Protein AF-0000000069703009 (afdb_homodimer)

Radius of gyration: 25.96 Å; Cα contacts (8 Å, |Δi|>4): 1094; chains: 2; bounding box: 57×81×65 Å

Secondary structure (DSSP, 8-state):
--HHHHHHHHHHHHHHHS-B-HHHHHHHTT--HHHHHHHHHHHHHTTSEEEETTEEEE-TT-SS--HHHHTTSSHHHHHHHHHHHHTT--TT-EEEE-S-HHHHTTGGGGGG-SS-EEEE-BHHHHHHHHTS-S--EEEE--EEEETTTTEEESHHHHHHHHT--EEEEEE--SEEETTTEEEES-TTTHHHHHHHHHEEEEEEE--GGGBT---SEEEE-GGG--EEEEETTS-HHHHHHHHHTT-EEEEES----/--HHHHHHHHHHHHHHHS-B-HHHHHHHTT--HHHHHHHHHHHHHTTSEEEETTEEEE-TT-SS--HHHHTTSSHHHHHHHHHHHHTT--TT-EEEE-S-HHHHTTGGGGGG-SS-EEEE-BHHHHHHHHTS-S--EEEE--EEEETTTTEEESHHHHHHHHT--EEEEEE--SEEETTTEEEES-TTTHHHHHHHHHEEEEEEE--GGGBT---SEEEE-GGG--EEEEETTS-HHHHHHHHHTT-EEEEES----

Structure (mmCIF, N/CA/C/O backbone):
data_AF-0000000069703009-model_v1
#
loop_
_entity.id
_entity.type
_entity.pdbx_description
1 polymer 'Glucitol operon repressor'
#
loop_
_atom_site.group_PDB
_atom_site.id
_atom_site.type_symbol
_atom_site.label_atom_id
_atom_site.label_alt_id
_atom_site.label_comp_id
_atom_site.label_asym_id
_atom_site.label_entity_id
_atom_site.label_seq_id
_atom_site.pdbx_PDB_ins_code
_atom_site.Cartn_x
_atom_site.Cartn_y
_atom_site.Cartn_z
_atom_site.occupancy
_atom_site.B_iso_or_equiv
_atom_site.auth_seq_id
_atom_site.auth_comp_id
_atom_site.auth_asym_id
_atom_site.auth_atom_id
_atom_site.pdbx_PDB_model_num
ATOM 1 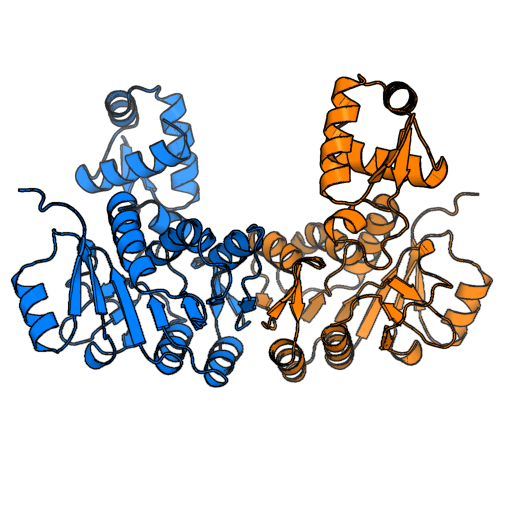N N . MET A 1 1 ? -3.396 26.031 -18.016 1 74.12 1 MET A N 1
ATOM 2 C CA . MET A 1 1 ? -3.471 25.406 -16.703 1 74.12 1 MET A CA 1
ATOM 3 C C . MET A 1 1 ? -3.76 23.906 -16.828 1 74.12 1 MET A C 1
ATOM 5 O O . MET A 1 1 ? -4.566 23.5 -17.656 1 74.12 1 MET A O 1
ATOM 9 N N . LYS A 1 2 ? -2.959 23.094 -16.219 1 78.19 2 LYS A N 1
ATOM 10 C CA . LYS A 1 2 ? -3.184 21.656 -16.266 1 78.19 2 LYS A CA 1
ATOM 11 C C . LYS A 1 2 ? -4.496 21.281 -15.578 1 78.19 2 LYS A C 1
ATOM 13 O O . LYS A 1 2 ? -4.93 21.953 -14.641 1 78.19 2 LYS A O 1
ATOM 18 N N . PRO A 1 3 ? -5.121 20.25 -16.219 1 81.12 3 PRO A N 1
ATOM 19 C CA . PRO A 1 3 ? -6.449 19.891 -15.727 1 81.12 3 PRO A CA 1
ATOM 20 C C . PRO A 1 3 ? -6.488 19.734 -14.203 1 81.12 3 PRO A C 1
ATOM 22 O O . PRO A 1 3 ? -7.391 20.25 -13.547 1 81.12 3 PRO A O 1
ATOM 25 N N . ARG A 1 4 ? -5.617 19.109 -13.641 1 79.69 4 ARG A N 1
ATOM 26 C CA . ARG A 1 4 ? -5.617 18.906 -12.195 1 79.69 4 ARG A CA 1
ATOM 27 C C . ARG A 1 4 ? -5.465 20.234 -11.453 1 79.69 4 ARG A C 1
ATOM 29 O O . ARG A 1 4 ? -6.094 20.438 -10.406 1 79.69 4 ARG A O 1
ATOM 36 N N . GLN A 1 5 ? -4.609 21.078 -11.93 1 81.12 5 GLN A N 1
ATOM 37 C CA . GLN A 1 5 ? -4.449 22.406 -11.344 1 81.12 5 GLN A CA 1
ATOM 38 C C . GLN A 1 5 ? -5.738 23.219 -11.445 1 81.12 5 GLN A C 1
ATOM 40 O O . GLN A 1 5 ? -6.117 23.906 -10.5 1 81.12 5 GLN A O 1
ATOM 45 N N . ARG A 1 6 ? -6.277 23.109 -12.602 1 87.62 6 ARG A N 1
ATOM 46 C CA . ARG A 1 6 ? -7.523 23.844 -12.805 1 87.62 6 ARG A CA 1
ATOM 47 C C . ARG A 1 6 ? -8.625 23.328 -11.883 1 87.62 6 ARG A C 1
ATOM 49 O O . ARG A 1 6 ? -9.383 24.125 -11.32 1 87.62 6 ARG A O 1
ATOM 56 N N . GLN A 1 7 ? -8.688 22.078 -11.641 1 87.62 7 GLN A N 1
ATOM 57 C CA . GLN A 1 7 ? -9.672 21.484 -10.742 1 87.62 7 GLN A CA 1
ATOM 58 C C . GLN A 1 7 ? -9.516 22.016 -9.32 1 87.62 7 GLN A C 1
ATOM 60 O O . GLN A 1 7 ? -10.492 22.391 -8.672 1 87.62 7 GLN A O 1
ATOM 65 N N . ALA A 1 8 ? -8.312 22.078 -8.93 1 82.75 8 ALA A N 1
ATOM 66 C CA . ALA A 1 8 ? -8.039 22.625 -7.605 1 82.75 8 ALA A CA 1
ATOM 67 C C . ALA A 1 8 ? -8.477 24.094 -7.52 1 82.75 8 ALA A C 1
ATOM 69 O O . ALA A 1 8 ? -9.047 24.516 -6.516 1 82.75 8 ALA A O 1
ATOM 70 N N . ALA A 1 9 ? -8.195 24.781 -8.578 1 85.69 9 ALA A N 1
ATOM 71 C CA . ALA A 1 9 ? -8.539 26.188 -8.625 1 85.69 9 ALA A CA 1
ATOM 72 C C . ALA A 1 9 ? -10.055 26.391 -8.641 1 85.69 9 ALA A C 1
ATOM 74 O O . ALA A 1 9 ? -10.562 27.344 -8.047 1 85.69 9 ALA A O 1
ATOM 75 N N . ILE A 1 10 ? -10.711 25.531 -9.312 1 88.19 10 ILE A N 1
ATOM 76 C CA . ILE A 1 10 ? -12.164 25.578 -9.344 1 88.19 10 ILE A CA 1
ATOM 77 C C . ILE A 1 10 ? -12.727 25.422 -7.934 1 88.19 10 ILE A C 1
ATOM 79 O O . ILE A 1 10 ? -13.602 26.172 -7.512 1 88.19 10 ILE A O 1
ATOM 83 N N . LEU A 1 11 ? -12.156 24.516 -7.242 1 84.38 11 LEU A N 1
ATOM 84 C CA . LEU A 1 11 ? -12.625 24.266 -5.883 1 84.38 11 LEU A CA 1
ATOM 85 C C . LEU A 1 11 ? -12.352 25.453 -4.984 1 84.38 11 LEU A C 1
ATOM 87 O O . LEU A 1 11 ? -13.203 25.844 -4.18 1 84.38 11 LEU A O 1
ATOM 91 N N . GLU A 1 12 ? -11.227 26.016 -5.133 1 81.56 12 GLU A N 1
ATOM 92 C CA . GLU A 1 12 ? -10.891 27.219 -4.371 1 81.56 12 GLU A CA 1
ATOM 93 C C . GLU A 1 12 ? -11.859 28.359 -4.684 1 81.56 12 GLU A C 1
ATOM 95 O O . GLU A 1 12 ? -12.273 29.094 -3.785 1 81.56 12 GLU A O 1
ATOM 100 N N . HIS A 1 13 ? -12.117 28.422 -5.922 1 85.62 13 HIS A N 1
ATOM 101 C CA . HIS A 1 13 ? -13.039 29.469 -6.363 1 85.62 13 HIS A CA 1
ATOM 102 C C . HIS A 1 13 ? -14.43 29.25 -5.785 1 85.62 13 HIS A C 1
ATOM 104 O O . HIS A 1 13 ? -15.062 30.188 -5.305 1 85.62 13 HIS A O 1
ATOM 110 N N . LEU A 1 14 ? -14.844 28.047 -5.738 1 85.12 14 LEU A N 1
ATOM 111 C CA . LEU A 1 14 ? -16.156 27.703 -5.207 1 85.12 14 LEU A CA 1
ATOM 112 C C . LEU A 1 14 ? -16.203 27.922 -3.699 1 85.12 14 LEU A C 1
ATOM 114 O O . LEU A 1 14 ? -17.266 28.25 -3.148 1 85.12 14 LEU A O 1
ATOM 118 N N . GLN A 1 15 ? -15.062 27.719 -3.121 1 76.62 15 GLN A N 1
ATOM 119 C CA . GLN A 1 15 ? -14.969 27.953 -1.683 1 76.62 15 GLN A CA 1
ATOM 120 C C . GLN A 1 15 ? -15.18 29.422 -1.348 1 76.62 15 GLN A C 1
ATOM 122 O O . GLN A 1 15 ? -15.812 29.75 -0.343 1 76.62 15 GLN A O 1
ATOM 127 N N . SER A 1 16 ? -14.734 30.219 -2.203 1 75.94 16 SER A N 1
ATOM 128 C CA . SER A 1 16 ? -14.805 31.672 -1.994 1 75.94 16 SER A CA 1
ATOM 129 C C . SER A 1 16 ? -16.141 32.219 -2.488 1 75.94 16 SER A C 1
ATOM 131 O O . SER A 1 16 ? -16.75 33.062 -1.822 1 75.94 16 SER A O 1
ATOM 133 N N . GLN A 1 17 ? -16.609 31.688 -3.609 1 77.69 17 GLN A N 1
ATOM 134 C CA . GLN A 1 17 ? -17.75 32.312 -4.281 1 77.69 17 GLN A CA 1
ATOM 135 C C . GLN A 1 17 ? -19.047 31.578 -3.951 1 77.69 17 GLN A C 1
ATOM 137 O O . GLN A 1 17 ? -20.141 32.125 -4.145 1 77.69 17 GLN A O 1
ATOM 142 N N . GLY A 1 18 ? -18.828 30.391 -3.418 1 80.06 18 GLY A N 1
ATOM 143 C CA . GLY A 1 18 ? -20 29.578 -3.135 1 80.06 18 GLY A CA 1
ATOM 144 C C . GLY A 1 18 ? -20.516 28.844 -4.355 1 80.06 18 GLY A C 1
ATOM 145 O O . GLY A 1 18 ? -20.016 27.781 -4.715 1 80.06 18 GLY A O 1
ATOM 146 N N . LYS A 1 19 ? -21.547 29.406 -5.066 1 84.12 19 LYS A N 1
ATOM 147 C CA . LYS A 1 19 ? -22.109 28.812 -6.27 1 84.12 19 LYS A CA 1
ATOM 148 C C . LYS A 1 19 ? -21.625 29.547 -7.523 1 84.12 19 LYS A C 1
ATOM 150 O O . LYS A 1 19 ? -21.547 30.766 -7.543 1 84.12 19 LYS A O 1
ATOM 155 N N . CYS A 1 20 ? -21.203 28.719 -8.516 1 91.31 20 CYS A N 1
ATOM 156 C CA . CYS A 1 20 ? -20.766 29.297 -9.789 1 91.31 20 CYS A CA 1
ATOM 157 C C . CYS A 1 20 ? -21.375 28.547 -10.961 1 91.31 20 CYS A C 1
ATOM 159 O O . CYS A 1 20 ? -21.531 27.312 -10.906 1 91.31 20 CYS A O 1
ATOM 161 N N . SER A 1 21 ? -21.75 29.328 -12 1 90.56 21 SER A N 1
ATOM 162 C CA . SER A 1 21 ? -22.188 28.672 -13.234 1 90.56 21 SER A CA 1
ATOM 163 C C . SER A 1 21 ? -20.984 28.219 -14.062 1 90.56 21 SER A C 1
ATOM 165 O O . SER A 1 21 ? -19.859 28.672 -13.852 1 90.56 21 SER A O 1
ATOM 167 N N . VAL A 1 22 ? -21.266 27.328 -15.008 1 92.19 22 VAL A N 1
ATOM 168 C CA . VAL A 1 22 ? -20.25 26.859 -15.938 1 92.19 22 VAL A CA 1
ATOM 169 C C . VAL A 1 22 ? -19.672 28.031 -16.719 1 92.19 22 VAL A C 1
ATOM 171 O O . VAL A 1 22 ? -18.469 28.125 -16.938 1 92.19 22 VAL A O 1
ATOM 174 N N . GLU A 1 23 ? -20.562 28.969 -17.031 1 91.5 23 GLU A N 1
ATOM 175 C CA . GLU A 1 23 ? -20.156 30.141 -17.797 1 91.5 23 GLU A CA 1
ATOM 176 C C . GLU A 1 23 ? -19.219 31.047 -16.984 1 91.5 23 GLU A C 1
ATOM 178 O O . GLU A 1 23 ? -18.219 31.531 -17.5 1 91.5 23 GLU A O 1
ATOM 183 N N . GLU A 1 24 ? -19.531 31.203 -15.758 1 92.81 24 GLU A N 1
ATOM 184 C CA . GLU A 1 24 ? -18.703 32 -14.859 1 92.81 24 GLU A CA 1
ATOM 185 C C . GLU A 1 24 ? -17.328 31.391 -14.68 1 92.81 24 GLU A C 1
ATOM 187 O O . GLU A 1 24 ? -16.312 32.094 -14.695 1 92.81 24 GLU A O 1
ATOM 192 N N . LEU A 1 25 ? -17.344 30.109 -14.5 1 93.5 25 LEU A N 1
ATOM 193 C CA . LEU A 1 25 ? -16.078 29.406 -14.336 1 93.5 25 LEU A CA 1
ATOM 194 C C . LEU A 1 25 ? -15.242 29.484 -15.609 1 93.5 25 LEU A C 1
ATOM 196 O O . LEU A 1 25 ? -14.023 29.688 -15.547 1 93.5 25 LEU A O 1
ATOM 200 N N . ALA A 1 26 ? -15.883 29.359 -16.75 1 93 26 ALA A N 1
ATOM 201 C CA . ALA A 1 26 ? -15.188 29.438 -18.031 1 93 26 ALA A CA 1
ATOM 202 C C . ALA A 1 26 ? -14.555 30.812 -18.234 1 93 26 ALA A C 1
ATOM 204 O O . ALA A 1 26 ? -13.414 30.906 -18.688 1 93 26 ALA A O 1
ATOM 205 N N . GLN A 1 27 ? -15.266 31.812 -17.828 1 92.5 27 GLN A N 1
ATOM 206 C CA . GLN A 1 27 ? -14.758 33.188 -17.922 1 92.5 27 GLN A CA 1
ATOM 207 C C . GLN A 1 27 ? -13.609 33.406 -16.953 1 92.5 27 GLN A C 1
ATOM 209 O O . GLN A 1 27 ? -12.586 34 -17.312 1 92.5 27 GLN A O 1
ATOM 214 N N . HIS A 1 28 ? -13.805 32.938 -15.797 1 92.06 28 HIS A N 1
ATOM 215 C CA . HIS A 1 28 ? -12.828 33.156 -14.742 1 92.06 28 HIS A CA 1
ATOM 216 C C . HIS A 1 28 ? -11.5 32.469 -15.078 1 92.06 28 HIS A C 1
ATOM 218 O O . HIS A 1 28 ? -10.43 33.031 -14.812 1 92.06 28 HIS A O 1
ATOM 224 N N . PHE A 1 29 ? -11.57 31.344 -15.688 1 91.81 29 PHE A N 1
ATOM 225 C CA . PHE A 1 29 ? -10.367 30.547 -15.922 1 91.81 29 PHE A CA 1
ATOM 226 C C . PHE A 1 29 ? -9.945 30.641 -17.391 1 91.81 29 PHE A C 1
ATOM 228 O O . PHE A 1 29 ? -9.07 29.891 -17.828 1 91.81 29 PHE A O 1
ATOM 235 N N . ASP A 1 30 ? -10.539 31.469 -18.094 1 90.75 30 ASP A N 1
ATOM 236 C CA . ASP A 1 30 ? -10.227 31.734 -19.484 1 90.75 30 ASP A CA 1
ATOM 237 C C . ASP A 1 30 ? -10.164 30.453 -20.297 1 90.75 30 ASP A C 1
ATOM 239 O O . ASP A 1 30 ? -9.156 30.172 -20.953 1 90.75 30 ASP A O 1
ATOM 243 N N . THR A 1 31 ? -11.211 29.688 -20.172 1 92.44 31 THR A N 1
ATOM 244 C CA . THR A 1 31 ? -11.336 28.438 -20.906 1 92.44 31 THR A CA 1
ATOM 245 C C . THR A 1 31 ? -12.758 28.25 -21.406 1 92.44 31 THR A C 1
ATOM 247 O O . THR A 1 31 ? -13.547 29.188 -21.438 1 92.44 31 THR A O 1
ATOM 250 N N . THR A 1 32 ? -13.07 27.109 -22.047 1 91.06 32 THR A N 1
ATOM 251 C CA . THR A 1 32 ? -14.375 26.875 -22.641 1 91.06 32 THR A CA 1
ATOM 252 C C . THR A 1 32 ? -15.289 26.141 -21.656 1 91.06 32 THR A C 1
ATOM 254 O O . THR A 1 32 ? -14.812 25.5 -20.719 1 91.06 32 THR A O 1
ATOM 257 N N . GLY A 1 33 ? -16.562 26.297 -21.922 1 90.62 33 GLY A N 1
ATOM 258 C CA . GLY A 1 33 ? -17.531 25.562 -21.125 1 90.62 33 GLY A CA 1
ATOM 259 C C . GLY A 1 33 ? -17.328 24.047 -21.188 1 90.62 33 GLY A C 1
ATOM 260 O O . GLY A 1 33 ? -17.531 23.344 -20.203 1 90.62 33 GLY A O 1
ATOM 261 N N . THR A 1 34 ? -16.906 23.641 -22.266 1 91.19 34 THR A N 1
ATOM 262 C CA . THR A 1 34 ? -16.656 22.219 -22.453 1 91.19 34 THR A CA 1
ATOM 263 C C . THR A 1 34 ? -15.547 21.734 -21.531 1 91.19 34 THR A C 1
ATOM 265 O O . THR A 1 34 ? -15.68 20.688 -20.891 1 91.19 34 THR A O 1
ATOM 268 N N . THR A 1 35 ? -14.531 22.5 -21.422 1 90.69 35 THR A N 1
ATOM 269 C CA . THR A 1 35 ? -13.398 22.172 -20.562 1 90.69 35 THR A CA 1
ATOM 270 C C . THR A 1 35 ? -13.82 22.172 -19.094 1 90.69 35 THR A C 1
ATOM 272 O O . THR A 1 35 ? -13.484 21.234 -18.344 1 90.69 35 THR A O 1
ATOM 275 N N . ILE A 1 36 ? -14.578 23.141 -18.766 1 92.62 36 ILE A N 1
ATOM 276 C CA . ILE A 1 36 ? -15.047 23.25 -17.391 1 92.62 36 ILE A CA 1
ATOM 277 C C . ILE A 1 36 ? -15.969 22.078 -17.062 1 92.62 36 ILE A C 1
ATOM 279 O O . ILE A 1 36 ? -15.883 21.5 -15.969 1 92.62 36 ILE A O 1
ATOM 283 N N . ARG A 1 37 ? -16.812 21.672 -18 1 89.06 37 ARG A N 1
ATOM 284 C CA . ARG A 1 37 ? -17.75 20.578 -17.766 1 89.06 37 ARG A CA 1
ATOM 285 C C . ARG A 1 37 ? -17 19.266 -17.547 1 89.06 37 ARG A C 1
ATOM 287 O O . ARG A 1 37 ? -17.375 18.453 -16.703 1 89.06 37 ARG A O 1
ATOM 294 N N . LYS A 1 38 ? -15.922 19.156 -18.219 1 90.25 38 LYS A N 1
ATOM 295 C CA . LYS A 1 38 ? -15.102 17.953 -18.047 1 90.25 38 LYS A CA 1
ATOM 296 C C . LYS A 1 38 ? -14.492 17.906 -16.641 1 90.25 38 LYS A C 1
ATOM 298 O O . LYS A 1 38 ? -14.508 16.875 -15.984 1 90.25 38 LYS A O 1
ATOM 303 N N . ASP A 1 39 ? -14.07 19.031 -16.25 1 90.75 39 ASP A N 1
ATOM 304 C CA . ASP A 1 39 ? -13.508 19.125 -14.906 1 90.75 39 ASP A CA 1
ATOM 305 C C . ASP A 1 39 ? -14.57 18.875 -13.844 1 90.75 39 ASP A C 1
ATOM 307 O O . ASP A 1 39 ? -14.328 18.156 -12.875 1 90.75 39 ASP A O 1
ATOM 311 N N . LEU A 1 40 ? -15.75 19.406 -14.148 1 89.19 40 LEU A N 1
ATOM 312 C CA . LEU A 1 40 ? -16.812 19.312 -13.148 1 89.19 40 LEU A CA 1
ATOM 313 C C . LEU A 1 40 ? -17.344 17.891 -13.047 1 89.19 40 LEU A C 1
ATOM 315 O O . LEU A 1 40 ? -17.75 17.453 -11.969 1 89.19 40 LEU A O 1
ATOM 319 N N . VAL A 1 41 ? -17.297 17.156 -14.125 1 85.81 41 VAL A N 1
ATOM 320 C CA . VAL A 1 41 ? -17.719 15.766 -14.094 1 85.81 41 VAL A CA 1
ATOM 321 C C . VAL A 1 41 ? -16.766 14.969 -13.203 1 85.81 41 VAL A C 1
ATOM 323 O O . VAL A 1 41 ? -17.203 14.172 -12.375 1 85.81 41 VAL A O 1
ATOM 326 N N . ILE A 1 42 ? -15.523 15.266 -13.281 1 83 42 ILE A N 1
ATOM 327 C CA . ILE A 1 42 ? -14.5 14.594 -12.484 1 83 42 ILE A CA 1
ATOM 328 C C . ILE A 1 42 ? -14.68 14.945 -11.016 1 83 42 ILE A C 1
ATOM 330 O O . ILE A 1 42 ? -14.68 14.055 -10.156 1 83 42 ILE A O 1
ATOM 334 N N . LEU A 1 43 ? -14.898 16.156 -10.727 1 84.19 43 LEU A N 1
ATOM 335 C CA . LEU A 1 43 ? -15.047 16.656 -9.367 1 84.19 43 LEU A CA 1
ATOM 336 C C . LEU A 1 43 ? -16.344 16.141 -8.742 1 84.19 43 LEU A C 1
ATOM 338 O O . LEU A 1 43 ? -16.391 15.859 -7.543 1 84.19 43 LEU A O 1
ATOM 342 N N . GLU A 1 44 ? -17.344 15.984 -9.648 1 80.75 44 GLU A N 1
ATOM 343 C CA . GLU A 1 44 ? -18.625 15.477 -9.164 1 80.75 44 GLU A CA 1
ATOM 344 C C . GLU A 1 44 ? -18.531 13.984 -8.852 1 80.75 44 GLU A C 1
ATOM 346 O O . GLU A 1 44 ? -19.047 13.531 -7.82 1 80.75 44 GLU A O 1
ATOM 351 N N . ASN A 1 45 ? -17.875 13.344 -9.695 1 77.19 45 ASN A N 1
ATOM 352 C CA . ASN A 1 45 ? -17.688 11.914 -9.477 1 77.19 45 ASN A CA 1
ATOM 353 C C . ASN A 1 45 ? -16.859 11.648 -8.211 1 77.19 45 ASN A C 1
ATOM 355 O O . ASN A 1 45 ? -17.062 10.633 -7.539 1 77.19 45 ASN A O 1
ATOM 359 N N . ALA A 1 46 ? -16.062 12.648 -7.926 1 71 46 ALA A N 1
ATOM 360 C CA . ALA A 1 46 ? -15.219 12.555 -6.73 1 71 46 ALA A CA 1
ATOM 361 C C . ALA A 1 46 ? -15.984 13.023 -5.496 1 71 46 ALA A C 1
ATOM 363 O O . ALA A 1 46 ? -15.461 12.984 -4.379 1 71 46 ALA A O 1
ATOM 364 N N . GLY A 1 47 ? -17.156 13.547 -5.73 1 71.56 47 GLY A N 1
ATOM 365 C CA . GLY A 1 47 ? -18.016 13.977 -4.645 1 71.56 47 GLY A CA 1
ATOM 366 C C . GLY A 1 47 ? -17.656 15.344 -4.098 1 71.56 47 GLY A C 1
ATOM 367 O O . GLY A 1 47 ? -18.094 15.719 -3.006 1 71.56 47 GLY A O 1
ATOM 368 N N . THR A 1 48 ? -16.844 16.062 -4.801 1 76.69 48 THR A N 1
ATOM 369 C CA . THR A 1 48 ? -16.328 17.312 -4.285 1 76.69 48 THR A CA 1
ATOM 370 C C . THR A 1 48 ? -17.297 18.469 -4.602 1 76.69 48 THR A C 1
ATOM 372 O O . THR A 1 48 ? -17.359 19.438 -3.854 1 76.69 48 THR A O 1
ATOM 375 N N . VAL A 1 49 ? -18.078 18.266 -5.723 1 81.44 49 VAL A N 1
ATOM 376 C CA . VAL A 1 49 ? -19.016 19.312 -6.094 1 81.44 49 VAL A CA 1
ATOM 377 C C . VAL A 1 49 ? -20.375 18.703 -6.41 1 81.44 49 VAL A C 1
ATOM 379 O O . VAL A 1 49 ? -20.484 17.5 -6.664 1 81.44 49 VAL A O 1
ATOM 382 N N . ILE A 1 50 ? -21.375 19.438 -6.195 1 79.25 50 ILE A N 1
ATOM 383 C CA . ILE A 1 50 ? -22.734 19.094 -6.582 1 79.25 50 ILE A CA 1
ATOM 384 C C . ILE A 1 50 ? -23.234 20.062 -7.645 1 79.25 50 ILE A C 1
ATOM 386 O O . ILE A 1 50 ? -23.078 21.281 -7.5 1 79.25 50 ILE A O 1
ATOM 390 N N . ARG A 1 51 ? -23.75 19.375 -8.703 1 82.12 51 ARG A N 1
ATOM 391 C CA . ARG A 1 51 ? -24.359 20.203 -9.734 1 82.12 51 ARG A CA 1
ATOM 392 C C . ARG A 1 51 ? -25.797 20.578 -9.352 1 82.12 51 ARG A C 1
ATOM 394 O O . ARG A 1 51 ? -26.531 19.75 -8.812 1 82.12 51 ARG A O 1
ATOM 401 N N . THR A 1 52 ? -26.016 21.859 -9.336 1 76.94 52 THR A N 1
ATOM 402 C CA . THR A 1 52 ? -27.359 22.391 -9.086 1 76.94 52 THR A CA 1
ATOM 403 C C . THR A 1 52 ? -27.891 23.125 -10.312 1 76.94 52 THR A C 1
ATOM 405 O O . THR A 1 52 ? -27.172 23.297 -11.297 1 76.94 52 THR A O 1
ATOM 408 N N . TYR A 1 53 ? -29.281 23.406 -10.203 1 75.44 53 TYR A N 1
ATOM 409 C CA . TYR A 1 53 ? -29.859 24.203 -11.273 1 75.44 53 TYR A CA 1
ATOM 410 C C . TYR A 1 53 ? -29.109 25.531 -11.414 1 75.44 53 TYR A C 1
ATOM 412 O O . TYR A 1 53 ? -29 26.297 -10.453 1 75.44 53 TYR A O 1
ATOM 420 N N . GLY A 1 54 ? -28.406 25.766 -12.562 1 75.06 54 GLY A N 1
ATOM 421 C CA . GLY A 1 54 ? -27.766 27.031 -12.875 1 75.06 54 GLY A CA 1
ATOM 422 C C . GLY A 1 54 ? -26.312 27.094 -12.43 1 75.06 54 GLY A C 1
ATOM 423 O O . GLY A 1 54 ? -25.656 28.125 -12.562 1 75.06 54 GLY A O 1
ATOM 424 N N . GLY A 1 55 ? -25.859 25.922 -11.711 1 83.94 55 GLY A N 1
ATOM 425 C CA . GLY A 1 55 ? -24.469 26.078 -11.312 1 83.94 55 GLY A CA 1
ATOM 426 C C . GLY A 1 55 ? -23.922 24.875 -10.562 1 83.94 55 GLY A C 1
ATOM 427 O O . GLY A 1 55 ? -24.453 23.766 -10.695 1 83.94 55 GLY A O 1
ATOM 428 N N . VAL A 1 56 ? -22.734 25.062 -9.992 1 88.31 56 VAL A N 1
ATOM 429 C CA . VAL A 1 56 ? -22.031 24.047 -9.227 1 88.31 56 VAL A CA 1
ATOM 430 C C . VAL A 1 56 ? -21.641 24.609 -7.859 1 88.31 56 VAL A C 1
ATOM 432 O O . VAL A 1 56 ? -21.281 25.781 -7.742 1 88.31 56 VAL A O 1
ATOM 435 N N . VAL A 1 57 ? -21.875 23.766 -6.727 1 83.25 57 VAL A N 1
ATOM 436 C CA . VAL A 1 57 ? -21.469 24.125 -5.371 1 83.25 57 VAL A CA 1
ATOM 437 C C . VAL A 1 57 ? -20.578 23.031 -4.797 1 83.25 57 VAL A C 1
ATOM 439 O O . VAL A 1 57 ? -20.562 21.906 -5.289 1 83.25 57 VAL A O 1
ATOM 442 N N . LEU A 1 58 ? -19.766 23.484 -3.809 1 79.12 58 LEU A N 1
ATOM 443 C CA . LEU A 1 58 ? -18.984 22.484 -3.082 1 79.12 58 LEU A CA 1
ATOM 444 C C . LEU A 1 58 ? -19.922 21.516 -2.348 1 79.12 58 LEU A C 1
ATOM 446 O O . LEU A 1 58 ? -20.953 21.922 -1.808 1 79.12 58 LEU A O 1
ATOM 450 N N . ASN A 1 59 ? -19.609 20.312 -2.492 1 71.44 59 ASN A N 1
ATOM 451 C CA . ASN A 1 59 ? -20.328 19.344 -1.682 1 71.44 59 ASN A CA 1
ATOM 452 C C . ASN A 1 59 ? -19.984 19.484 -0.201 1 71.44 59 ASN A C 1
ATOM 454 O O . ASN A 1 59 ? -19.016 18.875 0.276 1 71.44 59 ASN A O 1
ATOM 458 N N . LYS A 1 60 ? -20.672 20.453 0.553 1 61.84 60 LYS A N 1
ATOM 459 C CA . LYS A 1 60 ? -20.375 20.797 1.94 1 61.84 60 LYS A CA 1
ATOM 460 C C . LYS A 1 60 ? -20.844 19.688 2.891 1 61.84 60 LYS A C 1
ATOM 462 O O . LYS A 1 60 ? -20.438 19.656 4.055 1 61.84 60 LYS A O 1
ATOM 467 N N . ASP A 1 61 ? -21.703 18.875 2.412 1 57.19 61 ASP A N 1
ATOM 468 C CA . ASP A 1 61 ? -22.422 17.984 3.324 1 57.19 61 ASP A CA 1
ATOM 469 C C . ASP A 1 61 ? -21.531 16.828 3.764 1 57.19 61 ASP A C 1
ATOM 471 O O . ASP A 1 61 ? -21.891 16.062 4.652 1 57.19 61 ASP A O 1
ATOM 475 N N . GLU A 1 62 ? -20.359 16.859 3.164 1 65.69 62 GLU A N 1
ATOM 476 C CA . GLU A 1 62 ? -19.672 15.656 3.648 1 65.69 62 GLU A CA 1
ATOM 477 C C . GLU A 1 62 ? -18.672 16 4.738 1 65.69 62 GLU A C 1
ATOM 479 O O . GLU A 1 62 ? -17.719 16.766 4.5 1 65.69 62 GLU A O 1
ATOM 484 N N . ALA A 1 63 ? -19.109 15.695 5.93 1 64.88 63 ALA A N 1
ATOM 485 C CA . ALA A 1 63 ? -18.266 15.953 7.09 1 64.88 63 ALA A CA 1
ATOM 486 C C . ALA A 1 63 ? -16.891 15.32 6.914 1 64.88 63 ALA A C 1
ATOM 488 O O . ALA A 1 63 ? -15.875 15.891 7.336 1 64.88 63 ALA A O 1
ATOM 489 N N . ASP A 1 64 ? -16.844 14.227 6.219 1 76.31 64 ASP A N 1
ATOM 490 C CA . ASP A 1 64 ? -15.609 13.477 6.02 1 76.31 64 ASP A CA 1
ATOM 491 C C . ASP A 1 64 ? -15.367 13.203 4.535 1 76.31 64 ASP A C 1
ATOM 493 O O . ASP A 1 64 ? -15.508 12.062 4.078 1 76.31 64 ASP A O 1
ATOM 497 N N . PRO A 1 65 ? -14.953 14.242 3.854 1 77.69 65 PRO A N 1
ATOM 498 C CA . PRO A 1 65 ? -14.711 14.031 2.424 1 77.69 65 PRO A CA 1
ATOM 499 C C . PRO A 1 65 ? -13.539 13.086 2.16 1 77.69 65 PRO A C 1
ATOM 501 O O . PRO A 1 65 ? -12.625 12.977 2.986 1 77.69 65 PRO A O 1
ATOM 504 N N . PRO A 1 66 ? -13.602 12.438 0.995 1 83.44 66 PRO A N 1
ATOM 505 C CA . PRO A 1 66 ? -12.477 11.57 0.628 1 83.44 66 PRO A CA 1
ATOM 506 C C . PRO A 1 66 ? -11.156 12.336 0.505 1 83.44 66 PRO A C 1
ATOM 508 O O . PRO A 1 66 ? -11.156 13.539 0.231 1 83.44 66 PRO A O 1
ATOM 511 N N . ILE A 1 67 ? -10.117 11.594 0.729 1 85.06 67 ILE A N 1
ATOM 512 C CA . ILE A 1 67 ? -8.773 12.164 0.737 1 85.06 67 ILE A CA 1
ATOM 513 C C . ILE A 1 67 ? -8.492 12.844 -0.604 1 85.06 67 ILE A C 1
ATOM 515 O O . ILE A 1 67 ? -7.828 13.875 -0.659 1 85.06 67 ILE A O 1
ATOM 519 N N . ASP A 1 68 ? -8.969 12.352 -1.652 1 77.44 68 ASP A N 1
ATOM 520 C CA . ASP A 1 68 ? -8.734 12.906 -2.98 1 77.44 68 ASP A CA 1
ATOM 521 C C . ASP A 1 68 ? -9.344 14.305 -3.1 1 77.44 68 ASP A C 1
ATOM 523 O O . ASP A 1 68 ? -8.781 15.172 -3.779 1 77.44 68 ASP A O 1
ATOM 527 N N . HIS A 1 69 ? -10.414 14.531 -2.408 1 75.31 69 HIS A N 1
ATOM 528 C CA . HIS A 1 69 ? -11.047 15.852 -2.361 1 75.31 69 HIS A CA 1
ATOM 529 C C . HIS A 1 69 ? -10.25 16.812 -1.49 1 75.31 69 HIS A C 1
ATOM 531 O O . HIS A 1 69 ? -9.969 17.938 -1.901 1 75.31 69 HIS A O 1
ATOM 537 N N . LYS A 1 70 ? -9.812 16.359 -0.392 1 82.62 70 LYS A N 1
ATOM 538 C CA . LYS A 1 70 ? -9.094 17.188 0.568 1 82.62 70 LYS A CA 1
ATOM 539 C C . LYS A 1 70 ? -7.758 17.656 -0.006 1 82.62 70 LYS A C 1
ATOM 541 O O . LYS A 1 70 ? -7.309 18.766 0.292 1 82.62 70 LYS A O 1
ATOM 546 N N . THR A 1 71 ? -7.219 16.859 -0.833 1 83.06 71 THR A N 1
ATOM 547 C CA . THR A 1 71 ? -5.906 17.141 -1.403 1 83.06 71 THR A CA 1
ATOM 548 C C . THR A 1 71 ? -5.953 18.391 -2.275 1 83.06 71 THR A C 1
ATOM 550 O O . THR A 1 71 ? -4.957 19.109 -2.396 1 83.06 71 THR A O 1
ATOM 553 N N . LEU A 1 72 ? -7.094 18.766 -2.719 1 75.06 72 LEU A N 1
ATOM 554 C CA . LEU A 1 72 ? -7.227 19.859 -3.67 1 75.06 72 LEU A CA 1
ATOM 555 C C . LEU A 1 72 ? -7.602 21.156 -2.957 1 75.06 72 LEU A C 1
ATOM 557 O O . LEU A 1 72 ? -7.617 22.219 -3.57 1 75.06 72 LEU A O 1
ATOM 561 N N . ILE A 1 73 ? -7.82 21.078 -1.718 1 77.44 73 ILE A N 1
ATOM 562 C CA . ILE A 1 73 ? -8.242 22.234 -0.934 1 77.44 73 ILE A CA 1
ATOM 563 C C . ILE A 1 73 ? -7.027 22.859 -0.24 1 77.44 73 ILE A C 1
ATOM 565 O O . ILE A 1 73 ? -6.238 22.156 0.389 1 77.44 73 ILE A O 1
ATOM 569 N N . ASN A 1 74 ? -6.797 24.172 -0.41 1 84.88 74 ASN A N 1
ATOM 570 C CA . ASN A 1 74 ? -5.73 24.922 0.245 1 84.88 74 ASN A CA 1
ATOM 571 C C . ASN A 1 74 ? -4.355 24.344 -0.082 1 84.88 74 ASN A C 1
ATOM 573 O O . ASN A 1 74 ? -3.492 24.266 0.792 1 84.88 74 ASN A O 1
ATOM 577 N N . THR A 1 75 ? -4.18 23.969 -1.247 1 87.75 75 THR A N 1
ATOM 578 C CA . THR A 1 75 ? -2.99 23.266 -1.697 1 87.75 75 THR A CA 1
ATOM 579 C C . THR A 1 75 ? -1.737 24.094 -1.471 1 87.75 75 THR A C 1
ATOM 581 O O . THR A 1 75 ? -0.705 23.578 -1.041 1 87.75 75 THR A O 1
ATOM 584 N N . HIS A 1 76 ? -1.894 25.391 -1.709 1 89.94 76 HIS A N 1
ATOM 585 C CA . HIS A 1 76 ? -0.742 26.266 -1.551 1 89.94 76 HIS A CA 1
ATOM 586 C C . HIS A 1 76 ? -0.32 26.375 -0.088 1 89.94 76 HIS A C 1
ATOM 588 O O . HIS A 1 76 ? 0.87 26.281 0.226 1 89.94 76 HIS A O 1
ATOM 594 N N . LYS A 1 77 ? -1.225 26.547 0.785 1 93 77 LYS A N 1
ATOM 595 C CA . LYS A 1 77 ? -0.937 26.594 2.217 1 93 77 LYS A CA 1
ATOM 596 C C . LYS A 1 77 ? -0.337 25.266 2.693 1 93 77 LYS A C 1
ATOM 598 O O . LYS A 1 77 ? 0.649 25.266 3.434 1 93 77 LYS A O 1
ATOM 603 N N . LYS A 1 78 ? -0.926 24.156 2.18 1 95.75 78 LYS A N 1
ATOM 604 C CA . LYS A 1 78 ? -0.428 22.844 2.572 1 95.75 78 LYS A CA 1
ATOM 605 C C . LYS A 1 78 ? 1.013 22.641 2.113 1 95.75 78 LYS A C 1
ATOM 607 O O . LYS A 1 78 ? 1.825 22.062 2.838 1 95.75 78 LYS 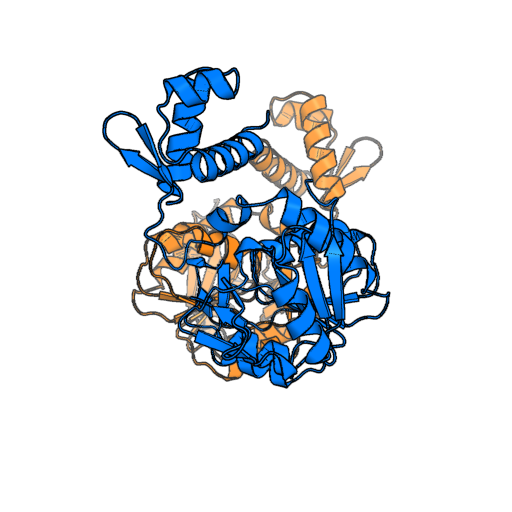A O 1
ATOM 612 N N . ALA A 1 79 ? 1.334 23.141 0.975 1 95.88 79 ALA A N 1
ATOM 613 C CA . ALA A 1 79 ? 2.688 23 0.443 1 95.88 79 ALA A CA 1
ATOM 614 C C . ALA A 1 79 ? 3.691 23.781 1.3 1 95.88 79 ALA A C 1
ATOM 616 O O . ALA A 1 79 ? 4.785 23.281 1.582 1 95.88 79 ALA A O 1
ATOM 617 N N . GLN A 1 80 ? 3.311 25 1.689 1 97.25 80 GLN A N 1
ATOM 618 C CA . GLN A 1 80 ? 4.18 25.797 2.543 1 97.25 80 GLN A CA 1
ATOM 619 C C . GLN A 1 80 ? 4.371 25.141 3.906 1 97.25 80 GLN A C 1
ATOM 621 O O . GLN A 1 80 ? 5.48 25.141 4.449 1 97.25 80 GLN A O 1
ATOM 626 N N . ILE A 1 81 ? 3.344 24.625 4.375 1 98.25 81 ILE A N 1
ATOM 627 C CA . ILE A 1 81 ? 3.389 23.922 5.648 1 98.25 81 ILE A CA 1
ATOM 628 C C . ILE A 1 81 ? 4.32 22.719 5.535 1 98.25 81 ILE A C 1
ATOM 630 O O . ILE A 1 81 ? 5.152 22.484 6.418 1 98.25 81 ILE A O 1
ATOM 634 N N . ALA A 1 82 ? 4.246 21.969 4.48 1 98.31 82 ALA A N 1
ATOM 635 C CA . ALA A 1 82 ? 5.09 20.812 4.234 1 98.31 82 ALA A CA 1
ATOM 636 C C . ALA A 1 82 ? 6.562 21.203 4.145 1 98.31 82 ALA A C 1
ATOM 638 O O . ALA A 1 82 ? 7.43 20.531 4.699 1 98.31 82 ALA A O 1
ATOM 639 N N . GLU A 1 83 ? 6.812 22.312 3.479 1 97.88 83 GLU A N 1
ATOM 640 C CA . GLU A 1 83 ? 8.18 22.812 3.35 1 97.88 83 GLU A CA 1
ATOM 641 C C . GLU A 1 83 ? 8.781 23.125 4.715 1 97.88 83 GLU A C 1
ATOM 643 O O . GLU A 1 83 ? 9.953 22.844 4.961 1 97.88 83 GLU A O 1
ATOM 648 N N . ALA A 1 84 ? 8.008 23.703 5.508 1 98.44 84 ALA A N 1
ATOM 649 C CA . ALA A 1 84 ? 8.469 24 6.859 1 98.44 84 ALA A CA 1
ATOM 650 C C . ALA A 1 84 ? 8.664 22.719 7.668 1 98.44 84 ALA A C 1
ATOM 652 O O . ALA A 1 84 ? 9.633 22.609 8.422 1 98.44 84 ALA A O 1
ATOM 653 N N . ALA A 1 85 ? 7.82 21.797 7.512 1 98.69 85 ALA A N 1
ATOM 654 C CA . ALA A 1 85 ? 7.84 20.547 8.273 1 98.69 85 ALA A CA 1
ATOM 655 C C . ALA A 1 85 ? 9.109 19.75 7.988 1 98.69 85 ALA A C 1
ATOM 657 O O . ALA A 1 85 ? 9.742 19.219 8.906 1 98.69 85 ALA A O 1
ATOM 658 N N . VAL A 1 86 ? 9.523 19.641 6.742 1 98.25 86 VAL A N 1
ATOM 659 C CA . VAL A 1 86 ? 10.633 18.781 6.34 1 98.25 86 VAL A CA 1
ATOM 660 C C . VAL A 1 86 ? 11.938 19.312 6.926 1 98.25 86 VAL A C 1
ATOM 662 O O . VAL A 1 86 ? 12.93 18.578 7.012 1 98.25 86 VAL A O 1
ATOM 665 N N . ARG A 1 87 ? 11.93 20.594 7.363 1 97.94 87 ARG A N 1
ATOM 666 C CA . ARG A 1 87 ? 13.125 21.172 7.969 1 97.94 87 ARG A CA 1
ATOM 667 C C . ARG A 1 87 ? 13.43 20.531 9.312 1 97.94 87 ARG A C 1
ATOM 669 O O . ARG A 1 87 ? 14.539 20.641 9.828 1 97.94 87 ARG A O 1
ATOM 676 N N . TYR A 1 88 ? 12.5 19.875 9.812 1 98.31 88 TYR A N 1
ATOM 677 C CA . TYR A 1 88 ? 12.688 19.234 11.117 1 98.31 88 TYR A CA 1
ATOM 678 C C . TYR A 1 88 ? 13.125 17.781 10.961 1 98.31 88 TYR A C 1
ATOM 680 O O . TYR A 1 88 ? 13.281 17.078 11.945 1 98.31 88 TYR A O 1
ATOM 688 N N . ILE A 1 89 ? 13.336 17.281 9.734 1 98.31 89 ILE A N 1
ATOM 689 C CA . ILE A 1 89 ? 13.82 15.93 9.469 1 98.31 89 ILE A CA 1
ATOM 690 C C . ILE A 1 89 ? 15.336 15.945 9.281 1 98.31 89 ILE A C 1
ATOM 692 O O . ILE A 1 89 ? 15.867 16.812 8.602 1 98.31 89 ILE A O 1
ATOM 696 N N . HIS A 1 90 ? 15.953 15.016 9.867 1 96.5 90 HIS A N 1
ATOM 697 C CA . HIS A 1 90 ? 17.391 14.82 9.719 1 96.5 90 HIS A CA 1
ATOM 698 C C . HIS A 1 90 ? 17.719 13.422 9.211 1 96.5 90 HIS A C 1
ATOM 700 O O . HIS A 1 90 ? 16.938 12.484 9.422 1 96.5 90 HIS A O 1
ATOM 706 N N . ASP A 1 91 ? 18.906 13.289 8.555 1 93.44 91 ASP A N 1
ATOM 707 C CA . ASP A 1 91 ? 19.344 11.961 8.148 1 93.44 91 ASP A CA 1
ATOM 708 C C . ASP A 1 91 ? 19.516 11.039 9.359 1 93.44 91 ASP A C 1
ATOM 710 O O . ASP A 1 91 ? 20.031 11.453 10.398 1 93.44 91 ASP A O 1
ATOM 714 N N . GLY A 1 92 ? 18.969 9.875 9.266 1 95.94 92 GLY A N 1
ATOM 715 C CA . GLY A 1 92 ? 19 8.914 10.359 1 95.94 92 GLY A CA 1
ATOM 716 C C . GLY A 1 92 ? 17.703 8.867 11.148 1 95.94 92 GLY A C 1
ATOM 717 O O . GLY A 1 92 ? 17.5 7.961 11.961 1 95.94 92 GLY A O 1
ATOM 718 N N . ASP A 1 93 ? 16.828 9.797 10.844 1 97.94 93 ASP A N 1
ATOM 719 C CA . ASP A 1 93 ? 15.57 9.875 11.586 1 97.94 93 ASP A CA 1
ATOM 720 C C . ASP A 1 93 ? 14.648 8.719 11.219 1 97.94 93 ASP A C 1
ATOM 722 O O . ASP A 1 93 ? 14.656 8.25 10.078 1 97.94 93 ASP A O 1
ATOM 726 N N . SER A 1 94 ? 13.938 8.289 12.18 1 98.56 94 SER A N 1
ATOM 727 C CA . SER A 1 94 ? 12.734 7.488 11.953 1 98.56 94 SER A CA 1
ATOM 728 C C . SER A 1 94 ? 11.477 8.336 12.109 1 98.56 94 SER A C 1
ATOM 730 O O . SER A 1 94 ? 11.281 8.984 13.133 1 98.56 94 SER A O 1
ATOM 732 N N . ILE A 1 95 ? 10.648 8.281 11.078 1 98.81 95 ILE A N 1
ATOM 733 C CA . ILE A 1 95 ? 9.5 9.188 11.133 1 98.81 95 ILE A CA 1
ATOM 734 C C . ILE A 1 95 ? 8.227 8.422 10.766 1 98.81 95 ILE A C 1
ATOM 736 O O . ILE A 1 95 ? 8.281 7.434 10.031 1 98.81 95 ILE A O 1
ATOM 740 N N . ILE A 1 96 ? 7.145 8.906 11.359 1 98.88 96 ILE A N 1
ATOM 741 C CA . ILE A 1 96 ? 5.809 8.461 10.977 1 98.88 96 ILE A CA 1
ATOM 742 C C . ILE A 1 96 ? 5.117 9.547 10.164 1 98.88 96 ILE A C 1
ATOM 744 O O . ILE A 1 96 ? 5.148 10.727 10.531 1 98.88 96 ILE A O 1
ATOM 748 N N . LEU A 1 97 ? 4.559 9.148 9.031 1 98.75 97 LEU A N 1
ATOM 749 C CA . LEU A 1 97 ? 3.682 10.016 8.258 1 98.75 97 LEU A CA 1
ATOM 750 C C . LEU A 1 97 ? 2.24 9.516 8.305 1 98.75 97 LEU A C 1
ATOM 752 O O . LEU A 1 97 ? 1.923 8.477 7.734 1 98.75 97 LEU A O 1
ATOM 756 N N . ASP A 1 98 ? 1.379 10.25 8.953 1 97.69 98 ASP A N 1
ATOM 757 C CA . ASP A 1 98 ? -0.037 9.898 9 1 97.69 98 ASP A CA 1
ATOM 758 C C . ASP A 1 98 ? -0.708 10.156 7.652 1 97.69 98 ASP A C 1
ATOM 760 O O . ASP A 1 98 ? -0.202 10.938 6.84 1 97.69 98 ASP A O 1
ATOM 764 N N . ALA A 1 99 ? -1.792 9.453 7.5 1 96.44 99 ALA A N 1
ATOM 765 C CA . ALA A 1 99 ? -2.568 9.695 6.285 1 96.44 99 ALA A CA 1
ATOM 766 C C . ALA A 1 99 ? -3.242 11.062 6.324 1 96.44 99 ALA A C 1
ATOM 768 O O . ALA A 1 99 ? -3.875 11.422 7.32 1 96.44 99 ALA A O 1
ATOM 769 N N . GLY A 1 100 ? -3.037 11.844 5.305 1 95.19 100 GLY A N 1
ATOM 770 C CA . GLY A 1 100 ? -3.633 13.164 5.207 1 95.19 100 GLY A CA 1
ATOM 771 C C . GLY A 1 100 ? -3.127 13.961 4.023 1 95.19 100 GLY A C 1
ATOM 772 O O . GLY A 1 100 ? -1.991 13.773 3.58 1 95.19 100 GLY A O 1
ATOM 773 N N . SER A 1 101 ? -3.949 14.867 3.633 1 94.69 101 SER A N 1
ATOM 774 C CA . SER A 1 101 ? -3.643 15.633 2.428 1 94.69 101 SER A CA 1
ATOM 775 C C . SER A 1 101 ? -2.508 16.625 2.674 1 94.69 101 SER A C 1
ATOM 777 O O . SER A 1 101 ? -1.72 16.906 1.771 1 94.69 101 SER A O 1
ATOM 779 N N . THR A 1 102 ? -2.441 17.172 3.867 1 96.75 102 THR A N 1
ATOM 780 C CA . THR A 1 102 ? -1.355 18.094 4.184 1 96.75 102 THR A CA 1
ATOM 781 C C . THR A 1 102 ? -0.028 17.344 4.289 1 96.75 102 THR A C 1
ATOM 783 O O . THR A 1 102 ? 0.979 17.781 3.725 1 96.75 102 THR A O 1
ATOM 786 N N . VAL A 1 103 ? -0.028 16.234 4.953 1 98.19 103 VAL A N 1
ATOM 787 C CA . VAL A 1 103 ? 1.168 15.422 5.137 1 98.19 103 VAL A CA 1
ATOM 788 C C . VAL A 1 103 ? 1.663 14.914 3.785 1 98.19 103 VAL A C 1
ATOM 790 O O . VAL A 1 103 ? 2.871 14.844 3.547 1 98.19 103 VAL A O 1
ATOM 793 N N . LEU A 1 104 ? 0.747 14.594 2.934 1 97 104 LEU A N 1
ATOM 794 C CA . LEU A 1 104 ? 1.071 14.102 1.599 1 97 104 LEU A CA 1
ATOM 795 C C . LEU A 1 104 ? 1.971 15.086 0.859 1 97 104 LEU A C 1
ATOM 797 O O . LEU A 1 104 ? 2.811 14.68 0.052 1 97 104 LEU A O 1
ATOM 801 N N . GLN A 1 105 ? 1.855 16.375 1.149 1 96.25 105 GLN A N 1
ATOM 802 C CA . GLN A 1 105 ? 2.633 17.406 0.47 1 96.25 105 GLN A CA 1
ATOM 803 C C . GLN A 1 105 ? 4.109 17.312 0.849 1 96.25 105 GLN A C 1
ATOM 805 O O . GLN A 1 105 ? 4.961 17.906 0.189 1 96.25 105 GLN A O 1
ATOM 810 N N . MET A 1 106 ? 4.434 16.547 1.836 1 98.06 106 MET A N 1
ATOM 811 C CA . MET A 1 106 ? 5.82 16.391 2.264 1 98.06 106 MET A CA 1
ATOM 812 C C . MET A 1 106 ? 6.578 15.469 1.323 1 98.06 106 MET A C 1
ATOM 814 O O . MET A 1 106 ? 7.805 15.547 1.218 1 98.06 106 MET A O 1
ATOM 818 N N . VAL A 1 107 ? 5.898 14.555 0.712 1 97.25 107 VAL A N 1
ATOM 819 C CA . VAL A 1 107 ? 6.477 13.359 0.107 1 97.25 107 VAL A CA 1
ATOM 820 C C . VAL A 1 107 ? 7.496 13.758 -0.957 1 97.25 107 VAL A C 1
ATOM 822 O O . VAL A 1 107 ? 8.633 13.281 -0.953 1 97.25 107 VAL A O 1
ATOM 825 N N . PRO A 1 108 ? 7.203 14.75 -1.871 1 95.62 108 PRO A N 1
ATOM 826 C CA . PRO A 1 108 ? 8.203 15.125 -2.873 1 95.62 108 PRO A CA 1
ATOM 827 C C . PRO A 1 108 ? 9.477 15.688 -2.25 1 95.62 108 PRO A C 1
ATOM 829 O O . PRO A 1 108 ? 10.562 15.57 -2.832 1 95.62 108 PRO A O 1
ATOM 832 N N . LEU A 1 109 ? 9.352 16.281 -1.137 1 97.12 109 LEU A N 1
ATOM 833 C CA . LEU A 1 109 ? 10.477 16.938 -0.477 1 97.12 109 LEU A CA 1
ATOM 834 C C . LEU A 1 109 ? 11.344 15.922 0.261 1 97.12 109 LEU A C 1
ATOM 836 O O . LEU A 1 109 ? 12.469 16.234 0.654 1 97.12 109 LEU A O 1
ATOM 840 N N . LEU A 1 110 ? 10.867 14.695 0.415 1 97.38 110 LEU A N 1
ATOM 841 C CA . LEU A 1 110 ? 11.57 13.68 1.182 1 97.38 110 LEU A CA 1
ATOM 842 C C . LEU A 1 110 ? 12.68 13.039 0.348 1 97.38 110 LEU A C 1
ATOM 844 O O . LEU A 1 110 ? 13.555 12.359 0.888 1 97.38 110 LEU A O 1
ATOM 848 N N . SER A 1 111 ? 12.656 13.258 -0.932 1 94.25 111 SER A N 1
ATOM 849 C CA . SER A 1 111 ? 13.625 12.633 -1.83 1 94.25 111 SER A CA 1
ATOM 850 C C . SER A 1 111 ? 15.047 13.055 -1.486 1 94.25 111 SER A C 1
ATOM 852 O O . SER A 1 111 ? 16.016 12.375 -1.849 1 94.25 111 SER A O 1
ATOM 854 N N . ARG A 1 112 ? 15.203 14.141 -0.795 1 93.44 112 ARG A N 1
ATOM 855 C CA . ARG A 1 112 ? 16.516 14.68 -0.496 1 93.44 112 ARG A CA 1
ATOM 856 C C . ARG A 1 112 ? 17.172 13.93 0.663 1 93.44 112 ARG A C 1
ATOM 858 O O . ARG A 1 112 ? 18.359 14.086 0.921 1 93.44 112 ARG A O 1
ATOM 865 N N . PHE A 1 113 ? 16.344 13.18 1.322 1 94.25 113 PHE A N 1
ATOM 866 C CA . PHE A 1 113 ? 16.875 12.391 2.432 1 94.25 113 PHE A CA 1
ATOM 867 C C . PHE A 1 113 ? 17.141 10.953 2 1 94.25 113 PHE A C 1
ATOM 869 O O . PHE A 1 113 ? 16.234 10.266 1.517 1 94.25 113 PHE A O 1
ATOM 876 N N . ASN A 1 114 ? 18.297 10.469 2.223 1 89 114 ASN A N 1
ATOM 877 C CA . ASN A 1 114 ? 18.656 9.133 1.754 1 89 114 ASN A CA 1
ATOM 878 C C . ASN A 1 114 ? 18.609 8.109 2.887 1 89 114 ASN A C 1
ATOM 880 O O . ASN A 1 114 ? 18.453 6.914 2.641 1 89 114 ASN A O 1
ATOM 884 N N . ASN A 1 115 ? 18.797 8.609 4.078 1 93.19 115 ASN A N 1
ATOM 885 C CA . ASN A 1 115 ? 18.922 7.707 5.219 1 93.19 115 ASN A CA 1
ATOM 886 C C . ASN A 1 115 ? 17.859 7.988 6.273 1 93.19 115 ASN A C 1
ATOM 888 O O . ASN A 1 115 ? 18.188 8.359 7.402 1 93.19 115 ASN A O 1
ATOM 892 N N . ILE A 1 116 ? 16.594 7.715 5.891 1 97.31 116 ILE A N 1
ATOM 893 C CA . ILE A 1 116 ? 15.516 7.824 6.871 1 97.31 116 ILE A CA 1
ATOM 894 C C . ILE A 1 116 ? 14.625 6.59 6.797 1 97.31 116 ILE A C 1
ATOM 896 O O . ILE A 1 116 ? 14.625 5.871 5.793 1 97.31 116 ILE A O 1
ATOM 900 N N . THR A 1 117 ? 14.039 6.348 7.879 1 98.12 117 THR A N 1
ATOM 901 C CA . THR A 1 117 ? 13.008 5.32 7.973 1 98.12 117 THR A CA 1
ATOM 902 C C . THR A 1 117 ? 11.625 5.957 8.07 1 98.12 117 THR A C 1
ATOM 904 O O . THR A 1 117 ? 11.375 6.797 8.938 1 98.12 117 THR A O 1
ATOM 907 N N . VAL A 1 118 ? 10.789 5.574 7.152 1 98.5 118 VAL A N 1
ATOM 908 C CA . VAL A 1 118 ? 9.445 6.152 7.109 1 98.5 118 VAL A CA 1
ATOM 909 C C . VAL A 1 118 ? 8.406 5.055 7.309 1 98.5 118 VAL A C 1
ATOM 911 O O . VAL A 1 118 ? 8.398 4.055 6.586 1 98.5 118 VAL A O 1
ATOM 914 N N . MET A 1 119 ? 7.566 5.23 8.305 1 98.75 119 MET A N 1
ATOM 915 C CA . MET A 1 119 ? 6.391 4.375 8.445 1 98.75 119 MET A CA 1
ATOM 916 C C . MET A 1 119 ? 5.113 5.16 8.18 1 98.75 119 MET A C 1
ATOM 918 O O . MET A 1 119 ? 4.949 6.277 8.672 1 98.75 119 MET A O 1
ATOM 922 N N . THR A 1 120 ? 4.25 4.617 7.371 1 98.75 120 THR A N 1
ATOM 923 C CA . THR A 1 120 ? 2.988 5.27 7.047 1 98.75 120 THR A CA 1
ATOM 924 C C . THR A 1 120 ? 1.888 4.238 6.816 1 98.75 120 THR A C 1
ATOM 926 O O . THR A 1 120 ? 2.152 3.141 6.316 1 98.75 120 THR A O 1
ATOM 929 N N . ASN A 1 121 ? 0.658 4.633 7.184 1 98.56 121 ASN A N 1
ATOM 930 C CA . ASN A 1 121 ? -0.483 3.773 6.891 1 98.56 121 ASN A CA 1
ATOM 931 C C . ASN A 1 121 ? -1.212 4.219 5.625 1 98.56 121 ASN A C 1
ATOM 933 O O . ASN A 1 121 ? -2.295 3.717 5.32 1 98.56 121 ASN A O 1
ATOM 937 N N . SER A 1 122 ? -0.647 5.184 4.926 1 98.31 122 SER A N 1
ATOM 938 C CA . SER A 1 122 ? -1.253 5.762 3.729 1 98.31 122 SER A CA 1
ATOM 939 C C . SER A 1 122 ? -0.798 5.031 2.469 1 98.31 122 SER A C 1
ATOM 941 O O . SER A 1 122 ? 0.401 4.941 2.195 1 98.31 122 SER A O 1
ATOM 943 N N . LEU A 1 123 ? -1.764 4.598 1.745 1 97.94 123 LEU A N 1
ATOM 944 C CA . LEU A 1 123 ? -1.448 3.961 0.471 1 97.94 123 LEU A CA 1
ATOM 945 C C . LEU A 1 123 ? -0.849 4.965 -0.506 1 97.94 123 LEU A C 1
ATOM 947 O O . LEU A 1 123 ? 0.093 4.645 -1.235 1 97.94 123 LEU A O 1
ATOM 951 N N . HIS A 1 124 ? -1.291 6.207 -0.492 1 96.31 124 HIS A N 1
ATOM 952 C CA . HIS A 1 124 ? -0.772 7.246 -1.372 1 96.31 124 HIS A CA 1
ATOM 953 C C . HIS A 1 124 ? 0.691 7.551 -1.064 1 96.31 124 HIS A C 1
ATOM 955 O O . HIS A 1 124 ? 1.509 7.676 -1.979 1 96.31 124 HIS A O 1
ATOM 961 N N . ILE A 1 125 ? 0.965 7.609 0.201 1 97.69 125 ILE A N 1
ATOM 962 C CA . ILE A 1 125 ? 2.316 7.984 0.601 1 97.69 125 ILE A CA 1
ATOM 963 C C . ILE A 1 125 ? 3.287 6.855 0.266 1 97.69 125 ILE A C 1
ATOM 965 O O . ILE A 1 125 ? 4.363 7.098 -0.284 1 97.69 125 ILE A O 1
ATOM 969 N N . VAL A 1 126 ? 2.912 5.633 0.558 1 98.06 126 VAL A N 1
ATOM 970 C CA . VAL A 1 126 ? 3.801 4.512 0.271 1 98.06 126 VAL A CA 1
ATOM 971 C C . VAL A 1 126 ? 4.035 4.41 -1.233 1 98.06 126 VAL A C 1
ATOM 973 O O . VAL A 1 126 ? 5.16 4.16 -1.678 1 98.06 126 VAL A O 1
ATOM 976 N N . ASN A 1 127 ? 3.021 4.578 -2.041 1 96.12 127 ASN A N 1
ATOM 977 C CA . ASN A 1 127 ? 3.17 4.543 -3.492 1 96.12 127 ASN A CA 1
ATOM 978 C C . ASN A 1 127 ? 4.152 5.605 -3.98 1 96.12 127 ASN A C 1
ATOM 980 O O . ASN A 1 127 ? 5.027 5.316 -4.801 1 96.12 127 ASN A O 1
ATOM 984 N N . ALA A 1 128 ? 4.016 6.754 -3.471 1 94.25 128 ALA A N 1
ATOM 985 C CA . ALA A 1 128 ? 4.875 7.859 -3.887 1 94.25 128 ALA A CA 1
ATOM 986 C C . ALA A 1 128 ? 6.32 7.621 -3.461 1 94.25 128 ALA A C 1
ATOM 988 O O . ALA A 1 128 ? 7.246 7.832 -4.246 1 94.25 128 ALA A O 1
ATOM 989 N N . LEU A 1 129 ? 6.488 7.148 -2.258 1 96.75 129 LEU A N 1
ATOM 990 C CA . LEU A 1 129 ? 7.832 6.887 -1.742 1 96.75 129 LEU A CA 1
ATOM 991 C C . LEU A 1 129 ? 8.508 5.766 -2.523 1 96.75 129 LEU A C 1
ATOM 993 O O . LEU A 1 129 ? 9.719 5.797 -2.74 1 96.75 129 LEU A O 1
ATOM 997 N N . SER A 1 130 ? 7.73 4.746 -2.871 1 95.12 130 SER A N 1
ATOM 998 C CA . SER A 1 130 ? 8.25 3.561 -3.545 1 95.12 130 SER A CA 1
ATOM 999 C C . SER A 1 130 ? 8.859 3.916 -4.898 1 95.12 130 SER A C 1
ATOM 1001 O O . SER A 1 130 ? 9.664 3.16 -5.441 1 95.12 130 SER A O 1
ATOM 1003 N N . GLU A 1 131 ? 8.547 5.082 -5.434 1 90.5 131 GLU A N 1
ATOM 1004 C CA . GLU A 1 131 ? 9.016 5.516 -6.746 1 90.5 131 GLU A CA 1
ATOM 1005 C C . GLU A 1 131 ? 10.391 6.172 -6.66 1 90.5 131 GLU A C 1
ATOM 1007 O O . GLU A 1 131 ? 11.055 6.367 -7.676 1 90.5 131 GLU A O 1
ATOM 1012 N N . PHE A 1 132 ? 10.719 6.508 -5.449 1 90 132 PHE A N 1
ATOM 1013 C CA . PHE A 1 132 ? 12.016 7.148 -5.281 1 90 132 PHE A CA 1
ATOM 1014 C C . PHE A 1 132 ? 13.148 6.156 -5.52 1 90 132 PHE A C 1
ATOM 1016 O O . PHE A 1 132 ? 13.039 4.988 -5.145 1 90 132 PHE A O 1
ATOM 1023 N N . ASP A 1 133 ? 14.148 6.641 -6.164 1 85 133 ASP A N 1
ATOM 1024 C CA . ASP A 1 133 ? 15.375 5.859 -6.305 1 85 133 ASP A CA 1
ATOM 1025 C C . ASP A 1 133 ? 16.375 6.203 -5.203 1 85 133 ASP A C 1
ATOM 1027 O O . ASP A 1 133 ? 17.375 6.871 -5.453 1 85 133 ASP A O 1
ATOM 1031 N N . ASN A 1 134 ? 16.031 5.812 -4.008 1 88.5 134 ASN A N 1
ATOM 1032 C CA . ASN A 1 134 ? 16.891 6.051 -2.859 1 88.5 134 ASN A CA 1
ATOM 1033 C C . ASN A 1 134 ? 16.844 4.898 -1.861 1 88.5 134 ASN A C 1
ATOM 1035 O O . ASN A 1 134 ? 16.219 3.869 -2.131 1 88.5 134 ASN A O 1
ATOM 1039 N N . GLU A 1 135 ? 17.562 5.035 -0.778 1 85.31 135 GLU A N 1
ATOM 1040 C CA . GLU A 1 135 ? 17.75 3.922 0.146 1 85.31 135 GLU A CA 1
ATOM 1041 C C . GLU A 1 135 ? 16.859 4.074 1.382 1 85.31 135 GLU A C 1
ATOM 1043 O O . GLU A 1 135 ? 17.156 3.508 2.436 1 85.31 135 GLU A O 1
ATOM 1048 N N . GLN A 1 136 ? 15.844 4.805 1.271 1 94 136 GLN A N 1
ATOM 1049 C CA . GLN A 1 136 ? 14.945 4.969 2.412 1 94 136 GLN A CA 1
ATOM 1050 C C . GLN A 1 136 ? 14.281 3.645 2.787 1 94 136 GLN A C 1
ATOM 1052 O O . GLN A 1 136 ? 13.938 2.85 1.91 1 94 136 GLN A O 1
ATOM 1057 N N . THR A 1 137 ? 14.234 3.436 4.062 1 97.25 137 THR A N 1
ATOM 1058 C CA . THR A 1 137 ? 13.469 2.293 4.551 1 97.25 137 THR A CA 1
ATOM 1059 C C . THR A 1 137 ? 11.992 2.656 4.703 1 97.25 137 THR A C 1
ATOM 1061 O O . THR A 1 137 ? 11.656 3.611 5.402 1 97.25 137 THR A O 1
ATOM 1064 N N . ILE A 1 138 ? 11.164 1.939 4.008 1 98.19 138 ILE A N 1
ATOM 1065 C CA . ILE A 1 138 ? 9.727 2.199 4.035 1 98.19 138 ILE A CA 1
ATOM 1066 C C . ILE A 1 138 ? 9.016 1.076 4.789 1 98.19 138 ILE A C 1
ATOM 1068 O O . ILE A 1 138 ? 9.195 -0.102 4.477 1 98.19 138 ILE A O 1
ATOM 1072 N N . LEU A 1 139 ? 8.211 1.479 5.789 1 98.25 139 LEU A N 1
ATOM 1073 C CA . LEU A 1 139 ? 7.445 0.545 6.605 1 98.25 139 LEU A CA 1
ATOM 1074 C C . LEU A 1 139 ? 5.949 0.831 6.508 1 98.25 139 LEU A C 1
ATOM 1076 O O . LEU A 1 139 ? 5.543 1.984 6.348 1 98.25 139 LEU A O 1
ATOM 1080 N N . MET A 1 140 ? 5.199 -0.237 6.605 1 98.31 140 MET A N 1
ATOM 1081 C CA . MET A 1 140 ? 3.752 -0.134 6.777 1 98.31 140 MET A CA 1
ATOM 1082 C C . MET A 1 140 ? 3.287 -0.936 7.988 1 98.31 140 MET A C 1
ATOM 1084 O O . MET A 1 140 ? 3.791 -2.029 8.242 1 98.31 140 MET A O 1
ATOM 1088 N N . PRO A 1 141 ? 2.285 -0.385 8.633 1 98.25 141 PRO A N 1
ATOM 1089 C CA . PRO A 1 141 ? 1.794 -1.102 9.812 1 98.25 141 PRO A CA 1
ATOM 1090 C C . PRO A 1 141 ? 0.867 -2.262 9.453 1 98.25 141 PRO A C 1
ATOM 1092 O O . PRO A 1 141 ? 0.606 -3.129 10.289 1 98.25 141 PRO A O 1
ATOM 1095 N N . GLY A 1 142 ? 0.314 -2.238 8.227 1 97.88 142 GLY A N 1
ATOM 1096 C CA . GLY A 1 142 ? -0.715 -3.197 7.859 1 97.88 142 GLY A CA 1
ATOM 1097 C C . GLY A 1 142 ? -2.1 -2.799 8.336 1 97.88 142 GLY A C 1
ATOM 1098 O O . GLY A 1 142 ? -2.354 -1.622 8.609 1 97.88 142 GLY A O 1
ATOM 1099 N N . GLY A 1 143 ? -3.008 -3.82 8.273 1 98.25 143 GLY A N 1
ATOM 1100 C CA . GLY A 1 143 ? -4.375 -3.574 8.695 1 98.25 143 GLY A CA 1
ATOM 1101 C C . GLY A 1 143 ? -5.379 -3.646 7.559 1 98.25 143 GLY A C 1
ATOM 1102 O O . GLY A 1 143 ? -5.102 -4.254 6.52 1 98.25 143 GLY A O 1
ATOM 1103 N N . THR A 1 144 ? -6.57 -3.064 7.898 1 98.25 144 THR A N 1
ATOM 1104 C CA . THR A 1 144 ? -7.676 -3.072 6.949 1 98.25 144 THR A CA 1
ATOM 1105 C C . THR A 1 144 ? -7.703 -1.779 6.141 1 98.25 144 THR A C 1
ATOM 1107 O O . THR A 1 144 ? -7.598 -0.687 6.703 1 98.25 144 THR A O 1
ATOM 1110 N N . PHE A 1 145 ? -7.863 -1.999 4.871 1 98.19 145 PHE A N 1
ATOM 1111 C CA . PHE A 1 145 ? -7.859 -0.849 3.977 1 98.19 145 PHE A CA 1
ATOM 1112 C C . PHE A 1 145 ? -9.18 -0.089 4.062 1 98.19 145 PHE A C 1
ATOM 1114 O O . PHE A 1 145 ? -10.25 -0.692 4.027 1 98.19 145 PHE A O 1
ATOM 1121 N N . ARG A 1 146 ? -9.039 1.219 4.199 1 96.62 146 ARG A N 1
ATOM 1122 C CA . ARG A 1 146 ? -10.188 2.125 4.121 1 96.62 146 ARG A CA 1
ATOM 1123 C C . ARG A 1 146 ? -10.117 2.973 2.854 1 96.62 146 ARG A C 1
ATOM 1125 O O . ARG A 1 146 ? -9.258 3.846 2.727 1 96.62 146 ARG A O 1
ATOM 1132 N N . LYS A 1 147 ? -11.086 2.85 2.004 1 93.12 147 LYS A N 1
ATOM 1133 C CA . LYS A 1 147 ? -11.094 3.496 0.695 1 93.12 147 LYS A CA 1
ATOM 1134 C C . LYS A 1 147 ? -11.188 5.012 0.831 1 93.12 147 LYS A C 1
ATOM 1136 O O . LYS A 1 147 ? -10.484 5.75 0.133 1 93.12 147 LYS A O 1
ATOM 1141 N N . LYS A 1 148 ? -11.969 5.5 1.706 1 90.31 148 LYS A N 1
ATOM 1142 C CA . LYS A 1 148 ? -12.242 6.926 1.842 1 90.31 148 LYS A CA 1
ATOM 1143 C C . LYS A 1 148 ? -10.969 7.699 2.17 1 90.31 148 LYS A C 1
ATOM 1145 O O . LYS A 1 148 ? -10.758 8.805 1.666 1 90.31 148 LYS A O 1
ATOM 1150 N N . SER A 1 149 ? -10.117 7.094 2.975 1 93.38 149 SER A N 1
ATOM 1151 C CA . SER A 1 149 ? -8.875 7.762 3.373 1 93.38 149 SER A CA 1
ATOM 1152 C C . SER A 1 149 ? -7.672 7.164 2.658 1 93.38 149 SER A C 1
ATOM 1154 O O . SER A 1 149 ? -6.547 7.637 2.824 1 93.38 149 SER A O 1
ATOM 1156 N N . ALA A 1 150 ? -7.891 6.094 1.898 1 95.5 150 ALA A N 1
ATOM 1157 C CA . ALA A 1 150 ? -6.812 5.352 1.247 1 95.5 150 ALA A CA 1
ATOM 1158 C C . ALA A 1 150 ? -5.715 4.992 2.244 1 95.5 150 ALA A C 1
ATOM 1160 O O . ALA A 1 150 ? -4.535 5.266 2.006 1 95.5 150 ALA A O 1
ATOM 1161 N N . SER A 1 151 ? -6.168 4.406 3.344 1 97.81 151 SER A N 1
ATOM 1162 C CA . SER A 1 151 ? -5.246 4.121 4.438 1 97.81 151 SER A CA 1
ATOM 1163 C C . SER A 1 151 ? -5.617 2.822 5.148 1 97.81 151 SER A C 1
ATOM 1165 O O . SER A 1 151 ? -6.707 2.283 4.938 1 97.81 151 SER A O 1
ATOM 1167 N N . PHE A 1 152 ? -4.711 2.334 5.918 1 98.44 152 PHE A N 1
ATOM 1168 C CA . PHE A 1 152 ? -4.902 1.079 6.633 1 98.44 152 PHE A CA 1
ATOM 1169 C C . PHE A 1 152 ? -5.145 1.335 8.117 1 98.44 152 PHE A C 1
ATOM 1171 O O . PHE A 1 152 ? -4.5 2.197 8.719 1 98.44 152 PHE A O 1
ATOM 1178 N N . HIS A 1 153 ? -6.098 0.568 8.672 1 97.88 153 HIS A N 1
ATOM 1179 C CA . HIS A 1 153 ? -6.531 0.763 10.047 1 97.88 153 HIS A CA 1
ATOM 1180 C C . HIS A 1 153 ? -6.836 -0.571 10.727 1 97.88 153 HIS A C 1
ATOM 1182 O O . HIS A 1 153 ? -6.629 -1.633 10.133 1 97.88 153 HIS A O 1
ATOM 1188 N N . GLY A 1 154 ? -7.258 -0.442 12.008 1 97.12 154 GLY A N 1
ATOM 1189 C CA . GLY A 1 154 ? -7.637 -1.631 12.75 1 97.12 154 GLY A CA 1
ATOM 1190 C C . GLY A 1 154 ? -6.59 -2.062 13.758 1 97.12 154 GLY A C 1
ATOM 1191 O O . GLY A 1 154 ? -5.527 -1.446 13.859 1 97.12 154 GLY A O 1
ATOM 1192 N N . GLN A 1 155 ? -6.934 -3.113 14.391 1 95.88 155 GLN A N 1
ATOM 1193 C CA . GLN A 1 155 ? -6.109 -3.582 15.5 1 95.88 155 GLN A CA 1
ATOM 1194 C C . GLN A 1 155 ? -4.707 -3.957 15.023 1 95.88 155 GLN A C 1
ATOM 1196 O O . GLN A 1 155 ? -3.721 -3.682 15.711 1 95.88 155 GLN A O 1
ATOM 1201 N N . LEU A 1 156 ? -4.664 -4.57 13.914 1 96.31 156 LEU A N 1
ATOM 1202 C CA . LEU A 1 156 ? -3.365 -4.957 13.367 1 96.31 156 LEU A CA 1
ATOM 1203 C C . LEU A 1 156 ? -2.467 -3.736 13.188 1 96.31 156 LEU A C 1
ATOM 1205 O O . LEU A 1 156 ? -1.304 -3.75 13.602 1 96.31 156 LEU A O 1
ATOM 1209 N N . ALA A 1 157 ? -2.986 -2.727 12.648 1 97.75 157 ALA A N 1
ATOM 1210 C CA . ALA A 1 157 ? -2.236 -1.493 12.43 1 97.75 157 ALA A CA 1
ATOM 1211 C C . ALA A 1 157 ? -1.83 -0.854 13.758 1 97.75 157 ALA A C 1
ATOM 1213 O O . ALA A 1 157 ? -0.681 -0.439 13.922 1 97.75 157 ALA A O 1
ATOM 1214 N N . GLU A 1 158 ? -2.768 -0.788 14.648 1 97.62 158 GLU A N 1
ATOM 1215 C CA . GLU A 1 158 ? -2.51 -0.185 15.953 1 97.62 158 GLU A CA 1
ATOM 1216 C C . GLU A 1 158 ? -1.403 -0.929 16.703 1 97.62 158 GLU A C 1
ATOM 1218 O O . GLU A 1 158 ? -0.487 -0.308 17.234 1 97.62 158 GLU A O 1
ATOM 1223 N N . ASN A 1 159 ? -1.463 -2.234 16.641 1 96.44 159 ASN A N 1
ATOM 1224 C CA . ASN A 1 159 ? -0.469 -3.061 17.312 1 96.44 159 ASN A CA 1
ATOM 1225 C C . ASN A 1 159 ? 0.92 -2.873 16.703 1 96.44 159 ASN A C 1
ATOM 1227 O O . ASN A 1 159 ? 1.926 -2.945 17.422 1 96.44 159 ASN A O 1
ATOM 1231 N N . ALA A 1 160 ? 1 -2.713 15.477 1 97.06 160 ALA A N 1
ATOM 1232 C CA . ALA A 1 160 ? 2.279 -2.518 14.797 1 97.06 160 ALA A CA 1
ATOM 1233 C C . ALA A 1 160 ? 3.01 -1.296 15.352 1 97.06 160 ALA A C 1
ATOM 1235 O O . ALA A 1 160 ? 4.219 -1.344 15.586 1 97.06 160 ALA A O 1
ATOM 1236 N N . PHE A 1 161 ? 2.303 -0.229 15.609 1 97.44 161 PHE A N 1
ATOM 1237 C CA . PHE A 1 161 ? 2.924 0.995 16.109 1 97.44 161 PHE A CA 1
ATOM 1238 C C . PHE A 1 161 ? 3.418 0.81 17.531 1 97.44 161 PHE A C 1
ATOM 1240 O O . PHE A 1 161 ? 4.375 1.462 17.953 1 97.44 161 PHE A O 1
ATOM 1247 N N . GLU A 1 162 ? 2.852 -0.112 18.203 1 95.12 162 GLU A N 1
ATOM 1248 C CA . GLU A 1 162 ? 3.242 -0.361 19.594 1 95.12 162 GLU A CA 1
ATOM 1249 C C . GLU A 1 162 ? 4.602 -1.053 19.672 1 95.12 162 GLU A C 1
ATOM 1251 O O . GLU A 1 162 ? 5.23 -1.082 20.719 1 95.12 162 GLU A O 1
ATOM 1256 N N . GLN A 1 163 ? 5.035 -1.504 18.578 1 92.81 163 GLN A N 1
ATOM 1257 C CA . GLN A 1 163 ? 6.277 -2.268 18.547 1 92.81 163 GLN A CA 1
ATOM 1258 C C . GLN A 1 163 ? 7.469 -1.365 18.25 1 92.81 163 GLN A C 1
ATOM 1260 O O . GLN A 1 163 ? 8.617 -1.818 18.266 1 92.81 163 GLN A O 1
ATOM 1265 N N . PHE A 1 164 ? 7.211 -0.103 18.062 1 93.12 164 PHE A N 1
ATOM 1266 C CA . PHE A 1 164 ? 8.273 0.792 17.609 1 93.12 164 PHE A CA 1
ATOM 1267 C C . PHE A 1 164 ? 8.273 2.082 18.422 1 93.12 164 PHE A C 1
ATOM 1269 O O . PHE A 1 164 ? 7.293 2.393 19.109 1 93.12 164 PHE A O 1
ATOM 1276 N N . SER A 1 165 ? 9.406 2.674 18.422 1 96.88 165 SER A N 1
ATOM 1277 C CA . SER A 1 165 ? 9.586 4.059 18.859 1 96.88 165 SER A CA 1
ATOM 1278 C C . SER A 1 165 ? 10.195 4.91 17.75 1 96.88 165 SER A C 1
ATOM 1280 O O . SER A 1 165 ? 11.297 4.621 17.281 1 96.88 165 SER A O 1
ATOM 1282 N N . PHE A 1 166 ? 9.484 5.898 17.391 1 98.44 166 PHE A N 1
ATOM 1283 C CA . PHE A 1 166 ? 9.938 6.754 16.297 1 98.44 166 PHE A CA 1
ATOM 1284 C C . PHE A 1 166 ? 10.367 8.117 16.812 1 98.44 166 PHE A C 1
ATOM 1286 O O . PHE A 1 166 ? 9.938 8.539 17.891 1 98.44 166 PHE A O 1
ATOM 1293 N N . ASP A 1 167 ? 11.211 8.758 16.031 1 98.69 167 ASP A N 1
ATOM 1294 C CA . ASP A 1 167 ? 11.688 10.086 16.422 1 98.69 167 ASP A CA 1
ATOM 1295 C C . ASP A 1 167 ? 10.57 11.125 16.312 1 98.69 167 ASP A C 1
ATOM 1297 O O . ASP A 1 167 ? 10.391 11.953 17.203 1 98.69 167 ASP A O 1
ATOM 1301 N N . LYS A 1 168 ? 9.844 11.023 15.172 1 98.81 168 LYS A N 1
ATOM 1302 C CA . LYS A 1 168 ? 8.883 12.094 14.898 1 98.81 168 LYS A CA 1
ATOM 1303 C C . LYS A 1 168 ? 7.633 11.547 14.219 1 98.81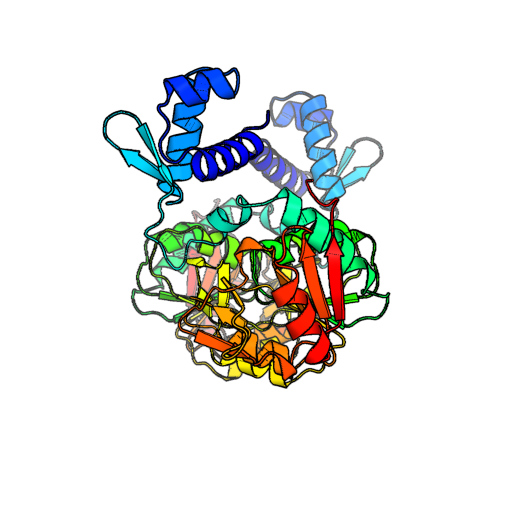 168 LYS A C 1
ATOM 1305 O O . LYS A 1 168 ? 7.711 10.625 13.406 1 98.81 168 LYS A O 1
ATOM 1310 N N . LEU A 1 169 ? 6.539 12.133 14.594 1 98.88 169 LEU A N 1
ATOM 1311 C CA . LEU A 1 169 ? 5.277 11.969 13.883 1 98.88 169 LEU A CA 1
ATOM 1312 C C . LEU A 1 169 ? 4.852 13.273 13.219 1 98.88 169 LEU A C 1
ATOM 1314 O O . LEU A 1 169 ? 4.797 14.32 13.867 1 98.88 169 LEU A O 1
ATOM 1318 N N . PHE A 1 170 ? 4.594 13.203 11.891 1 98.94 170 PHE A N 1
ATOM 1319 C CA . PHE A 1 170 ? 3.918 14.273 11.172 1 98.94 170 PHE A CA 1
ATOM 1320 C C . PHE A 1 170 ? 2.467 13.914 10.891 1 98.94 170 PHE A C 1
ATOM 1322 O O . PHE A 1 170 ? 2.189 12.922 10.211 1 98.94 170 PHE A O 1
ATOM 1329 N N . MET A 1 171 ? 1.551 14.711 11.414 1 98.44 171 MET A N 1
ATOM 1330 C CA . MET A 1 171 ? 0.148 14.328 11.281 1 98.44 171 MET A CA 1
ATOM 1331 C C . MET A 1 171 ? -0.718 15.539 10.953 1 98.44 171 MET A C 1
ATOM 1333 O O . MET A 1 171 ? -0.385 16.656 11.328 1 98.44 171 MET A O 1
ATOM 1337 N N . GLY A 1 172 ? -1.742 15.273 10.172 1 97.75 172 GLY A N 1
ATOM 1338 C CA . GLY A 1 172 ? -2.768 16.266 9.914 1 97.75 172 GLY A CA 1
ATOM 1339 C C . GLY A 1 172 ? -3.955 16.156 10.852 1 97.75 172 GLY A C 1
ATOM 1340 O O . GLY A 1 172 ? -3.908 15.414 11.836 1 97.75 172 GLY A O 1
ATOM 1341 N N . THR A 1 173 ? -5 16.953 10.547 1 96.81 173 THR A N 1
ATOM 1342 C CA . THR A 1 173 ? -6.207 16.922 11.359 1 96.81 173 THR A CA 1
ATOM 1343 C C . THR A 1 173 ? -7.375 17.578 10.617 1 96.81 173 THR A C 1
ATOM 1345 O O . THR A 1 173 ? -7.172 18.312 9.656 1 96.81 173 THR A O 1
ATOM 1348 N N . ASP A 1 174 ? -8.539 17.219 11.117 1 93.38 174 ASP A N 1
ATOM 1349 C CA . ASP A 1 174 ? -9.742 17.859 10.594 1 93.38 174 ASP A CA 1
ATOM 1350 C C . ASP A 1 174 ? -10.141 19.062 11.438 1 93.38 174 ASP A C 1
ATOM 1352 O O . ASP A 1 174 ? -10.883 19.938 10.984 1 93.38 174 ASP A O 1
ATOM 1356 N N . GLY A 1 175 ? -9.656 19.062 12.68 1 95 175 GLY A N 1
ATOM 1357 C CA . GLY A 1 175 ? -10.023 20.156 13.562 1 95 175 GLY A CA 1
ATOM 1358 C C . GLY A 1 175 ? -9.164 20.234 14.805 1 95 175 GLY A C 1
ATOM 1359 O O . GLY A 1 175 ? -8.773 19.203 15.359 1 95 175 GLY A O 1
ATOM 1360 N N . ILE A 1 176 ? -8.992 21.484 15.195 1 97.38 176 ILE A N 1
ATOM 1361 C CA . ILE A 1 176 ? -8.273 21.766 16.422 1 97.38 176 ILE A CA 1
ATOM 1362 C C . ILE A 1 176 ? -9.156 22.562 17.375 1 97.38 176 ILE A C 1
ATOM 1364 O O . ILE A 1 176 ? -9.594 23.672 17.047 1 97.38 176 ILE A O 1
ATOM 1368 N N . ASP A 1 177 ? -9.359 21.969 18.453 1 94.06 177 ASP A N 1
ATOM 1369 C CA . ASP A 1 177 ? -10.133 22.609 19.516 1 94.06 177 ASP A CA 1
ATOM 1370 C C . ASP A 1 177 ? -9.273 22.844 20.75 1 94.06 177 ASP A C 1
ATOM 1372 O O . ASP A 1 177 ? -8.492 21.984 21.141 1 94.06 177 ASP A O 1
ATOM 1376 N N . LEU A 1 178 ? -9.453 24.062 21.359 1 94.31 178 LEU A N 1
ATOM 1377 C CA . LEU A 1 178 ? -8.57 24.453 22.438 1 94.31 178 LEU A CA 1
ATOM 1378 C C . LEU A 1 178 ? -8.789 23.562 23.672 1 94.31 178 LEU A C 1
ATOM 1380 O O . LEU A 1 178 ? -7.898 23.438 24.5 1 94.31 178 LEU A O 1
ATOM 1384 N N . VAL A 1 179 ? -9.898 22.938 23.75 1 93.5 179 VAL A N 1
ATOM 1385 C CA . VAL A 1 179 ? -10.227 22.109 24.906 1 93.5 179 VAL A CA 1
ATOM 1386 C C . VAL A 1 179 ? -10.117 20.625 24.531 1 93.5 179 VAL A C 1
ATOM 1388 O O . VAL A 1 179 ? -9.352 19.875 25.141 1 93.5 179 VAL A O 1
ATOM 1391 N N . ALA A 1 180 ? -10.695 20.234 23.484 1 94.31 180 ALA A N 1
ATOM 1392 C CA . ALA A 1 180 ? -10.758 18.828 23.094 1 94.31 180 ALA A CA 1
ATOM 1393 C C . ALA A 1 180 ? -9.422 18.375 22.5 1 94.31 180 ALA A C 1
ATOM 1395 O O . ALA A 1 180 ? -9.055 17.203 22.609 1 94.31 180 ALA A O 1
ATOM 1396 N N . GLY A 1 181 ? -8.766 19.328 21.766 1 97.56 181 GLY A N 1
ATOM 1397 C CA . GLY A 1 181 ? -7.5 18.969 21.156 1 97.56 181 GLY A CA 1
ATOM 1398 C C . GLY A 1 181 ? -7.613 18.688 19.672 1 97.56 181 GLY A C 1
ATOM 1399 O O . GLY A 1 181 ? -8.312 19.406 18.953 1 97.56 181 GLY A O 1
ATOM 1400 N N . VAL A 1 182 ? -6.867 17.688 19.203 1 98.06 182 VAL A N 1
ATOM 1401 C CA . VAL A 1 182 ? -6.82 17.312 17.797 1 98.06 182 VAL A CA 1
ATOM 1402 C C . VAL A 1 182 ? -7.961 16.344 17.484 1 98.06 182 VAL A C 1
ATOM 1404 O O . VAL A 1 182 ? -8.078 15.289 18.109 1 98.06 182 VAL A O 1
ATOM 1407 N N . THR A 1 183 ? -8.805 16.719 16.516 1 96.06 183 THR A N 1
ATOM 1408 C CA . THR A 1 183 ? -10.016 15.938 16.281 1 96.06 183 THR A CA 1
ATOM 1409 C C . THR A 1 183 ? -10.148 15.57 14.805 1 96.06 183 THR A C 1
ATOM 1411 O O . THR A 1 183 ? -9.484 16.156 13.953 1 96.06 183 THR A O 1
ATOM 1414 N N . THR A 1 184 ? -10.914 14.508 14.547 1 94.88 184 THR A N 1
ATOM 1415 C CA . THR A 1 184 ? -11.094 14.062 13.172 1 94.88 184 THR A CA 1
ATOM 1416 C C . THR A 1 184 ? -12.484 13.461 12.977 1 94.88 184 THR A C 1
ATOM 1418 O O . THR A 1 184 ? -13.117 13.023 13.938 1 94.88 184 THR A O 1
ATOM 1421 N N . PHE A 1 185 ? -12.922 13.477 11.711 1 89.19 185 PHE A N 1
ATOM 1422 C CA . PHE A 1 185 ? -14.172 12.812 11.344 1 89.19 185 PHE A CA 1
ATOM 1423 C C . PHE A 1 185 ? -13.945 11.328 11.078 1 89.19 185 PHE A C 1
ATOM 1425 O O . PHE A 1 185 ? -14.898 10.547 11.023 1 89.19 185 PHE A O 1
ATOM 1432 N N . ASN A 1 186 ? -12.68 11.039 10.906 1 90.31 186 ASN A N 1
ATOM 1433 C CA . ASN A 1 186 ? -12.336 9.641 10.641 1 90.31 186 ASN A CA 1
ATOM 1434 C C . ASN A 1 186 ? -12.695 8.75 11.82 1 90.31 186 ASN A C 1
ATOM 1436 O O . ASN A 1 186 ? -12.141 8.898 12.914 1 90.31 186 ASN A O 1
ATOM 1440 N N . GLU A 1 187 ? -13.492 7.699 11.578 1 87.94 187 GLU A N 1
ATOM 1441 C CA . GLU A 1 187 ? -13.961 6.836 12.656 1 87.94 187 GLU A CA 1
ATOM 1442 C C . GLU A 1 187 ? -12.891 5.828 13.055 1 87.94 187 GLU A C 1
ATOM 1444 O O . GLU A 1 187 ? -12.922 5.281 14.164 1 87.94 187 GLU A O 1
ATOM 1449 N N . VAL A 1 188 ? -12.008 5.594 12.227 1 92.19 188 VAL A N 1
ATOM 1450 C CA . VAL A 1 188 ? -10.938 4.652 12.531 1 92.19 188 VAL A CA 1
ATOM 1451 C C . VAL A 1 188 ? -9.68 5.418 12.938 1 92.19 188 VAL A C 1
ATOM 1453 O O . VAL A 1 188 ? -8.578 5.109 12.461 1 92.19 188 VAL A O 1
ATOM 1456 N N . TYR A 1 189 ? -9.867 6.328 13.859 1 94.56 189 TYR A N 1
ATOM 1457 C CA . TYR A 1 189 ? -8.844 7.293 14.25 1 94.56 189 TYR A CA 1
ATOM 1458 C C . TYR A 1 189 ? -7.887 6.688 15.266 1 94.56 189 TYR A C 1
ATOM 1460 O O . TYR A 1 189 ? -6.859 7.289 15.594 1 94.56 189 TYR A O 1
ATOM 1468 N N . THR A 1 190 ? -8.141 5.488 15.758 1 97.12 190 THR A N 1
ATOM 1469 C CA . THR A 1 190 ? -7.336 4.902 16.828 1 97.12 190 THR A CA 1
ATOM 1470 C C . THR A 1 190 ? -5.922 4.605 16.328 1 97.12 190 THR A C 1
ATOM 1472 O O . THR A 1 190 ? -4.973 4.609 17.125 1 97.12 190 THR A O 1
ATOM 1475 N N . VAL A 1 191 ? -5.758 4.422 15.094 1 98.12 191 VAL A N 1
ATOM 1476 C CA . VAL A 1 191 ? -4.426 4.223 14.539 1 98.12 191 VAL A CA 1
ATOM 1477 C C . VAL A 1 191 ? -3.609 5.504 14.672 1 98.12 191 VAL A C 1
ATOM 1479 O O . VAL A 1 191 ? -2.408 5.457 14.953 1 98.12 191 VAL A O 1
ATOM 1482 N N . SER A 1 192 ? -4.246 6.625 14.5 1 97.94 192 SER A N 1
ATOM 1483 C CA . SER A 1 192 ? -3.561 7.898 14.695 1 97.94 192 SER A CA 1
ATOM 1484 C C . SER A 1 192 ? -3.15 8.086 16.156 1 97.94 192 SER A C 1
ATOM 1486 O O . SER A 1 192 ? -2.078 8.625 16.438 1 97.94 192 SER A O 1
ATOM 1488 N N . LYS A 1 193 ? -4.02 7.617 17.016 1 97.62 193 LYS A N 1
ATOM 1489 C CA . LYS A 1 193 ? -3.668 7.645 18.438 1 97.62 193 LYS A CA 1
ATOM 1490 C C . LYS A 1 193 ? -2.432 6.797 18.703 1 97.62 193 LYS A C 1
ATOM 1492 O O . LYS A 1 193 ? -1.537 7.211 19.453 1 97.62 193 LYS A O 1
ATOM 1497 N N . ALA A 1 194 ? -2.426 5.652 18.141 1 98.31 194 ALA A N 1
ATOM 1498 C CA . ALA A 1 194 ? -1.279 4.762 18.281 1 98.31 194 ALA A CA 1
ATOM 1499 C C . ALA A 1 194 ? -0.009 5.41 17.734 1 98.31 194 ALA A C 1
ATOM 1501 O O . ALA A 1 194 ? 1.074 5.238 18.297 1 98.31 194 ALA A O 1
ATOM 1502 N N . MET A 1 195 ? -0.121 6.16 16.688 1 98.56 195 MET A N 1
ATOM 1503 C CA . MET A 1 195 ? 1.014 6.883 16.125 1 98.56 195 MET A CA 1
ATOM 1504 C C . MET A 1 195 ? 1.555 7.914 17.109 1 98.56 195 MET A C 1
ATOM 1506 O O . MET A 1 195 ? 2.77 8.039 17.281 1 98.56 195 MET A O 1
ATOM 1510 N N . CYS A 1 196 ? 0.645 8.617 17.703 1 98.19 196 CYS A N 1
ATOM 1511 C CA . CYS A 1 196 ? 1.039 9.609 18.688 1 98.19 196 CYS A CA 1
ATOM 1512 C C . CYS A 1 196 ? 1.847 8.977 19.812 1 98.19 196 CYS A C 1
ATOM 1514 O O . CYS A 1 196 ? 2.857 9.531 20.25 1 98.19 196 CYS A O 1
ATOM 1516 N N . ASN A 1 197 ? 1.415 7.832 20.156 1 97.94 197 ASN A N 1
ATOM 1517 C CA . ASN A 1 197 ? 2.068 7.137 21.266 1 97.94 197 ASN A CA 1
ATOM 1518 C C . ASN A 1 197 ? 3.424 6.574 20.859 1 97.94 197 ASN A C 1
ATOM 1520 O O . ASN A 1 197 ? 4.309 6.387 21.688 1 97.94 197 ASN A O 1
ATOM 1524 N N . ALA A 1 198 ? 3.641 6.363 19.641 1 98.38 198 ALA A N 1
ATOM 1525 C CA . ALA A 1 198 ? 4.836 5.691 19.141 1 98.38 198 ALA A CA 1
ATOM 1526 C C . ALA A 1 198 ? 5.93 6.699 18.797 1 98.38 198 ALA A C 1
ATOM 1528 O O . ALA A 1 198 ? 7.059 6.316 18.484 1 98.38 198 ALA A O 1
ATOM 1529 N N . ALA A 1 199 ? 5.648 7.957 18.859 1 98.56 199 ALA A N 1
ATOM 1530 C CA . ALA A 1 199 ? 6.605 8.977 18.438 1 98.56 199 ALA A CA 1
ATOM 1531 C C . ALA A 1 199 ? 7.086 9.805 19.609 1 98.56 199 ALA A C 1
ATOM 1533 O O . ALA A 1 199 ? 6.301 10.164 20.5 1 98.56 199 ALA A O 1
ATOM 1534 N N . ARG A 1 200 ? 8.312 10.125 19.609 1 98.38 200 ARG A N 1
ATOM 1535 C CA . ARG A 1 200 ? 8.883 10.977 20.641 1 98.38 200 ARG A CA 1
ATOM 1536 C C . ARG A 1 200 ? 8.398 12.414 20.5 1 98.38 200 ARG A C 1
ATOM 1538 O O . ARG A 1 200 ? 8.086 13.07 21.5 1 98.38 200 ARG A O 1
ATOM 1545 N N . GLU A 1 201 ? 8.375 12.844 19.297 1 98.75 201 GLU A N 1
ATOM 1546 C CA . GLU A 1 201 ? 7.934 14.195 18.984 1 98.75 201 GLU A CA 1
ATOM 1547 C C . GLU A 1 201 ? 6.75 14.188 18.031 1 98.75 201 GLU A C 1
ATOM 1549 O O . GLU A 1 201 ? 6.801 13.523 16.984 1 98.75 201 GLU A O 1
ATOM 1554 N N . VAL A 1 202 ? 5.719 14.945 18.391 1 98.88 202 VAL A N 1
ATOM 1555 C CA . VAL A 1 202 ? 4.523 15.031 17.547 1 98.88 202 VAL A CA 1
ATOM 1556 C C . VAL A 1 202 ? 4.453 16.406 16.891 1 98.88 202 VAL A C 1
ATOM 1558 O O . VAL A 1 202 ? 4.379 17.438 17.594 1 98.88 202 VAL A O 1
ATOM 1561 N N . ILE A 1 203 ? 4.445 16.438 15.57 1 98.94 203 ILE A N 1
ATOM 1562 C CA . ILE A 1 203 ? 4.355 17.656 14.781 1 98.94 203 ILE A CA 1
ATOM 1563 C C . ILE A 1 203 ? 3.031 17.688 14.023 1 98.94 203 ILE A C 1
ATOM 1565 O O . ILE A 1 203 ? 2.811 16.875 13.117 1 98.94 203 ILE A O 1
ATOM 1569 N N . LEU A 1 204 ? 2.199 18.625 14.414 1 98.88 204 LEU A N 1
ATOM 1570 C CA . LEU A 1 204 ? 0.883 18.797 13.805 1 98.88 204 LEU A CA 1
ATOM 1571 C C . LEU A 1 204 ? 0.941 19.781 12.641 1 98.88 204 LEU A C 1
ATOM 1573 O O . LEU A 1 204 ? 1.509 20.859 12.766 1 98.88 204 LEU A O 1
ATOM 1577 N N . MET A 1 205 ? 0.382 19.312 11.516 1 98.69 205 MET A N 1
ATOM 1578 C CA . MET A 1 205 ? 0.341 20.109 10.289 1 98.69 205 MET A CA 1
ATOM 1579 C C . MET A 1 205 ? -1.096 20.469 9.922 1 98.69 205 MET A C 1
ATOM 1581 O O . MET A 1 205 ? -1.873 19.594 9.531 1 98.69 205 MET A O 1
ATOM 1585 N N . ALA A 1 206 ? -1.439 21.781 10.023 1 97.75 206 ALA A N 1
ATOM 1586 C CA . ALA A 1 206 ? -2.824 22.172 9.773 1 97.75 206 ALA A CA 1
ATOM 1587 C C . ALA A 1 206 ? -2.902 23.609 9.273 1 97.75 206 ALA A C 1
ATOM 1589 O O . ALA A 1 206 ? -2.297 24.5 9.859 1 97.75 206 ALA A O 1
ATOM 1590 N N . ASP A 1 207 ? -3.629 23.766 8.203 1 95.94 207 ASP A N 1
ATOM 1591 C CA . ASP A 1 207 ? -3.877 25.156 7.812 1 95.94 207 ASP A CA 1
ATOM 1592 C C . ASP A 1 207 ? -4.887 25.812 8.75 1 95.94 207 ASP A C 1
ATOM 1594 O O . ASP A 1 207 ? -5.586 25.125 9.5 1 95.94 207 ASP A O 1
ATOM 1598 N N . SER A 1 208 ? -4.98 27.125 8.617 1 94.5 208 SER A N 1
ATOM 1599 C CA . SER A 1 208 ? -5.703 27.938 9.594 1 94.5 208 SER A CA 1
ATOM 1600 C C . SER A 1 208 ? -7.191 27.594 9.594 1 94.5 208 SER A C 1
ATOM 1602 O O . SER A 1 208 ? -7.895 27.891 10.562 1 94.5 208 SER A O 1
ATOM 1604 N N . SER A 1 209 ? -7.711 26.969 8.523 1 90.75 209 SER A N 1
ATOM 1605 C CA . SER A 1 209 ? -9.133 26.656 8.438 1 90.75 209 SER A CA 1
ATOM 1606 C C . SER A 1 209 ? -9.516 25.562 9.422 1 90.75 209 SER A C 1
ATOM 1608 O O . SER A 1 209 ? -10.703 25.344 9.68 1 90.75 209 SER A O 1
ATOM 1610 N N . LYS A 1 210 ? -8.555 24.891 10.062 1 93.31 210 LYS A N 1
ATOM 1611 C CA . LYS A 1 210 ? -8.836 23.766 10.953 1 93.31 210 LYS A CA 1
ATOM 1612 C C . LYS A 1 210 ? -9.047 24.25 12.391 1 93.31 210 LYS A C 1
ATOM 1614 O O . LYS A 1 210 ? -9.492 23.484 13.25 1 93.31 210 LYS A O 1
ATOM 1619 N N . PHE A 1 211 ? -8.703 25.516 12.664 1 93.94 211 PHE A N 1
ATOM 1620 C CA . PHE A 1 211 ? -8.742 26.031 14.031 1 93.94 211 PHE A CA 1
ATOM 1621 C C . PHE A 1 211 ? -10.164 26.391 14.438 1 93.94 211 PHE A C 1
ATOM 1623 O O . PHE A 1 211 ? -10.906 26.984 13.648 1 93.94 211 PHE A O 1
ATOM 1630 N N . GLY A 1 212 ? -10.508 25.984 15.578 1 90.88 212 GLY A N 1
ATOM 1631 C CA . GLY A 1 212 ? -11.844 26.266 16.078 1 90.88 212 GLY A CA 1
ATOM 1632 C C . GLY A 1 212 ? -12.883 25.266 15.625 1 90.88 212 GLY A C 1
ATOM 1633 O O . GLY A 1 212 ? -14.07 25.438 15.891 1 90.88 212 GLY A O 1
ATOM 1634 N N . ARG A 1 213 ? -12.398 24.281 14.969 1 88.69 213 ARG A N 1
ATOM 1635 C CA . ARG A 1 213 ? -13.273 23.203 14.516 1 88.69 213 ARG A CA 1
ATOM 1636 C C . ARG A 1 213 ? -13.148 21.969 15.422 1 88.69 213 ARG A C 1
ATOM 1638 O O . ARG A 1 213 ? -12.047 21.625 15.852 1 88.69 213 ARG A O 1
ATOM 1645 N N . LYS A 1 214 ? -14.352 21.484 15.734 1 88.19 214 LYS A N 1
ATOM 1646 C CA . LYS A 1 214 ? -14.383 20.281 16.547 1 88.19 214 LYS A CA 1
ATOM 1647 C C . LYS A 1 214 ? -15.07 19.141 15.805 1 88.19 214 LYS A C 1
ATOM 1649 O O . LYS A 1 214 ? -16.234 19.266 15.406 1 88.19 214 LYS A O 1
ATOM 1654 N N . SER A 1 215 ? -14.344 18.125 15.586 1 89.31 215 SER A N 1
ATOM 1655 C CA . SER A 1 215 ? -14.867 16.906 14.984 1 89.31 215 SER A CA 1
ATOM 1656 C C . SER A 1 215 ? -15.148 15.844 16.047 1 89.31 215 SER A C 1
ATOM 1658 O O . SER A 1 215 ? -14.648 15.938 17.172 1 89.31 215 SER A O 1
ATOM 1660 N N . PRO A 1 216 ? -15.945 14.812 15.758 1 90.06 216 PRO A N 1
ATOM 1661 C CA . PRO A 1 216 ? -16.484 13.914 16.781 1 90.06 216 PRO A CA 1
ATOM 1662 C C . PRO A 1 216 ? -15.391 13.086 17.469 1 90.06 216 PRO A C 1
ATOM 1664 O O . PRO A 1 216 ? -15.516 12.758 18.641 1 90.06 216 PRO A O 1
ATOM 1667 N N . ASN A 1 217 ? -14.328 12.742 16.797 1 94.12 217 ASN A N 1
ATOM 1668 C CA . ASN A 1 217 ? -13.328 11.828 17.344 1 94.12 217 ASN A CA 1
ATOM 1669 C C . ASN A 1 217 ? -12.078 12.578 17.797 1 94.12 217 ASN A C 1
ATOM 1671 O O . ASN A 1 217 ? -11.508 13.359 17.031 1 94.12 217 ASN A O 1
ATOM 1675 N N . ILE A 1 218 ? -11.758 12.297 19.016 1 96.06 218 ILE A N 1
ATOM 1676 C CA . ILE A 1 218 ? -10.594 12.961 19.578 1 96.06 218 ILE A CA 1
ATOM 1677 C C . ILE A 1 218 ? -9.359 12.086 19.406 1 96.06 218 ILE A C 1
ATOM 1679 O O . ILE A 1 218 ? -9.289 10.977 19.938 1 96.06 218 ILE A O 1
ATOM 1683 N N . VAL A 1 219 ? -8.375 12.57 18.719 1 97.88 219 VAL A N 1
ATOM 1684 C CA . VAL A 1 219 ? -7.145 11.82 18.469 1 97.88 219 VAL A CA 1
ATOM 1685 C C . VAL A 1 219 ? -6.195 11.969 19.656 1 97.88 219 VAL A C 1
ATOM 1687 O O . VAL A 1 219 ? -5.684 10.977 20.172 1 97.88 219 VAL A O 1
ATOM 1690 N N . CYS A 1 220 ? -6.008 13.172 20.078 1 97.69 220 CYS A N 1
ATOM 1691 C CA . CYS A 1 220 ? -5.16 13.438 21.234 1 97.69 220 CYS A CA 1
ATOM 1692 C C . CYS A 1 220 ? -5.391 14.844 21.766 1 97.69 220 CYS A C 1
ATOM 1694 O O . CYS A 1 220 ? -5.953 15.695 21.078 1 97.69 220 CYS A O 1
ATOM 1696 N N . GLY A 1 221 ? -4.969 14.977 22.984 1 97.56 221 GLY A N 1
ATOM 1697 C CA . GLY A 1 221 ? -4.988 16.312 23.562 1 97.56 221 GLY A CA 1
ATOM 1698 C C . GLY A 1 221 ? -3.846 17.188 23.078 1 97.56 221 GLY A C 1
ATOM 1699 O O . GLY A 1 221 ? -2.875 16.688 22.5 1 97.56 221 GLY A O 1
ATOM 1700 N N . LEU A 1 222 ? -4.004 18.516 23.312 1 97.81 222 LEU A N 1
ATOM 1701 C CA . LEU A 1 222 ? -2.994 19.453 22.844 1 97.81 222 LEU A CA 1
ATOM 1702 C C . LEU A 1 222 ? -1.681 19.266 23.594 1 97.81 222 LEU A C 1
ATOM 1704 O O . LEU A 1 222 ? -0.623 19.688 23.125 1 97.81 222 LEU A O 1
ATOM 1708 N N . GLU A 1 223 ? -1.748 18.672 24.766 1 97.12 223 GLU A N 1
ATOM 1709 C CA . GLU A 1 223 ? -0.549 18.438 25.562 1 97.12 223 GLU A CA 1
ATOM 1710 C C . GLU A 1 223 ? 0.387 17.453 24.859 1 97.12 223 GLU A C 1
ATOM 1712 O O . GLU A 1 223 ? 1.578 17.391 25.172 1 97.12 223 GLU A O 1
ATOM 1717 N N . ARG A 1 224 ? -0.11 16.719 23.922 1 97.94 224 ARG A N 1
ATOM 1718 C CA . ARG A 1 224 ? 0.694 15.727 23.203 1 97.94 224 ARG A CA 1
ATOM 1719 C C . ARG A 1 224 ? 1.376 16.344 22 1 97.94 224 ARG A C 1
ATOM 1721 O O . ARG A 1 224 ? 2.307 15.766 21.438 1 97.94 224 ARG A O 1
ATOM 1728 N N . VAL A 1 225 ? 1.024 17.516 21.672 1 98.69 225 VAL A N 1
ATOM 1729 C CA . VAL A 1 225 ? 1.553 18.172 20.484 1 98.69 225 VAL A CA 1
ATOM 1730 C C . VAL A 1 225 ? 2.777 19 20.859 1 98.69 225 VAL A C 1
ATOM 1732 O O . VAL A 1 225 ? 2.705 19.875 21.719 1 98.69 225 VAL A O 1
ATOM 1735 N N . ASP A 1 226 ? 3.834 18.766 20.188 1 98.81 226 ASP A N 1
ATOM 1736 C CA . ASP A 1 226 ? 5.066 19.5 20.453 1 98.81 226 ASP A CA 1
ATOM 1737 C C . ASP A 1 226 ? 5.18 20.719 19.547 1 98.81 226 ASP A C 1
ATOM 1739 O O . ASP A 1 226 ? 5.566 21.797 20 1 98.81 226 ASP A O 1
ATOM 1743 N N . LYS A 1 227 ? 4.879 20.5 18.297 1 98.88 227 LYS A N 1
ATOM 1744 C CA . LYS A 1 227 ? 4.953 21.562 17.297 1 98.88 227 LYS A CA 1
ATOM 1745 C C . LYS A 1 227 ? 3.682 21.609 16.453 1 98.88 227 LYS A C 1
ATOM 1747 O O . LYS A 1 227 ? 3.074 20.578 16.172 1 98.88 227 LYS A O 1
ATOM 1752 N N . LEU A 1 228 ? 3.354 22.797 16.141 1 98.81 228 LEU A N 1
ATOM 1753 C CA . LEU A 1 228 ? 2.248 23.047 15.227 1 98.81 228 LEU A CA 1
ATOM 1754 C C . LEU A 1 228 ? 2.682 23.969 14.094 1 98.81 228 LEU A C 1
ATOM 1756 O O . LEU A 1 228 ? 3.168 25.078 14.344 1 98.81 228 LEU A O 1
ATOM 1760 N N . ILE A 1 229 ? 2.537 23.5 12.875 1 98.81 229 ILE A N 1
ATOM 1761 C CA . ILE A 1 229 ? 2.877 24.297 11.703 1 98.81 229 ILE A CA 1
ATOM 1762 C C . ILE A 1 229 ? 1.601 24.719 10.984 1 98.81 229 ILE A C 1
ATOM 1764 O O . ILE A 1 229 ? 0.761 23.891 10.641 1 98.81 229 ILE A O 1
ATOM 1768 N N . THR A 1 230 ? 1.442 26 10.781 1 98.44 230 THR A N 1
ATOM 1769 C CA . THR A 1 230 ? 0.225 26.547 10.203 1 98.44 230 THR A CA 1
ATOM 1770 C C . THR A 1 230 ? 0.542 27.781 9.344 1 98.44 230 THR A C 1
ATOM 1772 O O . THR A 1 230 ? 1.711 28.078 9.094 1 98.44 230 THR A O 1
ATOM 1775 N N . ASP A 1 231 ? -0.521 28.297 8.742 1 97.06 231 ASP A N 1
ATOM 1776 C CA . ASP A 1 231 ? -0.331 29.469 7.887 1 97.06 231 ASP A CA 1
ATOM 1777 C C . ASP A 1 231 ? -0.62 30.75 8.648 1 97.06 231 ASP A C 1
ATOM 1779 O O . ASP A 1 231 ? -1.043 30.719 9.812 1 97.06 231 ASP A O 1
ATOM 1783 N N . ALA A 1 232 ? -0.441 31.859 7.988 1 95.69 232 ALA A N 1
ATOM 1784 C CA . ALA A 1 232 ? -0.409 33.188 8.633 1 95.69 232 ALA A CA 1
ATOM 1785 C C . ALA A 1 232 ? -1.816 33.656 8.984 1 95.69 232 ALA A C 1
ATOM 1787 O O . ALA A 1 232 ? -1.984 34.625 9.727 1 95.69 232 ALA A O 1
ATOM 1788 N N . ASP A 1 233 ? -2.811 32.938 8.562 1 94.19 233 ASP A N 1
ATOM 1789 C CA . ASP A 1 233 ? -4.184 33.375 8.805 1 94.19 233 ASP A CA 1
ATOM 1790 C C . ASP A 1 233 ? -4.688 32.875 10.156 1 94.19 233 ASP A C 1
ATOM 1792 O O . ASP A 1 233 ? -5.844 33.125 10.516 1 94.19 233 ASP A O 1
ATOM 1796 N N . ILE A 1 234 ? -3.859 32.281 10.898 1 95.56 234 ILE A N 1
ATOM 1797 C CA . ILE A 1 234 ? -4.266 31.812 12.219 1 95.56 234 ILE A CA 1
ATOM 1798 C C . ILE A 1 234 ? -4.684 33 13.078 1 95.56 234 ILE A C 1
ATOM 1800 O O . ILE A 1 234 ? -4.059 34.062 13.023 1 95.56 234 ILE A O 1
ATOM 1804 N N . ASP A 1 235 ? -5.758 32.812 13.852 1 93.75 235 ASP A N 1
ATOM 1805 C CA . ASP A 1 235 ? -6.172 33.812 14.828 1 93.75 235 ASP A CA 1
ATOM 1806 C C . ASP A 1 235 ? -5.09 34.031 15.883 1 93.75 235 ASP A C 1
ATOM 1808 O O . ASP A 1 235 ? -4.676 33.094 16.562 1 93.75 235 ASP A O 1
ATOM 1812 N N . PRO A 1 236 ? -4.676 35.281 16.047 1 95.12 236 PRO A N 1
ATOM 1813 C CA . PRO A 1 236 ? -3.615 35.562 17.016 1 95.12 236 PRO A CA 1
ATOM 1814 C C . PRO A 1 236 ? -3.951 35.062 18.422 1 95.12 236 PRO A C 1
ATOM 1816 O O . PRO A 1 236 ? -3.059 34.656 19.156 1 95.12 236 PRO A O 1
ATOM 1819 N N . GLU A 1 237 ? -5.172 35.156 18.766 1 93.81 237 GLU A N 1
ATOM 1820 C CA . GLU A 1 237 ? -5.57 34.656 20.078 1 93.81 237 GLU A CA 1
ATOM 1821 C C . GLU A 1 237 ? -5.391 33.156 20.188 1 93.81 237 GLU A C 1
ATOM 1823 O O . GLU A 1 237 ? -4.938 32.656 21.234 1 93.81 237 GLU A O 1
ATOM 1828 N N . PHE A 1 238 ? -5.719 32.5 19.172 1 95.12 238 PHE A N 1
ATOM 1829 C CA . PHE A 1 238 ? -5.527 31.078 19.125 1 95.12 238 PHE A CA 1
ATOM 1830 C C . PHE A 1 238 ? -4.051 30.719 19.25 1 95.12 238 PHE A C 1
ATOM 1832 O O . PHE A 1 238 ? -3.688 29.812 20 1 95.12 238 PHE A O 1
ATOM 1839 N N . GLN A 1 239 ? -3.256 31.422 18.531 1 96.88 239 GLN A N 1
ATOM 1840 C CA . GLN A 1 239 ? -1.812 31.203 18.578 1 96.88 239 GLN A CA 1
ATOM 1841 C C . GLN A 1 239 ? -1.275 31.375 20 1 96.88 239 GLN A C 1
ATOM 1843 O O . GLN A 1 239 ? -0.495 30.547 20.469 1 96.88 239 GLN A O 1
ATOM 1848 N N . ARG A 1 240 ? -1.71 32.438 20.656 1 97.12 240 ARG A N 1
ATOM 1849 C CA . ARG A 1 240 ? -1.25 32.75 22 1 97.12 240 ARG A CA 1
ATOM 1850 C C . ARG A 1 240 ? -1.606 31.625 22.969 1 97.12 240 ARG A C 1
ATOM 1852 O O . ARG A 1 240 ? -0.783 31.219 23.797 1 97.12 240 ARG A O 1
ATOM 1859 N N . VAL A 1 241 ? -2.764 31.188 22.812 1 96.69 241 VAL A N 1
ATOM 1860 C CA . VAL A 1 241 ? -3.242 30.141 23.703 1 96.69 241 VAL A CA 1
ATOM 1861 C C . VAL A 1 241 ? -2.434 28.859 23.484 1 96.69 241 VAL A C 1
ATOM 1863 O O . VAL A 1 241 ? -2.055 28.188 24.438 1 96.69 241 VAL A O 1
ATOM 1866 N N . LEU A 1 242 ? -2.16 28.484 22.297 1 97.75 242 LEU A N 1
ATOM 1867 C CA . LEU A 1 242 ? -1.385 27.297 21.953 1 97.75 242 LEU A CA 1
ATOM 1868 C C . LEU A 1 242 ? 0.033 27.391 22.516 1 97.75 242 LEU A C 1
ATOM 1870 O O . LEU A 1 242 ? 0.545 26.438 23.094 1 97.75 242 LEU A O 1
ATOM 1874 N N . GLU A 1 243 ? 0.597 28.547 22.359 1 98.06 243 GLU A N 1
ATOM 1875 C CA . GLU A 1 243 ? 1.954 28.766 22.844 1 98.06 243 GLU A CA 1
ATOM 1876 C C . GLU A 1 243 ? 2.002 28.703 24.375 1 98.06 243 GLU A C 1
ATOM 1878 O O . GLU A 1 243 ? 2.969 28.203 24.953 1 98.06 243 GLU A O 1
ATOM 1883 N N . ALA A 1 244 ? 1.003 29.203 24.953 1 97.38 244 ALA A N 1
ATOM 1884 C CA . ALA A 1 244 ? 0.914 29.141 26.406 1 97.38 244 ALA A CA 1
ATOM 1885 C C . ALA A 1 244 ? 0.834 27.703 26.906 1 97.38 244 ALA A C 1
ATOM 1887 O O . ALA A 1 244 ? 1.266 27.391 28.016 1 97.38 244 ALA A O 1
ATOM 1888 N N . LYS A 1 245 ? 0.345 26.859 26.062 1 96.81 245 LYS A N 1
ATOM 1889 C CA . LYS A 1 245 ? 0.222 25.438 26.406 1 96.81 245 LYS A CA 1
ATOM 1890 C C . LYS A 1 245 ? 1.522 24.688 26.125 1 96.81 245 LYS A C 1
ATOM 1892 O O . LYS A 1 245 ? 1.603 23.484 26.328 1 96.81 245 LYS A O 1
ATOM 1897 N N . GLY A 1 246 ? 2.514 25.375 25.672 1 97.56 246 GLY A N 1
ATOM 1898 C CA . GLY A 1 246 ? 3.83 24.797 25.484 1 97.56 246 GLY A CA 1
ATOM 1899 C C . GLY A 1 246 ? 4.07 24.312 24.062 1 97.56 246 GLY A C 1
ATOM 1900 O O . GLY A 1 246 ? 5.082 23.656 23.781 1 97.56 246 GLY A O 1
ATOM 1901 N N . ILE A 1 247 ? 3.193 24.578 23.172 1 98.62 247 ILE A N 1
ATOM 1902 C CA . ILE A 1 247 ? 3.33 24.172 21.781 1 98.62 247 ILE A CA 1
ATOM 1903 C C . ILE A 1 247 ? 4.152 25.203 21 1 98.62 247 ILE A C 1
ATOM 1905 O O . ILE A 1 247 ? 3.896 26.406 21.094 1 98.62 247 ILE A O 1
ATOM 1909 N N . GLU A 1 248 ? 5.176 24.75 20.344 1 98.75 248 GLU A N 1
ATOM 1910 C CA . GLU A 1 248 ? 5.879 25.641 19.406 1 98.75 248 GLU A CA 1
ATOM 1911 C C . GLU A 1 248 ? 5.074 25.844 18.125 1 98.75 248 GLU A C 1
ATOM 1913 O O . GLU A 1 248 ? 4.871 24.906 17.359 1 98.75 248 GLU A O 1
ATOM 1918 N N . VAL A 1 249 ? 4.652 27.062 17.906 1 98.5 249 VAL A N 1
ATOM 1919 C CA . VAL A 1 249 ? 3.838 27.359 16.734 1 98.5 249 VAL A CA 1
ATOM 1920 C C . VAL A 1 249 ? 4.707 27.969 15.641 1 98.5 249 VAL A C 1
ATOM 1922 O O . VAL A 1 249 ? 5.367 29 15.852 1 98.5 249 VAL A O 1
ATOM 1925 N N . ILE A 1 250 ? 4.73 27.344 14.469 1 98.5 250 ILE A N 1
ATOM 1926 C CA . ILE A 1 250 ? 5.48 27.812 13.305 1 98.5 250 ILE A CA 1
ATOM 1927 C C . ILE A 1 250 ? 4.516 28.344 12.242 1 98.5 250 ILE A C 1
ATOM 1929 O O . ILE A 1 250 ? 3.639 27.609 11.773 1 98.5 250 ILE A O 1
ATOM 1933 N N . ILE A 1 251 ? 4.684 29.547 11.883 1 97.75 251 ILE A N 1
ATOM 1934 C CA . ILE A 1 251 ? 3.807 30.203 10.914 1 97.75 251 ILE A CA 1
ATOM 1935 C C . ILE A 1 251 ? 4.496 30.266 9.555 1 97.75 251 ILE A C 1
ATOM 1937 O O . ILE A 1 251 ? 5.648 30.688 9.453 1 97.75 251 ILE A O 1
ATOM 1941 N N . THR A 1 252 ? 3.76 29.75 8.562 1 97.06 252 THR A N 1
ATOM 1942 C CA . THR A 1 252 ? 4.285 29.781 7.199 1 97.06 252 THR A CA 1
ATOM 1943 C C . THR A 1 252 ? 3.549 30.828 6.363 1 97.06 252 THR A C 1
ATOM 1945 O O . THR A 1 252 ? 2.404 31.172 6.664 1 97.06 252 THR A O 1
ATOM 1948 N N . GLY A 1 253 ? 4.219 31.234 5.289 1 87.5 253 GLY A N 1
ATOM 1949 C CA . GLY A 1 253 ? 3.613 32.156 4.355 1 87.5 253 GLY A CA 1
ATOM 1950 C C . GLY A 1 253 ? 3.533 33.594 4.895 1 87.5 253 GLY A C 1
ATOM 1951 O O . GLY A 1 253 ? 3.998 33.844 6.004 1 87.5 253 GLY A O 1
ATOM 1952 N N . GLU A 1 254 ? 3.314 34.594 3.961 1 71.81 254 GLU A N 1
ATOM 1953 C CA . GLU A 1 254 ? 3.166 36 4.324 1 71.81 254 GLU A CA 1
ATOM 1954 C C . GLU A 1 254 ? 1.737 36.312 4.762 1 71.81 254 GLU A C 1
ATOM 1956 O O . GLU A 1 254 ? 0.798 35.625 4.367 1 71.81 254 GLU A O 1
ATOM 1961 N N . HIS A 1 255 ? 1.661 37.031 5.941 1 55.78 255 HIS A N 1
ATOM 1962 C CA . HIS A 1 255 ? 0.35 37.531 6.344 1 55.78 255 HIS A CA 1
ATOM 1963 C C . HIS A 1 255 ? -0.367 38.188 5.18 1 55.78 255 HIS A C 1
ATOM 1965 O O . HIS A 1 255 ? 0.261 38.906 4.379 1 55.78 255 HIS A O 1
ATOM 1971 N N . HIS A 1 256 ? -1.346 37.531 4.594 1 43.78 256 HIS A N 1
ATOM 1972 C CA . HIS A 1 256 ? -2.129 38.406 3.73 1 43.78 256 HIS A CA 1
ATOM 1973 C C . HIS A 1 256 ? -2.617 39.625 4.488 1 43.78 256 HIS A C 1
ATOM 1975 O O . HIS A 1 256 ? -3.365 39.531 5.461 1 43.78 256 HIS A O 1
ATOM 1981 N N . GLU A 1 257 ? -1.882 40.688 4.637 1 34.47 257 GLU A N 1
ATOM 1982 C CA . GLU A 1 257 ? -2.48 41.969 4.996 1 34.47 257 GLU A CA 1
ATOM 1983 C C . GLU A 1 257 ? -3.658 42.312 4.082 1 34.47 257 GLU A C 1
ATOM 1985 O O . GLU A 1 257 ? -3.625 42 2.887 1 34.47 257 GLU A O 1
ATOM 1990 N N . MET B 1 1 ? 0.203 -2.307 -32.031 1 73.94 1 MET B N 1
ATOM 1991 C CA . MET B 1 1 ? 0.474 -2.961 -30.766 1 73.94 1 MET B CA 1
ATOM 1992 C C . MET B 1 1 ? 0.833 -1.937 -29.688 1 73.94 1 MET B C 1
ATOM 1994 O O . MET B 1 1 ? 1.55 -0.973 -29.969 1 73.94 1 MET B O 1
ATOM 1998 N N . LYS B 1 2 ? 0.167 -1.968 -28.625 1 78.31 2 LYS B N 1
ATOM 1999 C CA . LYS B 1 2 ? 0.471 -1.035 -27.547 1 78.31 2 LYS B CA 1
ATOM 2000 C C . LYS B 1 2 ? 1.879 -1.263 -27 1 78.31 2 LYS B C 1
ATOM 2002 O O . LYS B 1 2 ? 2.381 -2.389 -27.016 1 78.31 2 LYS B O 1
ATOM 2007 N N . PRO B 1 3 ? 2.477 -0.096 -26.625 1 80.81 3 PRO B N 1
ATOM 2008 C CA . PRO B 1 3 ? 3.877 -0.189 -26.203 1 80.81 3 PRO B CA 1
ATOM 2009 C C . PRO B 1 3 ? 4.109 -1.284 -25.156 1 80.81 3 PRO B C 1
ATOM 2011 O O . PRO B 1 3 ? 5.051 -2.072 -25.297 1 80.81 3 PRO B O 1
ATOM 2014 N N . ARG B 1 4 ? 3.352 -1.399 -24.234 1 79.75 4 ARG B N 1
ATOM 2015 C CA . ARG B 1 4 ? 3.541 -2.404 -23.188 1 79.75 4 ARG B CA 1
ATOM 2016 C C . ARG B 1 4 ? 3.402 -3.812 -23.766 1 79.75 4 ARG B C 1
ATOM 2018 O O . ARG B 1 4 ? 4.145 -4.719 -23.375 1 79.75 4 ARG B O 1
ATOM 2025 N N . GLN B 1 5 ? 2.453 -4.02 -24.609 1 81.12 5 GLN B N 1
ATOM 2026 C CA . GLN B 1 5 ? 2.283 -5.305 -25.281 1 81.12 5 GLN B CA 1
ATOM 2027 C C . GLN B 1 5 ? 3.5 -5.645 -26.141 1 81.12 5 GLN B C 1
ATOM 2029 O O . GLN B 1 5 ? 3.949 -6.793 -26.156 1 81.12 5 GLN B O 1
ATOM 2034 N N . ARG B 1 6 ? 3.895 -4.645 -26.828 1 87.56 6 ARG B N 1
ATOM 2035 C CA . ARG B 1 6 ? 5.055 -4.859 -27.688 1 87.56 6 ARG B CA 1
ATOM 2036 C C . ARG B 1 6 ? 6.289 -5.207 -26.859 1 87.56 6 ARG B C 1
ATOM 2038 O O . ARG B 1 6 ? 7.062 -6.09 -27.234 1 87.56 6 ARG B O 1
ATOM 2045 N N . GLN B 1 7 ? 6.469 -4.609 -25.734 1 87.56 7 GLN B N 1
ATOM 2046 C CA . GLN B 1 7 ? 7.598 -4.891 -24.859 1 87.56 7 GLN B CA 1
ATOM 2047 C C . GLN B 1 7 ? 7.574 -6.34 -24.391 1 87.56 7 GLN B C 1
ATOM 2049 O O . GLN B 1 7 ? 8.602 -7.023 -24.406 1 87.56 7 GLN B O 1
ATOM 2054 N N . ALA B 1 8 ? 6.43 -6.758 -24.047 1 82.56 8 ALA B N 1
ATOM 2055 C CA . ALA B 1 8 ? 6.289 -8.156 -23.641 1 82.56 8 ALA B CA 1
ATOM 2056 C C . ALA B 1 8 ? 6.637 -9.094 -24.781 1 82.56 8 ALA B C 1
ATOM 2058 O O . ALA B 1 8 ? 7.301 -10.117 -24.578 1 82.56 8 ALA B O 1
ATOM 2059 N N . ALA B 1 9 ? 6.184 -8.703 -25.938 1 85.56 9 ALA B N 1
ATOM 2060 C CA . ALA B 1 9 ? 6.426 -9.523 -27.109 1 85.56 9 ALA B CA 1
ATOM 2061 C C . ALA B 1 9 ? 7.91 -9.547 -27.469 1 85.56 9 ALA B C 1
ATOM 2063 O O . ALA B 1 9 ? 8.43 -10.57 -27.922 1 85.56 9 ALA B O 1
ATOM 2064 N N . ILE B 1 10 ? 8.539 -8.445 -27.297 1 87.94 10 ILE B N 1
ATOM 2065 C CA . ILE B 1 10 ? 9.977 -8.367 -27.547 1 87.94 10 ILE B CA 1
ATOM 2066 C C . ILE B 1 10 ? 10.711 -9.344 -26.625 1 87.94 10 ILE B C 1
ATOM 2068 O O . ILE B 1 10 ? 11.586 -10.086 -27.078 1 87.94 10 ILE B O 1
ATOM 2072 N N . LEU B 1 11 ? 10.289 -9.359 -25.422 1 84.06 11 LEU B N 1
ATOM 2073 C CA . LEU B 1 11 ? 10.938 -10.242 -24.453 1 84.06 11 LEU B CA 1
ATOM 2074 C C . LEU B 1 11 ? 10.703 -11.703 -24.828 1 84.06 11 LEU B C 1
ATOM 2076 O O . LEU B 1 11 ? 11.625 -12.523 -24.75 1 84.06 11 LEU B O 1
ATOM 2080 N N . GLU B 1 12 ? 9.539 -12 -25.203 1 81.38 12 GLU B N 1
ATOM 2081 C CA . GLU B 1 12 ? 9.227 -13.359 -25.641 1 81.38 12 GLU B CA 1
ATOM 2082 C C . GLU B 1 12 ? 10.07 -13.758 -26.859 1 81.38 12 GLU B C 1
ATOM 2084 O O . GLU B 1 12 ? 10.547 -14.891 -26.938 1 81.38 12 GLU B O 1
ATOM 2089 N N . HIS B 1 13 ? 10.164 -12.805 -27.703 1 85.44 13 HIS B N 1
ATOM 2090 C CA . HIS B 1 13 ? 10.961 -13.039 -28.906 1 85.44 13 HIS B CA 1
ATOM 2091 C C . HIS B 1 13 ? 12.43 -13.281 -28.562 1 85.44 13 HIS B C 1
ATOM 2093 O O . HIS B 1 13 ? 13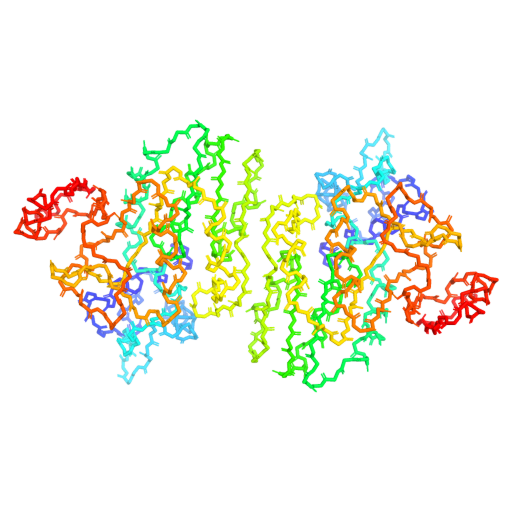.055 -14.195 -29.094 1 85.44 13 HIS B O 1
ATOM 2099 N N . LEU B 1 14 ? 12.906 -12.539 -27.641 1 84.81 14 LEU B N 1
ATOM 2100 C CA . LEU B 1 14 ? 14.305 -12.672 -27.219 1 84.81 14 LEU B CA 1
ATOM 2101 C C . LEU B 1 14 ? 14.523 -13.984 -26.484 1 84.81 14 LEU B C 1
ATOM 2103 O O . LEU B 1 14 ? 15.617 -14.555 -26.547 1 84.81 14 LEU B O 1
ATOM 2107 N N . GLN B 1 15 ? 13.477 -14.398 -25.828 1 76.12 15 GLN B N 1
ATOM 2108 C CA . GLN B 1 15 ? 13.547 -15.68 -25.125 1 76.12 15 GLN B CA 1
ATOM 2109 C C . GLN B 1 15 ? 13.703 -16.828 -26.109 1 76.12 15 GLN B C 1
ATOM 2111 O O . GLN B 1 15 ? 14.438 -17.797 -25.844 1 76.12 15 GLN B O 1
ATOM 2116 N N . SER B 1 16 ? 13.102 -16.672 -27.203 1 75.75 16 SER B N 1
ATOM 2117 C CA . SER B 1 16 ? 13.109 -17.719 -28.234 1 75.75 16 SER B CA 1
ATOM 2118 C C . SER B 1 16 ? 14.328 -17.594 -29.141 1 75.75 16 SER B C 1
ATOM 2120 O O . SER B 1 16 ? 14.961 -18.594 -29.469 1 75.75 16 SER B O 1
ATOM 2122 N N . GLN B 1 17 ? 14.703 -16.344 -29.453 1 77.31 17 GLN B N 1
ATOM 2123 C CA . GLN B 1 17 ? 15.711 -16.125 -30.484 1 77.31 17 GLN B CA 1
ATOM 2124 C C . GLN B 1 17 ? 17.078 -15.859 -29.875 1 77.31 17 GLN B C 1
ATOM 2126 O O . GLN B 1 17 ? 18.109 -15.969 -30.547 1 77.31 17 GLN B O 1
ATOM 2131 N N . GLY B 1 18 ? 17 -15.578 -28.594 1 79.94 18 GLY B N 1
ATOM 2132 C CA . GLY B 1 18 ? 18.234 -15.227 -27.922 1 79.94 18 GLY B CA 1
ATOM 2133 C C . GLY B 1 18 ? 18.656 -13.789 -28.141 1 79.94 18 GLY B C 1
ATOM 2134 O O . GLY B 1 18 ? 18.156 -12.883 -27.469 1 79.94 18 GLY B O 1
ATOM 2135 N N . LYS B 1 19 ? 19.547 -13.508 -29.141 1 83.31 19 LYS B N 1
ATOM 2136 C CA . LYS B 1 19 ? 20 -12.164 -29.484 1 83.31 19 LYS B CA 1
ATOM 2137 C C . LYS B 1 19 ? 19.328 -11.656 -30.734 1 83.31 19 LYS B C 1
ATOM 2139 O O . LYS B 1 19 ? 19.156 -12.398 -31.719 1 83.31 19 LYS B O 1
ATOM 2144 N N . CYS B 1 20 ? 18.828 -10.406 -30.641 1 91.06 20 CYS B N 1
ATOM 2145 C CA . CYS B 1 20 ? 18.203 -9.781 -31.812 1 91.06 20 CYS B CA 1
ATOM 2146 C C . CYS B 1 20 ? 18.719 -8.359 -32 1 91.06 20 CYS B C 1
ATOM 2148 O O . CYS B 1 20 ? 18.969 -7.648 -31.031 1 91.06 20 CYS B O 1
ATOM 2150 N N . SER B 1 21 ? 18.906 -7.992 -33.312 1 90.31 21 SER B N 1
ATOM 2151 C CA . SER B 1 21 ? 19.219 -6.598 -33.594 1 90.31 21 SER B CA 1
ATOM 2152 C C . SER B 1 21 ? 17.969 -5.734 -33.594 1 90.31 21 SER B C 1
ATOM 2154 O O . SER B 1 21 ? 16.844 -6.25 -33.688 1 90.31 21 SER B O 1
ATOM 2156 N N . VAL B 1 22 ? 18.188 -4.441 -33.5 1 92.12 22 VAL B N 1
ATOM 2157 C CA . VAL B 1 22 ? 17.094 -3.48 -33.562 1 92.12 22 VAL B CA 1
ATOM 2158 C C . VAL B 1 22 ? 16.359 -3.619 -34.875 1 92.12 22 VAL B C 1
ATOM 2160 O O . VAL B 1 22 ? 15.125 -3.566 -34.938 1 92.12 22 VAL B O 1
ATOM 2163 N N . GLU B 1 23 ? 17.125 -3.902 -35.906 1 91.31 23 GLU B N 1
ATOM 2164 C CA . GLU B 1 23 ? 16.562 -4.047 -37.25 1 91.31 23 GLU B CA 1
ATOM 2165 C C . GLU B 1 23 ? 15.68 -5.293 -37.344 1 91.31 23 GLU B C 1
ATOM 2167 O O . GLU B 1 23 ? 14.594 -5.254 -37.906 1 91.31 23 GLU B O 1
ATOM 2172 N N . GLU B 1 24 ? 16.141 -6.34 -36.781 1 92.69 24 GLU B N 1
ATOM 2173 C CA . GLU B 1 24 ? 15.383 -7.59 -36.75 1 92.69 24 GLU B CA 1
ATOM 2174 C C . GLU B 1 24 ? 14.07 -7.43 -36 1 92.69 24 GLU B C 1
ATOM 2176 O O . GLU B 1 24 ? 13.023 -7.914 -36.438 1 92.69 24 GLU B O 1
ATOM 2181 N N . LEU B 1 25 ? 14.18 -6.793 -34.875 1 93.5 25 LEU B N 1
ATOM 2182 C CA . LEU B 1 25 ? 12.992 -6.57 -34.062 1 93.5 25 LEU B CA 1
ATOM 2183 C C . LEU B 1 25 ? 12 -5.66 -34.781 1 93.5 25 LEU B C 1
ATOM 2185 O O . LEU B 1 25 ? 10.797 -5.902 -34.75 1 93.5 25 LEU B O 1
ATOM 2189 N N . ALA B 1 26 ? 12.523 -4.637 -35.438 1 92.88 26 ALA B N 1
ATOM 2190 C CA . ALA B 1 26 ? 11.672 -3.717 -36.219 1 92.88 26 ALA B CA 1
ATOM 2191 C C . ALA B 1 26 ? 10.93 -4.445 -37.312 1 92.88 26 ALA B C 1
ATOM 2193 O O . ALA B 1 26 ? 9.734 -4.215 -37.531 1 92.88 26 ALA B O 1
ATOM 2194 N N . GLN B 1 27 ? 11.625 -5.344 -37.969 1 92.44 27 GLN B N 1
ATOM 2195 C CA . GLN B 1 27 ? 11.023 -6.137 -39.031 1 92.44 27 GLN B CA 1
ATOM 2196 C C . GLN B 1 27 ? 9.984 -7.105 -38.469 1 92.44 27 GLN B C 1
ATOM 2198 O O . GLN B 1 27 ? 8.891 -7.234 -39.031 1 92.44 27 GLN B O 1
ATOM 2203 N N . HIS B 1 28 ? 10.352 -7.715 -37.438 1 92.12 28 HIS B N 1
ATOM 2204 C CA . HIS B 1 28 ? 9.492 -8.734 -36.844 1 92.12 28 HIS B CA 1
ATOM 2205 C C . HIS B 1 28 ? 8.18 -8.133 -36.344 1 92.12 28 HIS B C 1
ATOM 2207 O O . HIS B 1 28 ? 7.117 -8.742 -36.5 1 92.12 28 HIS B O 1
ATOM 2213 N N . PHE B 1 29 ? 8.258 -6.945 -35.812 1 91.88 29 PHE B N 1
ATOM 2214 C CA . PHE B 1 29 ? 7.086 -6.344 -35.188 1 91.88 29 PHE B CA 1
ATOM 2215 C C . PHE B 1 29 ? 6.48 -5.277 -36.094 1 91.88 29 PHE B C 1
ATOM 2217 O O . PHE B 1 29 ? 5.609 -4.516 -35.656 1 91.88 29 PHE B O 1
ATOM 2224 N N . ASP B 1 30 ? 6.941 -5.199 -37.25 1 90.75 30 ASP B N 1
ATOM 2225 C CA . ASP B 1 30 ? 6.441 -4.289 -38.25 1 90.75 30 ASP B CA 1
ATOM 2226 C C . ASP B 1 30 ? 6.359 -2.857 -37.719 1 90.75 30 ASP B C 1
ATOM 2228 O O . ASP B 1 30 ? 5.297 -2.23 -37.781 1 90.75 30 ASP B O 1
ATOM 2232 N N . THR B 1 31 ? 7.457 -2.441 -37.188 1 92.44 31 THR B N 1
ATOM 2233 C CA . THR B 1 31 ? 7.566 -1.087 -36.656 1 92.44 31 THR B CA 1
ATOM 2234 C C . THR B 1 31 ? 8.93 -0.483 -37 1 92.44 31 THR B C 1
ATOM 2236 O O . THR B 1 31 ? 9.641 -0.999 -37.844 1 92.44 31 THR B O 1
ATOM 2239 N N . THR B 1 32 ? 9.227 0.742 -36.531 1 91 32 THR B N 1
ATOM 2240 C CA . THR B 1 32 ? 10.469 1.436 -36.875 1 91 32 THR B CA 1
ATOM 2241 C C . THR B 1 32 ? 11.539 1.161 -35.812 1 91 32 THR B C 1
ATOM 2243 O O . THR B 1 32 ? 11.227 0.799 -34.688 1 91 32 THR B O 1
ATOM 2246 N N . GLY B 1 33 ? 12.758 1.328 -36.25 1 90.69 33 GLY B N 1
ATOM 2247 C CA . GLY B 1 33 ? 13.859 1.219 -35.312 1 90.69 33 GLY B CA 1
ATOM 2248 C C . GLY B 1 33 ? 13.742 2.182 -34.156 1 90.69 33 GLY B C 1
ATOM 2249 O O . GLY B 1 33 ? 14.117 1.848 -33.031 1 90.69 33 GLY B O 1
ATOM 2250 N N . THR B 1 34 ? 13.211 3.275 -34.438 1 91.19 34 THR B N 1
ATOM 2251 C CA . THR B 1 34 ? 13.039 4.285 -33.406 1 91.19 34 THR B CA 1
ATOM 2252 C C . THR B 1 34 ? 12.078 3.789 -32.312 1 91.19 34 THR B C 1
ATOM 2254 O O . THR B 1 34 ? 12.359 3.932 -31.125 1 91.19 34 THR B O 1
ATOM 2257 N N . THR B 1 35 ? 11.039 3.168 -32.719 1 90.62 35 THR B N 1
ATOM 2258 C CA . THR B 1 35 ? 10.047 2.629 -31.797 1 90.62 35 THR B CA 1
ATOM 2259 C C . THR B 1 35 ? 10.648 1.504 -30.969 1 90.62 35 THR B C 1
ATOM 2261 O O . THR B 1 35 ? 10.469 1.47 -29.75 1 90.62 35 THR B O 1
ATOM 2264 N N . ILE B 1 36 ? 11.375 0.68 -31.625 1 92.62 36 ILE B N 1
ATOM 2265 C CA . ILE B 1 36 ? 12 -0.446 -30.938 1 92.62 36 ILE B CA 1
ATOM 2266 C C . ILE B 1 36 ? 13.023 0.069 -29.922 1 92.62 36 ILE B C 1
ATOM 2268 O O . ILE B 1 36 ? 13.109 -0.433 -28.812 1 92.62 36 ILE B O 1
ATOM 2272 N N . ARG B 1 37 ? 13.789 1.115 -30.297 1 89.06 37 ARG B N 1
ATOM 2273 C CA . ARG B 1 37 ? 14.805 1.661 -29.406 1 89.06 37 ARG B CA 1
ATOM 2274 C C . ARG B 1 37 ? 14.172 2.25 -28.156 1 89.06 37 ARG B C 1
ATOM 2276 O O . ARG B 1 37 ? 14.695 2.098 -27.047 1 89.06 37 ARG B O 1
ATOM 2283 N N . LYS B 1 38 ? 13.016 2.795 -28.328 1 90 38 LYS B N 1
ATOM 2284 C CA . LYS B 1 38 ? 12.297 3.34 -27.172 1 90 38 LYS B CA 1
ATOM 2285 C C . LYS B 1 38 ? 11.867 2.23 -26.219 1 90 38 LYS B C 1
ATOM 2287 O O . LYS B 1 38 ? 12.031 2.354 -25 1 90 38 LYS B O 1
ATOM 2292 N N . ASP B 1 39 ? 11.414 1.215 -26.797 1 90.56 39 ASP B N 1
ATOM 2293 C CA . ASP B 1 39 ? 11.023 0.063 -26 1 90.56 39 ASP B CA 1
ATOM 2294 C C . ASP B 1 39 ? 12.227 -0.548 -25.281 1 90.56 39 ASP B C 1
ATOM 2296 O O . ASP B 1 39 ? 12.141 -0.886 -24.109 1 90.56 39 ASP B O 1
ATOM 2300 N N . LEU B 1 40 ? 13.32 -0.577 -26.031 1 88.94 40 LEU B N 1
ATOM 2301 C CA . LEU B 1 40 ? 14.508 -1.245 -25.5 1 88.94 40 LEU B CA 1
ATOM 2302 C C . LEU B 1 40 ? 15.141 -0.416 -24.391 1 88.94 40 LEU B C 1
ATOM 2304 O O . LEU B 1 40 ? 15.688 -0.969 -23.438 1 88.94 40 LEU B O 1
ATOM 2308 N N . VAL B 1 41 ? 15.016 0.881 -24.469 1 85.19 41 VAL B N 1
ATOM 2309 C CA . VAL B 1 41 ? 15.508 1.742 -23.391 1 85.19 41 VAL B CA 1
ATOM 2310 C C . VAL B 1 41 ? 14.727 1.473 -22.109 1 85.19 41 VAL B C 1
ATOM 2312 O O . VAL B 1 41 ? 15.32 1.338 -21.031 1 85.19 41 VAL B O 1
ATOM 2315 N N . ILE B 1 42 ? 13.461 1.276 -22.234 1 82.75 42 ILE B N 1
ATOM 2316 C CA . ILE B 1 42 ? 12.594 1.007 -21.094 1 82.75 42 ILE B CA 1
ATOM 2317 C C . ILE B 1 42 ? 12.93 -0.358 -20.5 1 82.75 42 ILE B C 1
ATOM 2319 O O . ILE B 1 42 ? 13.094 -0.491 -19.281 1 82.75 42 ILE B O 1
ATOM 2323 N N . LEU B 1 43 ? 13.109 -1.315 -21.312 1 83.75 43 LEU B N 1
ATOM 2324 C CA . LEU B 1 43 ? 13.398 -2.684 -20.891 1 83.75 43 LEU B CA 1
ATOM 2325 C C . LEU B 1 43 ? 14.789 -2.783 -20.266 1 83.75 43 LEU B C 1
ATOM 2327 O O . LEU B 1 43 ? 15 -3.547 -19.328 1 83.75 43 LEU B O 1
ATOM 2331 N N . GLU B 1 44 ? 15.672 -1.921 -20.828 1 80.44 44 GLU B N 1
ATOM 2332 C CA . GLU B 1 44 ? 17.031 -1.913 -20.297 1 80.44 44 GLU B CA 1
ATOM 2333 C C . GLU B 1 44 ? 17.094 -1.251 -18.922 1 80.44 44 GLU B C 1
ATOM 2335 O O . GLU B 1 44 ? 17.734 -1.76 -18.016 1 80.44 44 GLU B O 1
ATOM 2340 N N . ASN B 1 45 ? 16.375 -0.234 -18.844 1 76.25 45 ASN B N 1
ATOM 2341 C CA . ASN B 1 45 ? 16.297 0.458 -17.562 1 76.25 45 ASN B CA 1
ATOM 2342 C C . ASN B 1 45 ? 15.656 -0.419 -16.484 1 76.25 45 ASN B C 1
ATOM 2344 O O . ASN B 1 45 ? 16 -0.32 -15.312 1 76.25 45 ASN B O 1
ATOM 2348 N N . ALA B 1 46 ? 14.828 -1.309 -17 1 70.5 46 ALA B N 1
ATOM 2349 C CA . ALA B 1 46 ? 14.156 -2.244 -16.109 1 70.5 46 ALA B CA 1
ATOM 2350 C C . ALA B 1 46 ? 15.039 -3.459 -15.812 1 70.5 46 ALA B C 1
ATOM 2352 O O . ALA B 1 46 ? 14.648 -4.348 -15.055 1 70.5 46 ALA B O 1
ATOM 2353 N N . GLY B 1 47 ? 16.141 -3.523 -16.516 1 71 47 GLY B N 1
ATOM 2354 C CA . GLY B 1 47 ? 17.109 -4.59 -16.312 1 71 47 GLY B CA 1
ATOM 2355 C C . GLY B 1 47 ? 16.719 -5.883 -17 1 71 47 GLY B C 1
ATOM 2356 O O . GLY B 1 47 ? 17.25 -6.949 -16.688 1 71 47 GLY B O 1
ATOM 2357 N N . THR B 1 48 ? 15.789 -5.809 -17.891 1 76.44 48 THR B N 1
ATOM 2358 C CA . THR B 1 48 ? 15.266 -7.023 -18.516 1 76.44 48 THR B CA 1
ATOM 2359 C C . THR B 1 48 ? 16.094 -7.422 -19.719 1 76.44 48 THR B C 1
ATOM 2361 O O . THR B 1 48 ? 16.203 -8.602 -20.047 1 76.44 48 THR B O 1
ATOM 2364 N N . VAL B 1 49 ? 16.75 -6.367 -20.344 1 81.19 49 VAL B N 1
ATOM 2365 C CA . VAL B 1 49 ? 17.562 -6.664 -21.5 1 81.19 49 VAL B CA 1
ATOM 2366 C C . VAL B 1 49 ? 18.922 -5.953 -21.391 1 81.19 49 VAL B C 1
ATOM 2368 O O . VAL B 1 49 ? 19.062 -5.016 -20.594 1 81.19 49 VAL B O 1
ATOM 2371 N N . ILE B 1 50 ? 19.875 -6.512 -21.969 1 79.06 50 ILE B N 1
ATOM 2372 C CA . ILE B 1 50 ? 21.203 -5.91 -22.094 1 79.06 50 ILE B CA 1
ATOM 2373 C C . ILE B 1 50 ? 21.5 -5.641 -23.562 1 79.06 50 ILE B C 1
ATOM 2375 O O . ILE B 1 50 ? 21.297 -6.504 -24.422 1 79.06 50 ILE B O 1
ATOM 2379 N N . ARG B 1 51 ? 21.922 -4.34 -23.719 1 81.44 51 ARG B N 1
ATOM 2380 C CA . ARG B 1 51 ? 22.344 -4 -25.078 1 81.44 51 ARG B CA 1
ATOM 2381 C C . ARG B 1 51 ? 23.781 -4.438 -25.328 1 81.44 51 ARG B C 1
ATOM 2383 O O . ARG B 1 51 ? 24.641 -4.309 -24.438 1 81.44 51 ARG B O 1
ATOM 2390 N N . THR B 1 52 ? 23.938 -5.23 -26.344 1 76.06 52 THR B N 1
ATOM 2391 C CA . THR B 1 52 ? 25.25 -5.664 -26.766 1 76.06 52 THR B CA 1
ATOM 2392 C C . THR B 1 52 ? 25.594 -5.113 -28.156 1 76.06 52 THR B C 1
ATOM 2394 O O . THR B 1 52 ? 24.75 -4.492 -28.797 1 76.06 52 THR B O 1
ATOM 2397 N N . TYR B 1 53 ? 26.969 -5.297 -28.5 1 75.12 53 TYR B N 1
ATOM 2398 C CA . TYR B 1 53 ? 27.344 -4.914 -29.844 1 75.12 53 TYR B CA 1
ATOM 2399 C C . TYR B 1 53 ? 26.5 -5.664 -30.875 1 75.12 53 TYR B C 1
ATOM 2401 O O . TYR B 1 53 ? 26.469 -6.895 -30.891 1 75.12 53 TYR B O 1
ATOM 2409 N N . GLY B 1 54 ? 25.641 -4.945 -31.672 1 74.44 54 GLY B N 1
ATOM 2410 C CA . GLY B 1 54 ? 24.891 -5.523 -32.781 1 74.44 54 GLY B CA 1
ATOM 2411 C C . GLY B 1 54 ? 23.516 -6.004 -32.375 1 74.44 54 GLY B C 1
ATOM 2412 O O . GLY B 1 54 ? 22.781 -6.574 -33.188 1 74.44 54 GLY B O 1
ATOM 2413 N N . GLY B 1 55 ? 23.219 -5.883 -30.953 1 83.5 55 GLY B N 1
ATOM 2414 C CA . GLY B 1 55 ? 21.875 -6.379 -30.656 1 83.5 55 GLY B CA 1
ATOM 2415 C C . GLY B 1 55 ? 21.516 -6.262 -29.188 1 83.5 55 GLY B C 1
ATOM 2416 O O . GLY B 1 55 ? 22.062 -5.434 -28.469 1 83.5 55 GLY B O 1
ATOM 2417 N N . VAL B 1 56 ? 20.391 -6.902 -28.859 1 87.81 56 VAL B N 1
ATOM 2418 C CA . VAL B 1 56 ? 19.859 -6.926 -27.5 1 87.81 56 VAL B CA 1
ATOM 2419 C C . VAL B 1 56 ? 19.609 -8.367 -27.078 1 87.81 56 VAL B C 1
ATOM 2421 O O . VAL B 1 56 ? 19.203 -9.203 -27.875 1 87.81 56 VAL B O 1
ATOM 2424 N N . VAL B 1 57 ? 20.031 -8.719 -25.766 1 82.69 57 VAL B N 1
ATOM 2425 C CA . VAL B 1 57 ? 19.781 -10.031 -25.172 1 82.69 57 VAL B CA 1
ATOM 2426 C C . VAL B 1 57 ? 19.031 -9.867 -23.859 1 82.69 57 VAL B C 1
ATOM 2428 O O . VAL B 1 57 ? 19.031 -8.781 -23.266 1 82.69 57 VAL B O 1
ATOM 2431 N N . LEU B 1 58 ? 18.312 -10.977 -23.5 1 78.81 58 LEU B N 1
ATOM 2432 C CA . LEU B 1 58 ? 17.703 -10.977 -22.172 1 78.81 58 LEU B CA 1
ATOM 2433 C C . LEU B 1 58 ? 18.766 -10.914 -21.094 1 78.81 58 LEU B C 1
ATOM 2435 O O . LEU B 1 58 ? 19.828 -11.531 -21.203 1 78.81 58 LEU B O 1
ATOM 2439 N N . ASN B 1 59 ? 18.531 -10.07 -20.188 1 70.44 59 ASN B N 1
ATOM 2440 C CA . ASN B 1 59 ? 19.422 -10.062 -19.031 1 70.44 59 ASN B CA 1
ATOM 2441 C C . ASN B 1 59 ? 19.234 -11.328 -18.188 1 70.44 59 ASN B C 1
ATOM 2443 O O . ASN B 1 59 ? 18.391 -11.375 -17.297 1 70.44 59 ASN B O 1
ATOM 2447 N N . LYS B 1 60 ? 19.984 -12.484 -18.562 1 60.53 60 LYS B N 1
ATOM 2448 C CA . LYS B 1 60 ? 19.828 -13.797 -17.953 1 60.53 60 LYS B CA 1
ATOM 2449 C C . LYS B 1 60 ? 20.469 -13.836 -16.562 1 60.53 60 LYS B C 1
ATOM 2451 O O . LYS B 1 60 ? 20.219 -14.758 -15.781 1 60.53 60 LYS B O 1
ATOM 2456 N N . ASP B 1 61 ? 21.328 -12.883 -16.344 1 57.34 61 ASP B N 1
ATOM 2457 C CA . ASP B 1 61 ? 22.188 -12.992 -15.164 1 57.34 61 ASP B CA 1
ATOM 2458 C C . ASP B 1 61 ? 21.422 -12.664 -13.883 1 57.34 61 ASP B C 1
ATOM 2460 O O . ASP B 1 61 ? 21.953 -12.836 -12.781 1 57.34 61 ASP B O 1
ATOM 2464 N N . GLU B 1 62 ? 20.172 -12.273 -14.148 1 63.47 62 GLU B N 1
ATOM 2465 C CA . GLU B 1 62 ? 19.625 -11.93 -12.836 1 63.47 62 GLU B CA 1
ATOM 2466 C C . GLU B 1 62 ? 18.734 -13.047 -12.305 1 63.47 62 GLU B C 1
ATOM 2468 O O . GLU B 1 62 ? 17.703 -13.375 -12.906 1 63.47 62 GLU B O 1
ATOM 2473 N N . ALA B 1 63 ? 19.344 -13.812 -11.336 1 64.69 63 ALA B N 1
ATOM 2474 C CA . ALA B 1 63 ? 18.625 -14.914 -10.711 1 64.69 63 ALA B CA 1
ATOM 2475 C C . ALA B 1 63 ? 17.297 -14.453 -10.141 1 64.69 63 ALA B C 1
ATOM 2477 O O . ALA B 1 63 ? 16.297 -15.188 -10.188 1 64.69 63 ALA B O 1
ATOM 2478 N N . ASP B 1 64 ? 17.219 -13.211 -9.719 1 76.38 64 ASP B N 1
ATOM 2479 C CA . ASP B 1 64 ? 16.016 -12.656 -9.094 1 76.38 64 ASP B CA 1
ATOM 2480 C C . ASP B 1 64 ? 15.617 -11.344 -9.766 1 76.38 64 ASP B C 1
ATOM 2482 O O . ASP B 1 64 ? 15.781 -10.273 -9.188 1 76.38 64 ASP B O 1
ATOM 2486 N N . PRO B 1 65 ? 15.062 -11.477 -10.945 1 77.62 65 PRO B N 1
ATOM 2487 C CA . PRO B 1 65 ? 14.656 -10.242 -11.625 1 77.62 65 PRO B CA 1
ATOM 2488 C C . PRO B 1 65 ? 13.523 -9.516 -10.906 1 77.62 65 PRO B C 1
ATOM 2490 O O . PRO B 1 65 ? 12.734 -10.148 -10.195 1 77.62 65 PRO B O 1
ATOM 2493 N N . PRO B 1 66 ? 13.477 -8.188 -11.133 1 83.25 66 PRO B N 1
ATOM 2494 C CA . PRO B 1 66 ? 12.375 -7.43 -10.539 1 83.25 66 PRO B CA 1
ATOM 2495 C C . PRO B 1 66 ? 11.008 -7.887 -11.039 1 83.25 66 PRO B C 1
ATOM 2497 O O . PRO B 1 66 ? 10.898 -8.43 -12.141 1 83.25 66 PRO B O 1
ATOM 2500 N N . ILE B 1 67 ? 10.039 -7.66 -10.188 1 85.12 67 ILE B N 1
ATOM 2501 C CA . ILE B 1 67 ? 8.68 -8.109 -10.461 1 85.12 67 ILE B CA 1
ATOM 2502 C C . ILE B 1 67 ? 8.188 -7.504 -11.773 1 85.12 67 ILE B C 1
ATOM 2504 O O . ILE B 1 67 ? 7.457 -8.148 -12.523 1 85.12 67 ILE B O 1
ATOM 2508 N N . ASP B 1 68 ? 8.555 -6.352 -12.094 1 76.88 68 ASP B N 1
ATOM 2509 C CA . ASP B 1 68 ? 8.125 -5.684 -13.32 1 76.88 68 ASP B CA 1
ATOM 2510 C C . ASP B 1 68 ? 8.617 -6.434 -14.555 1 76.88 68 ASP B C 1
ATOM 2512 O O . ASP B 1 68 ? 7.926 -6.48 -15.57 1 76.88 68 ASP B O 1
ATOM 2516 N N . HIS B 1 69 ? 9.75 -7.047 -14.453 1 75.19 69 HIS B N 1
ATOM 2517 C CA . HIS B 1 69 ? 10.305 -7.867 -15.531 1 75.19 69 HIS B CA 1
ATOM 2518 C C . HIS B 1 69 ? 9.562 -9.195 -15.641 1 75.19 69 HIS B C 1
ATOM 2520 O O . HIS B 1 69 ? 9.156 -9.594 -16.734 1 75.19 69 HIS B O 1
ATOM 2526 N N . LYS B 1 70 ? 9.297 -9.789 -14.562 1 82.19 70 LYS B N 1
ATOM 2527 C CA . LYS B 1 70 ? 8.648 -11.102 -14.523 1 82.19 70 LYS B CA 1
ATOM 2528 C C . LYS B 1 70 ? 7.227 -11.031 -15.07 1 82.19 70 LYS B C 1
ATOM 2530 O O . LYS B 1 70 ? 6.746 -11.984 -15.688 1 82.19 70 LYS B O 1
ATOM 2535 N N . THR B 1 71 ? 6.648 -9.914 -14.883 1 82.69 71 THR B N 1
ATOM 2536 C CA . THR B 1 71 ? 5.258 -9.719 -15.281 1 82.69 71 THR B CA 1
ATOM 2537 C C . THR B 1 71 ? 5.113 -9.82 -16.797 1 82.69 71 THR B C 1
ATOM 2539 O O . THR B 1 71 ? 4.066 -10.234 -17.297 1 82.69 71 THR B O 1
ATOM 2542 N N . LEU B 1 72 ? 6.156 -9.633 -17.5 1 75.38 72 LEU B N 1
ATOM 2543 C CA . LEU B 1 72 ? 6.098 -9.57 -18.953 1 75.38 72 LEU B CA 1
ATOM 2544 C C . LEU B 1 72 ? 6.48 -10.914 -19.578 1 75.38 72 LEU B C 1
ATOM 2546 O O . LEU B 1 72 ? 6.336 -11.109 -20.781 1 75.38 72 LEU B O 1
ATOM 2550 N N . ILE B 1 73 ? 6.875 -11.82 -18.797 1 76.94 73 ILE B N 1
ATOM 2551 C CA . ILE B 1 73 ? 7.316 -13.125 -19.266 1 76.94 73 ILE B CA 1
ATOM 2552 C C . ILE B 1 73 ? 6.168 -14.125 -19.172 1 76.94 73 ILE B C 1
ATOM 2554 O O . ILE B 1 73 ? 5.508 -14.227 -18.141 1 76.94 73 ILE B O 1
ATOM 2558 N N . ASN B 1 74 ? 5.828 -14.828 -20.281 1 84.44 74 ASN B N 1
ATOM 2559 C CA . ASN B 1 74 ? 4.809 -15.867 -20.328 1 84.44 74 ASN B CA 1
ATOM 2560 C C . ASN B 1 74 ? 3.443 -15.336 -19.906 1 84.44 74 ASN B C 1
ATOM 2562 O O . ASN B 1 74 ? 2.709 -16 -19.188 1 84.44 74 ASN B O 1
ATOM 2566 N N . THR B 1 75 ? 3.143 -14.195 -20.312 1 87.62 75 THR B N 1
ATOM 2567 C CA . THR B 1 75 ? 1.954 -13.469 -19.875 1 87.62 75 THR B CA 1
ATOM 2568 C C . THR B 1 75 ? 0.688 -14.242 -20.234 1 87.62 75 THR B C 1
ATOM 2570 O O . THR B 1 75 ? -0.245 -14.32 -19.422 1 87.62 75 THR B O 1
ATOM 2573 N N . HIS B 1 76 ? 0.729 -14.852 -21.406 1 89.88 76 HIS B N 1
ATOM 2574 C CA . HIS B 1 76 ? -0.447 -15.586 -21.844 1 89.88 76 HIS B CA 1
ATOM 2575 C C . HIS B 1 76 ? -0.687 -16.812 -20.984 1 89.88 76 HIS B C 1
ATOM 2577 O O . HIS B 1 76 ? -1.818 -17.078 -20.562 1 89.88 76 HIS B O 1
ATOM 2583 N N . LYS B 1 77 ? 0.314 -17.562 -20.703 1 92.88 77 LYS B N 1
ATOM 2584 C CA . LYS B 1 77 ? 0.206 -18.719 -19.828 1 92.88 77 LYS B CA 1
ATOM 2585 C C . LYS B 1 77 ? -0.246 -18.312 -18.422 1 92.88 77 LYS B C 1
ATOM 2587 O O . LYS B 1 77 ? -1.131 -18.938 -17.844 1 92.88 77 LYS B O 1
ATOM 2592 N N . LYS B 1 78 ? 0.342 -17.172 -17.938 1 95.75 78 LYS B N 1
ATOM 2593 C CA . LYS B 1 78 ? -0.018 -16.688 -16.609 1 95.75 78 LYS B CA 1
ATOM 2594 C C . LYS B 1 78 ? -1.49 -16.297 -16.547 1 95.75 78 LYS B C 1
ATOM 2596 O O . LYS B 1 78 ? -2.166 -16.547 -15.555 1 95.75 78 LYS B O 1
ATOM 2601 N N . ALA B 1 79 ? -1.99 -15.742 -17.594 1 95.88 79 ALA B N 1
ATOM 2602 C CA . ALA B 1 79 ? -3.391 -15.328 -17.641 1 95.88 79 ALA B CA 1
ATOM 2603 C C . ALA B 1 79 ? -4.32 -16.531 -17.578 1 95.88 79 ALA B C 1
ATOM 2605 O O . ALA B 1 79 ? -5.336 -16.516 -16.891 1 95.88 79 ALA B O 1
ATOM 2606 N N . GLN B 1 80 ? -3.967 -17.578 -18.344 1 97.25 80 GLN B N 1
ATOM 2607 C CA . GLN B 1 80 ? -4.766 -18.797 -18.344 1 97.25 80 GLN B CA 1
ATOM 2608 C C . GLN B 1 80 ? -4.742 -19.469 -16.984 1 97.25 80 GLN B C 1
ATOM 2610 O O . GLN B 1 80 ? -5.77 -19.953 -16.5 1 97.25 80 GLN B O 1
ATOM 2615 N N . ILE B 1 81 ? -3.645 -19.438 -16.422 1 98.25 81 ILE B N 1
ATOM 2616 C CA . ILE B 1 81 ? -3.482 -20 -15.086 1 98.25 81 ILE B CA 1
ATOM 2617 C C . ILE B 1 81 ? -4.344 -19.219 -14.094 1 98.25 81 ILE B C 1
ATOM 2619 O O . ILE B 1 81 ? -5.043 -19.812 -13.266 1 98.25 81 ILE B O 1
ATOM 2623 N N . ALA B 1 82 ? -4.359 -17.922 -14.164 1 98.31 82 ALA B N 1
ATOM 2624 C CA . ALA B 1 82 ? -5.152 -17.062 -13.297 1 98.31 82 ALA B CA 1
ATOM 2625 C C . ALA B 1 82 ? -6.645 -17.328 -13.477 1 98.31 82 ALA B C 1
ATOM 2627 O O . ALA B 1 82 ? -7.395 -17.391 -12.492 1 98.31 82 ALA B O 1
ATOM 2628 N N . GLU B 1 83 ? -7.039 -17.516 -14.719 1 97.88 83 GLU B N 1
ATOM 2629 C CA . GLU B 1 83 ? -8.438 -17.797 -15.016 1 97.88 83 GLU B CA 1
ATOM 2630 C C . GLU B 1 83 ? -8.883 -19.094 -14.352 1 97.88 83 GLU B C 1
ATOM 2632 O O . GLU B 1 83 ? -10 -19.188 -13.836 1 97.88 83 GLU B O 1
ATOM 2637 N N . ALA B 1 84 ? -8.055 -20.031 -14.414 1 98.5 84 ALA B N 1
ATOM 2638 C CA . ALA B 1 84 ? -8.359 -21.312 -13.766 1 98.5 84 ALA B CA 1
ATOM 2639 C C . ALA B 1 84 ? -8.375 -21.156 -12.242 1 98.5 84 ALA B C 1
ATOM 2641 O O . ALA B 1 84 ? -9.234 -21.734 -11.562 1 98.5 84 ALA B O 1
ATOM 2642 N N . ALA B 1 85 ? -7.5 -20.406 -11.711 1 98.69 85 ALA B N 1
ATOM 2643 C CA . ALA B 1 85 ? -7.348 -20.219 -10.266 1 98.69 85 ALA B CA 1
ATOM 2644 C C . ALA B 1 85 ? -8.586 -19.578 -9.664 1 98.69 85 ALA B C 1
ATOM 2646 O O . ALA B 1 85 ? -9.07 -20 -8.609 1 98.69 85 ALA B O 1
ATOM 2647 N N . VAL B 1 86 ? -9.148 -18.562 -10.281 1 98.25 86 VAL B N 1
ATOM 2648 C CA . VAL B 1 86 ? -10.242 -17.781 -9.719 1 98.25 86 VAL B CA 1
ATOM 2649 C C . VAL B 1 86 ? -11.492 -18.641 -9.609 1 98.25 86 VAL B C 1
ATOM 2651 O O . VAL B 1 86 ? -12.422 -18.312 -8.859 1 98.25 86 VAL B O 1
ATOM 2654 N N . ARG B 1 87 ? -11.508 -19.781 -10.352 1 97.94 87 ARG B N 1
ATOM 2655 C CA . ARG B 1 87 ? -12.648 -20.688 -10.281 1 97.94 87 ARG B CA 1
ATOM 2656 C C . ARG B 1 87 ? -12.742 -21.359 -8.914 1 97.94 87 ARG B C 1
ATOM 2658 O O . ARG B 1 87 ? -13.789 -21.891 -8.547 1 97.94 87 ARG B O 1
ATOM 2665 N N . TYR B 1 88 ? -11.719 -21.281 -8.203 1 98.31 88 TYR B N 1
ATOM 2666 C CA . TYR B 1 88 ? -11.703 -21.906 -6.891 1 98.31 88 TYR B CA 1
ATOM 2667 C C . TYR B 1 88 ? -12.07 -20.922 -5.801 1 98.31 88 TYR B C 1
ATOM 2669 O O . TYR B 1 88 ? -12.055 -21.25 -4.613 1 98.31 88 TYR B O 1
ATOM 2677 N N . ILE B 1 89 ? -12.391 -19.656 -6.117 1 98.31 89 ILE B N 1
ATOM 2678 C CA . ILE B 1 89 ? -12.82 -18.641 -5.164 1 98.31 89 ILE B CA 1
ATOM 2679 C C . ILE B 1 89 ? -14.344 -18.594 -5.098 1 98.31 89 ILE B C 1
ATOM 2681 O O . ILE B 1 89 ? -15.016 -18.641 -6.129 1 98.31 89 ILE B O 1
ATOM 2685 N N . HIS B 1 90 ? -14.828 -18.516 -3.93 1 96.56 90 HIS B N 1
ATOM 2686 C CA . HIS B 1 90 ? -16.266 -18.375 -3.684 1 96.56 90 HIS B CA 1
ATOM 2687 C C . HIS B 1 90 ? -16.547 -17.125 -2.859 1 96.56 90 HIS B C 1
ATOM 2689 O O . HIS B 1 90 ? -15.695 -16.656 -2.104 1 96.56 90 HIS B O 1
ATOM 2695 N N . ASP B 1 91 ? -17.797 -16.594 -3.021 1 93.5 91 ASP B N 1
ATOM 2696 C CA . ASP B 1 91 ? -18.203 -15.477 -2.176 1 93.5 91 ASP B CA 1
ATOM 2697 C C . ASP B 1 91 ? -18.156 -15.859 -0.699 1 93.5 91 ASP B C 1
ATOM 2699 O O . ASP B 1 91 ? -18.562 -16.953 -0.322 1 93.5 91 ASP B O 1
ATOM 2703 N N . GLY B 1 92 ? -17.562 -15.031 0.092 1 96.06 92 GLY B N 1
ATOM 2704 C CA . GLY B 1 92 ? -17.406 -15.289 1.514 1 96.06 92 GLY B CA 1
ATOM 2705 C C . GLY B 1 92 ? -16.016 -15.797 1.869 1 96.06 92 GLY B C 1
ATOM 2706 O O . GLY B 1 92 ? -15.656 -15.859 3.047 1 96.06 92 GLY B O 1
ATOM 2707 N N . ASP B 1 93 ? -15.242 -16.094 0.841 1 97.94 93 ASP B N 1
ATOM 2708 C CA . ASP B 1 93 ? -13.906 -16.641 1.075 1 97.94 93 ASP B CA 1
ATOM 2709 C C . ASP B 1 93 ? -12.969 -15.578 1.637 1 97.94 93 ASP B C 1
ATOM 2711 O O . ASP B 1 93 ? -13.086 -14.398 1.31 1 97.94 93 ASP B O 1
ATOM 2715 N N . SER B 1 94 ? -12.117 -16.016 2.469 1 98.56 94 SER B N 1
ATOM 2716 C CA . SER B 1 94 ? -10.898 -15.266 2.801 1 98.56 94 SER B CA 1
ATOM 2717 C C . SER B 1 94 ? -9.688 -15.836 2.074 1 98.56 94 SER B C 1
ATOM 2719 O O . SER B 1 94 ? -9.406 -17.031 2.168 1 98.56 94 SER B O 1
ATOM 2721 N N . ILE B 1 95 ? -9 -14.953 1.385 1 98.81 95 ILE B N 1
ATOM 2722 C CA . ILE B 1 95 ? -7.914 -15.484 0.568 1 98.81 95 ILE B CA 1
ATOM 2723 C C . ILE B 1 95 ? -6.656 -14.648 0.775 1 98.81 95 ILE B C 1
ATOM 2725 O O . ILE B 1 95 ? -6.738 -13.469 1.111 1 98.81 95 ILE B O 1
ATOM 2729 N N . ILE B 1 96 ? -5.531 -15.352 0.626 1 98.88 96 ILE B N 1
ATOM 2730 C CA . ILE B 1 96 ? -4.23 -14.695 0.569 1 98.88 96 ILE B CA 1
ATOM 2731 C C . ILE B 1 96 ? -3.717 -14.695 -0.868 1 98.88 96 ILE B C 1
ATOM 2733 O O . ILE B 1 96 ? -3.775 -15.711 -1.556 1 98.88 96 ILE B O 1
ATOM 2737 N N . LEU B 1 97 ? -3.281 -13.523 -1.324 1 98.75 97 LEU B N 1
ATOM 2738 C CA . LEU B 1 97 ? -2.566 -13.406 -2.59 1 98.75 97 LEU B CA 1
ATOM 2739 C C . LEU B 1 97 ? -1.103 -13.047 -2.355 1 98.75 97 LEU B C 1
ATOM 2741 O O . LEU B 1 97 ? -0.796 -11.93 -1.929 1 98.75 97 LEU B O 1
ATOM 2745 N N . ASP B 1 98 ? -0.206 -13.953 -2.645 1 97.75 98 ASP B N 1
ATOM 2746 C CA . ASP B 1 98 ? 1.223 -13.68 -2.525 1 97.75 98 ASP B CA 1
ATOM 2747 C C . ASP B 1 98 ? 1.699 -12.75 -3.635 1 97.75 98 ASP B C 1
ATOM 2749 O O . ASP B 1 98 ? 1.047 -12.625 -4.672 1 97.75 98 ASP B O 1
ATOM 2753 N N . ALA B 1 99 ? 2.787 -12.125 -3.312 1 96.44 99 ALA B N 1
ATOM 2754 C CA . ALA B 1 99 ? 3.391 -11.273 -4.34 1 96.44 99 ALA B CA 1
ATOM 2755 C C . ALA B 1 99 ? 3.98 -12.117 -5.469 1 96.44 99 ALA B C 1
ATOM 2757 O O . ALA B 1 99 ? 4.715 -13.078 -5.219 1 96.44 99 ALA B O 1
ATOM 2758 N N . GLY B 1 100 ? 3.596 -11.82 -6.672 1 95.19 100 GLY B N 1
ATOM 2759 C CA . GLY B 1 100 ? 4.09 -12.539 -7.836 1 95.19 100 GLY B CA 1
ATOM 2760 C C . GLY B 1 100 ? 3.389 -12.141 -9.125 1 95.19 100 GLY B C 1
ATOM 2761 O O . GLY B 1 100 ? 2.223 -11.734 -9.102 1 95.19 100 GLY B O 1
ATOM 2762 N N . SER B 1 101 ? 4.098 -12.352 -10.18 1 94.69 101 SER B N 1
ATOM 2763 C CA . SER B 1 101 ? 3.594 -11.906 -11.469 1 94.69 101 SER B CA 1
ATOM 2764 C C . SER B 1 101 ? 2.439 -12.781 -11.945 1 94.69 101 SER B C 1
ATOM 2766 O O . SER B 1 101 ? 1.525 -12.297 -12.625 1 94.69 101 SER B O 1
ATOM 2768 N N . THR B 1 102 ? 2.486 -14.055 -11.648 1 96.75 102 THR B N 1
ATOM 2769 C CA . THR B 1 102 ? 1.395 -14.945 -12.031 1 96.75 102 THR B CA 1
ATOM 2770 C C . THR B 1 102 ? 0.139 -14.641 -11.219 1 96.75 102 THR B C 1
ATOM 2772 O O . THR B 1 102 ? -0.956 -14.531 -11.773 1 96.75 102 THR B O 1
ATOM 2775 N N . VAL B 1 103 ? 0.294 -14.469 -9.938 1 98.19 103 VAL B N 1
ATOM 2776 C CA . VAL B 1 103 ? -0.817 -14.172 -9.039 1 98.19 103 VAL B CA 1
ATOM 2777 C C . VAL B 1 103 ? -1.446 -12.836 -9.414 1 98.19 103 VAL B C 1
ATOM 2779 O O . VAL B 1 103 ? -2.668 -12.68 -9.352 1 98.19 103 VAL B O 1
ATOM 2782 N N . LEU B 1 104 ? -0.624 -11.914 -9.797 1 97 104 LEU B N 1
ATOM 2783 C CA . LEU B 1 104 ? -1.084 -10.586 -10.188 1 97 104 LEU B CA 1
ATOM 2784 C C . LEU B 1 104 ? -2.129 -10.68 -11.297 1 97 104 LEU B C 1
ATOM 2786 O O . LEU B 1 104 ? -3.037 -9.844 -11.367 1 97 104 LEU B O 1
ATOM 2790 N N . GLN B 1 105 ? -2.057 -11.695 -12.133 1 96.25 105 GLN B N 1
ATOM 2791 C CA . GLN B 1 105 ? -2.977 -11.852 -13.258 1 96.25 105 GLN B CA 1
ATOM 2792 C C . GLN B 1 105 ? -4.383 -12.18 -12.766 1 96.25 105 GLN B C 1
ATOM 2794 O O . GLN B 1 105 ? -5.348 -12.086 -13.531 1 96.25 105 GLN B O 1
ATOM 2799 N N . MET B 1 106 ? -4.535 -12.5 -11.531 1 98.12 106 MET B N 1
ATOM 2800 C CA . MET B 1 106 ? -5.844 -12.82 -10.969 1 98.12 106 MET B CA 1
ATOM 2801 C C . MET B 1 106 ? -6.656 -11.555 -10.727 1 98.12 106 MET B C 1
ATOM 2803 O O . MET B 1 106 ? -7.887 -11.594 -10.695 1 98.12 106 MET B O 1
ATOM 2807 N N . VAL B 1 107 ? -6.004 -10.469 -10.469 1 97.25 107 VAL B N 1
ATOM 2808 C CA . VAL B 1 107 ? -6.582 -9.289 -9.828 1 97.25 107 VAL B CA 1
ATOM 2809 C C . VAL B 1 107 ? -7.75 -8.773 -10.664 1 97.25 107 VAL B C 1
ATOM 2811 O O . VAL B 1 107 ? -8.844 -8.547 -10.148 1 97.25 107 VAL B O 1
ATOM 2814 N N . PRO B 1 108 ? -7.633 -8.656 -12.047 1 95.62 108 PRO B N 1
ATOM 2815 C CA . PRO B 1 108 ? -8.773 -8.164 -12.82 1 95.62 108 PRO B CA 1
ATOM 2816 C C . PRO B 1 108 ? -9.992 -9.086 -12.719 1 95.62 108 PRO B C 1
ATOM 2818 O O . PRO B 1 108 ? -11.133 -8.617 -12.844 1 95.62 108 PRO B O 1
ATOM 2821 N N . LEU B 1 109 ? -9.758 -10.312 -12.523 1 97.19 109 LEU B N 1
ATOM 2822 C CA . LEU B 1 109 ? -10.828 -11.305 -12.484 1 97.19 109 LEU B CA 1
ATOM 2823 C C . LEU B 1 109 ? -11.531 -11.305 -11.133 1 97.19 109 LEU B C 1
ATOM 2825 O O . LEU B 1 109 ? -12.609 -11.875 -10.984 1 97.19 109 LEU B O 1
ATOM 2829 N N . LEU B 1 110 ? -10.969 -10.625 -10.141 1 97.38 110 LEU B N 1
ATOM 2830 C CA . LEU B 1 110 ? -11.508 -10.633 -8.789 1 97.38 110 LEU B CA 1
ATOM 2831 C C . LEU B 1 110 ? -12.664 -9.648 -8.664 1 97.38 110 LEU B C 1
ATOM 2833 O O . LEU B 1 110 ? -13.422 -9.695 -7.688 1 97.38 110 LEU B O 1
ATOM 2837 N N . SER B 1 111 ? -12.812 -8.789 -9.617 1 94.19 111 SER B N 1
ATOM 2838 C CA . SER B 1 111 ? -13.844 -7.754 -9.555 1 94.19 111 SER B CA 1
ATOM 2839 C C . SER B 1 111 ? -15.234 -8.367 -9.484 1 94.19 111 SER B C 1
ATOM 2841 O O . SER B 1 111 ? -16.188 -7.715 -9.055 1 94.19 111 SER B O 1
ATOM 2843 N N . ARG B 1 112 ? -15.367 -9.594 -9.883 1 93.44 112 ARG B N 1
ATOM 2844 C CA . ARG B 1 112 ? -16.672 -10.234 -9.953 1 93.44 112 ARG B CA 1
ATOM 2845 C C . ARG B 1 112 ? -17.125 -10.711 -8.57 1 93.44 112 ARG B C 1
ATOM 2847 O O . ARG B 1 112 ? -18.281 -11.078 -8.383 1 93.44 112 ARG B O 1
ATOM 2854 N N . PHE B 1 113 ? -16.188 -10.711 -7.691 1 94.38 113 PHE B N 1
ATOM 2855 C CA . PHE B 1 113 ? -16.531 -11.117 -6.332 1 94.38 113 PHE B CA 1
ATOM 2856 C C . PHE B 1 113 ? -16.75 -9.898 -5.441 1 94.38 113 PHE B C 1
ATOM 2858 O O . PHE B 1 113 ? -15.891 -9.031 -5.34 1 94.38 113 PHE B O 1
ATOM 2865 N N . ASN B 1 114 ? -17.828 -9.844 -4.754 1 89.25 114 ASN B N 1
ATOM 2866 C CA . ASN B 1 114 ? -18.172 -8.672 -3.953 1 89.25 114 ASN B CA 1
ATOM 2867 C C . ASN B 1 114 ? -17.922 -8.922 -2.469 1 89.25 114 ASN B C 1
ATOM 2869 O O . ASN B 1 114 ? -17.734 -7.977 -1.701 1 89.25 114 ASN B O 1
ATOM 2873 N N . ASN B 1 115 ? -17.969 -10.172 -2.113 1 93.44 115 ASN B N 1
ATOM 2874 C CA . ASN B 1 115 ? -17.906 -10.508 -0.696 1 93.44 115 ASN B CA 1
ATOM 2875 C C . ASN B 1 115 ? -16.734 -11.445 -0.403 1 93.44 115 ASN B C 1
ATOM 2877 O O . ASN B 1 115 ? -16.938 -12.578 0.033 1 93.44 115 ASN B O 1
ATOM 2881 N N . ILE B 1 116 ? -15.516 -10.898 -0.585 1 97.38 116 ILE B N 1
ATOM 2882 C CA . ILE B 1 116 ? -14.336 -11.664 -0.21 1 97.38 116 ILE B CA 1
ATOM 2883 C C . ILE B 1 116 ? -13.375 -10.781 0.593 1 97.38 116 ILE B C 1
ATOM 2885 O O . ILE B 1 116 ? -13.461 -9.555 0.539 1 97.38 116 ILE B O 1
ATOM 2889 N N . THR B 1 117 ? -12.641 -11.453 1.368 1 98.12 117 THR B N 1
ATOM 2890 C CA . THR B 1 117 ? -11.539 -10.82 2.094 1 98.12 117 THR B CA 1
ATOM 2891 C C . THR B 1 117 ? -10.195 -11.211 1.482 1 98.12 117 THR B C 1
ATOM 2893 O O . THR B 1 117 ? -9.898 -12.398 1.325 1 98.12 117 THR B O 1
ATOM 2896 N N . VAL B 1 118 ? -9.461 -10.211 1.112 1 98.56 118 VAL B N 1
ATOM 2897 C CA . VAL B 1 118 ? -8.18 -10.453 0.466 1 98.56 118 VAL B CA 1
ATOM 2898 C C . VAL B 1 118 ? -7.055 -9.859 1.313 1 98.56 118 VAL B C 1
ATOM 2900 O O . VAL B 1 118 ? -7.078 -8.672 1.648 1 98.56 118 VAL B O 1
ATOM 2903 N N . MET B 1 119 ? -6.113 -10.695 1.682 1 98.75 119 MET B N 1
ATOM 2904 C CA . MET B 1 119 ? -4.879 -10.203 2.283 1 98.75 119 MET B CA 1
ATOM 2905 C C . MET B 1 119 ? -3.693 -10.406 1.343 1 98.75 119 MET B C 1
ATOM 2907 O O . MET B 1 119 ? -3.543 -11.477 0.75 1 98.75 119 MET B O 1
ATOM 2911 N N . THR B 1 120 ? -2.898 -9.383 1.159 1 98.75 120 THR B N 1
ATOM 2912 C CA . THR B 1 120 ? -1.729 -9.461 0.291 1 98.75 120 THR B CA 1
ATOM 2913 C C . THR B 1 120 ? -0.606 -8.57 0.816 1 98.75 120 THR B C 1
ATOM 2915 O O . THR B 1 120 ? -0.862 -7.512 1.393 1 98.75 120 THR B O 1
ATOM 2918 N N . ASN B 1 121 ? 0.634 -9.031 0.575 1 98.56 121 ASN B N 1
ATOM 2919 C CA . ASN B 1 121 ? 1.777 -8.195 0.923 1 98.56 121 ASN B CA 1
ATOM 2920 C C . ASN B 1 121 ? 2.312 -7.438 -0.292 1 98.56 121 ASN B C 1
ATOM 2922 O O . ASN B 1 121 ? 3.375 -6.82 -0.226 1 98.56 121 ASN B O 1
ATOM 2926 N N . SER B 1 122 ? 1.599 -7.52 -1.408 1 98.38 122 SER B N 1
ATOM 2927 C CA . SER B 1 122 ? 2.008 -6.906 -2.668 1 98.38 122 SER B CA 1
ATOM 2928 C C . SER B 1 122 ? 1.442 -5.5 -2.809 1 98.38 122 SER B C 1
ATOM 2930 O O . SER B 1 122 ? 0.226 -5.305 -2.754 1 98.38 122 SER B O 1
ATOM 2932 N N . LEU B 1 123 ? 2.336 -4.609 -3.033 1 97.94 123 LEU B N 1
ATOM 2933 C CA . LEU B 1 123 ? 1.899 -3.236 -3.273 1 97.94 123 LEU B CA 1
ATOM 2934 C C . LEU B 1 123 ? 1.119 -3.135 -4.578 1 97.94 123 LEU B C 1
ATOM 2936 O O . LEU B 1 123 ? 0.114 -2.424 -4.652 1 97.94 123 LEU B O 1
ATOM 2940 N N . HIS B 1 124 ? 1.481 -3.895 -5.598 1 96.38 124 HIS B N 1
ATOM 2941 C CA . HIS B 1 124 ? 0.792 -3.887 -6.883 1 96.38 124 HIS B CA 1
ATOM 2942 C C . HIS B 1 124 ? -0.635 -4.406 -6.746 1 96.38 124 HIS B C 1
ATOM 2944 O O . HIS B 1 124 ? -1.569 -3.818 -7.297 1 96.38 124 HIS B O 1
ATOM 2950 N N . ILE B 1 125 ? -0.753 -5.441 -5.984 1 97.75 125 ILE B N 1
ATOM 2951 C CA . ILE B 1 125 ? -2.064 -6.07 -5.859 1 97.75 125 ILE B CA 1
ATOM 2952 C C . ILE B 1 125 ? -2.998 -5.164 -5.059 1 97.75 125 ILE B C 1
ATOM 2954 O O . ILE B 1 125 ? -4.148 -4.953 -5.445 1 97.75 125 ILE B O 1
ATOM 2958 N N . VAL B 1 126 ? -2.514 -4.613 -3.971 1 98.06 126 VAL B N 1
ATOM 2959 C CA . VAL B 1 126 ? -3.357 -3.744 -3.156 1 98.06 126 VAL B CA 1
ATOM 2960 C C . VAL B 1 126 ? -3.777 -2.521 -3.969 1 98.06 126 VAL B C 1
ATOM 2962 O O . VAL B 1 126 ? -4.93 -2.09 -3.902 1 98.06 126 VAL B O 1
ATOM 2965 N N . ASN B 1 127 ? -2.881 -1.933 -4.727 1 96.06 127 ASN B N 1
ATOM 2966 C CA . ASN B 1 127 ? -3.211 -0.789 -5.57 1 96.06 127 ASN B CA 1
ATOM 2967 C C . ASN B 1 127 ? -4.312 -1.13 -6.57 1 96.06 127 ASN B C 1
ATOM 2969 O O . ASN B 1 127 ? -5.266 -0.368 -6.734 1 96.06 127 ASN B O 1
ATOM 2973 N N . ALA B 1 128 ? -4.188 -2.23 -7.176 1 94.31 128 ALA B N 1
ATOM 2974 C CA . ALA B 1 128 ? -5.16 -2.646 -8.18 1 94.31 128 ALA B CA 1
ATOM 2975 C C . ALA B 1 128 ? -6.523 -2.92 -7.555 1 94.31 128 ALA B C 1
ATOM 2977 O O . ALA B 1 128 ? -7.551 -2.494 -8.078 1 94.31 128 ALA B O 1
ATOM 2978 N N . LEU B 1 129 ? -6.512 -3.58 -6.426 1 96.75 129 LEU B N 1
ATOM 2979 C CA . LEU B 1 129 ? -7.758 -3.9 -5.738 1 96.75 129 LEU B CA 1
ATOM 2980 C C . LEU B 1 129 ? -8.453 -2.631 -5.254 1 96.75 129 LEU B C 1
ATOM 2982 O O . LEU B 1 129 ? -9.688 -2.555 -5.258 1 96.75 129 LEU B O 1
ATOM 2986 N N . SER B 1 130 ? -7.668 -1.683 -4.766 1 95 130 SER B N 1
ATOM 2987 C CA . SER B 1 130 ? -8.195 -0.451 -4.188 1 95 130 SER B CA 1
ATOM 2988 C C . SER B 1 130 ? -8.992 0.347 -5.219 1 95 130 SER B C 1
ATOM 2990 O O . SER B 1 130 ? -9.812 1.191 -4.859 1 95 130 SER B O 1
ATOM 2992 N N . GLU B 1 131 ? -8.82 0.058 -6.496 1 90.44 131 GLU B N 1
ATOM 2993 C CA . GLU B 1 131 ? -9.469 0.788 -7.582 1 90.44 131 GLU B CA 1
ATOM 2994 C C . GLU B 1 131 ? -10.859 0.226 -7.867 1 90.44 131 GLU B C 1
ATOM 2996 O O . GLU B 1 131 ? -11.664 0.859 -8.562 1 90.44 131 GLU B O 1
ATOM 3001 N N . PHE B 1 132 ? -11.062 -0.945 -7.348 1 90.06 132 PHE B N 1
ATOM 3002 C CA . PHE B 1 132 ? -12.367 -1.556 -7.586 1 90.06 132 PHE B CA 1
ATOM 3003 C C . PHE B 1 132 ? -13.453 -0.821 -6.812 1 90.06 132 PHE B C 1
ATOM 3005 O O . PHE B 1 132 ? -13.227 -0.377 -5.684 1 90.06 132 PHE B O 1
ATOM 3012 N N . ASP B 1 133 ? -14.555 -0.686 -7.457 1 85.06 133 ASP B N 1
ATOM 3013 C CA . ASP B 1 133 ? -15.742 -0.168 -6.777 1 85.06 133 ASP B CA 1
ATOM 3014 C C . ASP B 1 133 ? -16.609 -1.306 -6.238 1 85.06 133 ASP B C 1
ATOM 3016 O O . ASP B 1 133 ? -17.672 -1.595 -6.789 1 85.06 133 ASP B O 1
ATOM 3020 N N . ASN B 1 134 ? -16.078 -1.967 -5.238 1 88.69 134 ASN B N 1
ATOM 3021 C CA . ASN B 1 134 ? -16.812 -3.068 -4.613 1 88.69 134 ASN B CA 1
ATOM 3022 C C . ASN B 1 134 ? -16.547 -3.125 -3.109 1 88.69 134 ASN B C 1
ATOM 3024 O O . ASN B 1 134 ? -15.906 -2.236 -2.553 1 88.69 134 ASN B O 1
ATOM 3028 N N . GLU B 1 135 ? -17.125 -4.094 -2.461 1 85.56 135 GLU B N 1
ATOM 3029 C CA . GLU B 1 135 ? -17.125 -4.129 -1.002 1 85.56 135 GLU B CA 1
ATOM 3030 C C . GLU B 1 135 ? -16.109 -5.141 -0.477 1 85.56 135 GLU B C 1
ATOM 3032 O O . GLU B 1 135 ? -16.234 -5.629 0.647 1 85.56 135 GLU B O 1
ATOM 3037 N N . GLN B 1 136 ? -15.164 -5.445 -1.242 1 94.25 136 GLN B N 1
ATOM 3038 C CA . GLN B 1 136 ? -14.148 -6.383 -0.785 1 94.25 136 GLN B CA 1
ATOM 3039 C C . GLN B 1 136 ? -13.359 -5.812 0.391 1 94.25 136 GLN B C 1
ATOM 3041 O O . GLN B 1 136 ? -13.07 -4.617 0.43 1 94.25 136 GLN B O 1
ATOM 3046 N N . THR B 1 137 ? -13.133 -6.68 1.332 1 97.31 137 THR B N 1
ATOM 3047 C CA . THR B 1 137 ? -12.242 -6.309 2.424 1 97.31 137 THR B CA 1
ATOM 3048 C C . THR B 1 137 ? -10.781 -6.559 2.045 1 97.31 137 THR B C 1
ATOM 3050 O O . THR B 1 137 ? -10.414 -7.68 1.686 1 97.31 137 THR B O 1
ATOM 3053 N N . ILE B 1 138 ? -10.016 -5.523 2.068 1 98.19 138 ILE B N 1
ATOM 3054 C CA . ILE B 1 138 ? -8.602 -5.617 1.7 1 98.19 138 ILE B CA 1
ATOM 3055 C C . ILE B 1 138 ? -7.734 -5.465 2.945 1 98.19 138 ILE B C 1
ATOM 3057 O O . ILE B 1 138 ? -7.883 -4.504 3.701 1 98.19 138 ILE B O 1
ATOM 3061 N N . LEU B 1 139 ? -6.824 -6.441 3.143 1 98.31 139 LEU B N 1
ATOM 3062 C CA . LEU B 1 139 ? -5.906 -6.453 4.273 1 98.31 139 LEU B CA 1
ATOM 3063 C C . LEU B 1 139 ? -4.457 -6.461 3.801 1 98.31 139 LEU B C 1
ATOM 3065 O O . LEU B 1 139 ? -4.145 -7.039 2.758 1 98.31 139 LEU B O 1
ATOM 3069 N N . MET B 1 140 ? -3.639 -5.832 4.59 1 98.31 140 MET B N 1
ATOM 3070 C CA . MET B 1 140 ? -2.191 -5.941 4.43 1 98.31 140 MET B CA 1
ATOM 3071 C C . MET B 1 140 ? -1.531 -6.363 5.738 1 98.31 140 MET B C 1
ATOM 3073 O O . MET B 1 140 ? -1.93 -5.914 6.812 1 98.31 140 MET B O 1
ATOM 3077 N N . PRO B 1 141 ? -0.487 -7.137 5.59 1 98.25 141 PRO B N 1
ATOM 3078 C CA . PRO B 1 141 ? 0.193 -7.582 6.809 1 98.25 141 PRO B CA 1
ATOM 3079 C C . PRO B 1 141 ? 1.137 -6.523 7.379 1 98.25 141 PRO B C 1
ATOM 3081 O O . PRO B 1 141 ? 1.556 -6.621 8.531 1 98.25 141 PRO B O 1
ATOM 3084 N N . GLY B 1 142 ? 1.525 -5.555 6.539 1 97.81 142 GLY B N 1
ATOM 3085 C CA . GLY B 1 142 ? 2.557 -4.609 6.934 1 97.81 142 GLY B CA 1
ATOM 3086 C C . GLY B 1 142 ? 3.963 -5.141 6.734 1 97.81 142 GLY B C 1
ATOM 3087 O O . GLY B 1 142 ? 4.176 -6.07 5.953 1 97.81 142 GLY B O 1
ATOM 3088 N N . GLY B 1 143 ? 4.922 -4.395 7.383 1 98.25 143 GLY B N 1
ATOM 3089 C CA . GLY B 1 143 ? 6.316 -4.789 7.27 1 98.25 143 GLY B CA 1
ATOM 3090 C C . GLY B 1 143 ? 7.16 -3.791 6.504 1 98.25 143 GLY B C 1
ATOM 3091 O O . GLY B 1 143 ? 6.793 -2.621 6.379 1 98.25 143 GLY B O 1
ATOM 3092 N N . THR B 1 144 ? 8.344 -4.348 6.098 1 98.25 144 THR B N 1
ATOM 3093 C CA . THR B 1 144 ? 9.32 -3.531 5.383 1 98.25 144 THR B CA 1
ATOM 3094 C C . THR B 1 144 ? 9.164 -3.705 3.873 1 98.25 144 THR B C 1
ATOM 3096 O O . THR B 1 144 ? 9.07 -4.828 3.379 1 98.25 144 THR B O 1
ATOM 3099 N N . PHE B 1 145 ? 9.164 -2.572 3.242 1 98.19 145 PHE B N 1
ATOM 3100 C CA . PHE B 1 145 ? 8.977 -2.59 1.797 1 98.19 145 PHE B CA 1
ATOM 3101 C C . PHE B 1 145 ? 10.25 -3.051 1.092 1 98.19 145 PHE B C 1
ATOM 3103 O O . PHE B 1 145 ? 11.344 -2.58 1.405 1 98.19 145 PHE B O 1
ATOM 3110 N N . ARG B 1 146 ? 10.055 -3.971 0.173 1 96.56 146 ARG B N 1
ATOM 3111 C CA . ARG B 1 146 ? 11.117 -4.402 -0.727 1 96.56 146 ARG B CA 1
ATOM 3112 C C . ARG B 1 146 ? 10.844 -3.949 -2.156 1 96.56 146 ARG B C 1
ATOM 3114 O O . ARG B 1 146 ? 9.922 -4.445 -2.807 1 96.56 146 ARG B O 1
ATOM 3121 N N . LYS B 1 147 ? 11.703 -3.16 -2.699 1 93.12 147 LYS B N 1
ATOM 3122 C CA . LYS B 1 147 ? 11.5 -2.543 -4.004 1 93.12 147 LYS B CA 1
ATOM 3123 C C . LYS B 1 147 ? 11.523 -3.588 -5.117 1 93.12 147 LYS B C 1
ATOM 3125 O O . LYS B 1 147 ? 10.695 -3.545 -6.031 1 93.12 147 LYS B O 1
ATOM 3130 N N . LYS B 1 148 ? 12.375 -4.523 -5.07 1 90.25 148 LYS B N 1
ATOM 3131 C CA . LYS B 1 148 ? 12.578 -5.504 -6.133 1 90.25 148 LYS B CA 1
ATOM 3132 C C . LYS B 1 148 ? 11.305 -6.32 -6.371 1 90.25 148 LYS B C 1
ATOM 3134 O O . LYS B 1 148 ? 10.969 -6.633 -7.516 1 90.25 148 LYS B O 1
ATOM 3139 N N . SER B 1 149 ? 10.602 -6.621 -5.293 1 93.38 149 SER B N 1
ATOM 3140 C CA . SER B 1 149 ? 9.391 -7.422 -5.41 1 93.38 149 SER B CA 1
ATOM 3141 C C . SER B 1 149 ? 8.141 -6.566 -5.223 1 93.38 149 SER B C 1
ATOM 3143 O O . SER B 1 149 ? 7.02 -7.062 -5.344 1 93.38 149 SER B O 1
ATOM 3145 N N . ALA B 1 150 ? 8.32 -5.293 -4.887 1 95.5 150 ALA B N 1
ATOM 3146 C CA . ALA B 1 150 ? 7.215 -4.391 -4.57 1 95.5 150 ALA B CA 1
ATOM 3147 C C . ALA B 1 150 ? 6.277 -5.008 -3.539 1 95.5 150 ALA B C 1
ATOM 3149 O O . ALA B 1 150 ? 5.062 -5.062 -3.748 1 95.5 150 ALA B O 1
ATOM 3150 N N . SER B 1 151 ? 6.906 -5.473 -2.465 1 97.81 151 SER B N 1
ATOM 3151 C CA . SER B 1 151 ? 6.152 -6.203 -1.452 1 97.81 151 SER B CA 1
ATOM 3152 C C . SER B 1 151 ? 6.691 -5.926 -0.053 1 97.81 151 SER B C 1
ATOM 3154 O O . SER B 1 151 ? 7.773 -5.355 0.099 1 97.81 151 SER B O 1
ATOM 3156 N N . PHE B 1 152 ? 5.922 -6.281 0.914 1 98.44 152 PHE B N 1
ATOM 3157 C CA . PHE B 1 152 ? 6.277 -6.047 2.309 1 98.44 152 PHE B CA 1
ATOM 3158 C C . PHE B 1 152 ? 6.691 -7.344 2.99 1 98.44 152 PHE B C 1
ATOM 3160 O O . PHE B 1 152 ? 6.07 -8.391 2.771 1 98.44 152 PHE B O 1
ATOM 3167 N N . HIS B 1 153 ? 7.758 -7.238 3.805 1 97.88 153 HIS B N 1
ATOM 3168 C CA . HIS B 1 153 ? 8.352 -8.406 4.438 1 97.88 153 HIS B CA 1
ATOM 3169 C C . HIS B 1 153 ? 8.828 -8.086 5.852 1 97.88 153 HIS B C 1
ATOM 3171 O O . HIS B 1 153 ? 8.633 -6.973 6.34 1 97.88 153 HIS B O 1
ATOM 3177 N N . GLY B 1 154 ? 9.398 -9.148 6.48 1 97 154 GLY B N 1
ATOM 3178 C CA . GLY B 1 154 ? 9.945 -8.969 7.816 1 97 154 GLY B CA 1
ATOM 3179 C C . GLY B 1 154 ? 9.062 -9.555 8.906 1 97 154 GLY B C 1
ATOM 3180 O O . GLY B 1 154 ? 7.984 -10.078 8.625 1 97 154 GLY B O 1
ATOM 3181 N N . GLN B 1 155 ? 9.539 -9.375 10.07 1 95.75 155 GLN B N 1
ATOM 3182 C CA . GLN B 1 155 ? 8.891 -9.992 11.219 1 95.75 155 GLN B CA 1
ATOM 3183 C C . GLN B 1 155 ? 7.469 -9.477 11.398 1 95.75 155 GLN B C 1
ATOM 3185 O O . GLN B 1 155 ? 6.559 -10.242 11.727 1 95.75 155 GLN B O 1
ATOM 3190 N N . LEU B 1 156 ? 7.316 -8.227 11.203 1 96.25 156 LEU B N 1
ATOM 3191 C CA . LEU B 1 156 ? 5.988 -7.645 11.336 1 96.25 156 LEU B CA 1
ATOM 3192 C C . LEU B 1 156 ? 5.004 -8.32 10.383 1 96.25 156 LEU B C 1
ATOM 3194 O O . LEU B 1 156 ? 3.902 -8.703 10.789 1 96.25 156 LEU B O 1
ATOM 3198 N N . ALA B 1 157 ? 5.379 -8.492 9.195 1 97.75 157 ALA B N 1
ATOM 3199 C CA . ALA B 1 157 ? 4.535 -9.133 8.195 1 97.75 157 ALA B CA 1
ATOM 3200 C C . ALA B 1 157 ? 4.258 -10.594 8.555 1 97.75 157 ALA B C 1
ATOM 3202 O O . ALA B 1 157 ? 3.117 -11.055 8.484 1 97.75 157 ALA B O 1
ATOM 3203 N N . GLU B 1 158 ? 5.297 -11.273 8.945 1 97.56 158 GLU B N 1
ATOM 3204 C CA . GLU B 1 158 ? 5.168 -12.68 9.305 1 97.56 158 GLU B CA 1
ATOM 3205 C C . GLU B 1 158 ? 4.215 -12.867 10.477 1 97.56 158 GLU B C 1
ATOM 3207 O O . GLU B 1 158 ? 3.338 -13.727 10.445 1 97.56 158 GLU B O 1
ATOM 3212 N N . ASN B 1 159 ? 4.352 -12 11.453 1 96.38 159 ASN B N 1
ATOM 3213 C CA . ASN B 1 159 ? 3.504 -12.07 12.633 1 96.38 159 ASN B CA 1
ATOM 3214 C C . ASN B 1 159 ? 2.041 -11.797 12.297 1 96.38 159 ASN B C 1
ATOM 3216 O O . ASN B 1 159 ? 1.14 -12.367 12.914 1 96.38 159 ASN B O 1
ATOM 3220 N N . ALA B 1 160 ? 1.8 -10.945 11.422 1 97.06 160 ALA B N 1
ATOM 3221 C CA . ALA B 1 160 ? 0.435 -10.617 11.023 1 97.06 160 ALA B CA 1
ATOM 3222 C C . ALA B 1 160 ? -0.295 -11.852 10.5 1 97.06 160 ALA B C 1
ATOM 3224 O O . ALA B 1 160 ? -1.458 -12.086 10.844 1 97.06 160 ALA B O 1
ATOM 3225 N N . PHE B 1 161 ? 0.366 -12.68 9.734 1 97.44 161 PHE B N 1
ATOM 3226 C CA . PHE B 1 161 ? -0.263 -13.859 9.156 1 97.44 161 PHE B CA 1
ATOM 3227 C C . PHE B 1 161 ? -0.559 -14.891 10.242 1 97.44 161 PHE B C 1
ATOM 3229 O O . PHE B 1 161 ? -1.493 -15.688 10.109 1 97.44 161 PHE B O 1
ATOM 3236 N N . GLU B 1 162 ? 0.15 -14.812 11.297 1 95.12 162 GLU B N 1
ATOM 3237 C CA . GLU B 1 162 ? -0.047 -15.766 12.391 1 95.12 162 GLU B CA 1
ATOM 3238 C C . GLU B 1 162 ? -1.338 -15.469 13.148 1 95.12 162 GLU B C 1
ATOM 3240 O O . GLU B 1 162 ? -1.826 -16.312 13.906 1 95.12 162 GLU B O 1
ATOM 3245 N N . GLN B 1 163 ? -1.878 -14.367 12.891 1 92.94 163 GLN B N 1
ATOM 3246 C CA . GLN B 1 163 ? -3.062 -13.945 13.633 1 92.94 163 GLN B CA 1
ATOM 3247 C C . GLN B 1 163 ? -4.34 -14.352 12.898 1 92.94 163 GLN B C 1
ATOM 3249 O O . GLN B 1 163 ? -5.445 -14.148 13.414 1 92.94 163 GLN B O 1
ATOM 3254 N N . PHE B 1 164 ? -4.191 -14.969 11.758 1 93.25 164 PHE B N 1
ATOM 3255 C CA . PHE B 1 164 ? -5.352 -15.242 10.922 1 93.25 164 PHE B CA 1
ATOM 3256 C C . PHE B 1 164 ? -5.332 -16.672 10.414 1 93.25 164 PHE B C 1
ATOM 3258 O O . PHE B 1 164 ? -4.297 -17.344 10.461 1 93.25 164 PHE B O 1
ATOM 3265 N N . SER B 1 165 ? -6.5 -17.109 10.086 1 97 165 SER B N 1
ATOM 3266 C CA . SER B 1 165 ? -6.703 -18.328 9.289 1 97 165 SER B CA 1
ATOM 3267 C C . SER B 1 165 ? -7.504 -18.016 8.023 1 97 165 SER B C 1
ATOM 3269 O O . SER B 1 165 ? -8.625 -17.516 8.102 1 97 165 SER B O 1
ATOM 3271 N N . PHE B 1 166 ? -6.91 -18.328 6.941 1 98.44 166 PHE B N 1
ATOM 3272 C CA . PHE B 1 166 ? -7.547 -18.031 5.664 1 98.44 166 PHE B CA 1
ATOM 3273 C C . PHE B 1 166 ? -7.988 -19.312 4.969 1 98.44 166 PHE B C 1
ATOM 3275 O O . PHE B 1 166 ? -7.449 -20.391 5.242 1 98.44 166 PHE B O 1
ATOM 3282 N N . ASP B 1 167 ? -8.961 -19.156 4.109 1 98.69 167 ASP B N 1
ATOM 3283 C CA . ASP B 1 167 ? -9.461 -20.312 3.375 1 98.69 167 ASP B CA 1
ATOM 3284 C C . ASP B 1 167 ? -8.438 -20.797 2.348 1 98.69 167 ASP B C 1
ATOM 3286 O O . ASP B 1 167 ? -8.188 -22 2.227 1 98.69 167 ASP B O 1
ATOM 3290 N N . LYS B 1 168 ? -7.863 -19.812 1.639 1 98.81 168 LYS B N 1
ATOM 3291 C CA . LYS B 1 168 ? -7.016 -20.203 0.515 1 98.81 168 LYS B CA 1
ATOM 3292 C C . LYS B 1 168 ? -5.828 -19.266 0.364 1 98.81 168 LYS B C 1
ATOM 3294 O O . LYS B 1 168 ? -5.953 -18.062 0.596 1 98.81 168 LYS B O 1
ATOM 3299 N N . LEU B 1 169 ? -4.73 -19.844 -0.005 1 98.88 169 LEU B N 1
ATOM 3300 C CA . LEU B 1 169 ? -3.559 -19.109 -0.469 1 98.88 169 LEU B CA 1
ATOM 3301 C C . LEU B 1 169 ? -3.307 -19.375 -1.95 1 98.88 169 LEU B C 1
ATOM 3303 O O . LEU B 1 169 ? -3.238 -20.531 -2.379 1 98.88 169 LEU B O 1
ATOM 3307 N N . PHE B 1 170 ? -3.209 -18.281 -2.74 1 98.94 170 PHE B N 1
ATOM 3308 C CA . PHE B 1 170 ? -2.701 -18.344 -4.105 1 98.94 170 PHE B CA 1
ATOM 3309 C C . PHE B 1 170 ? -1.276 -17.812 -4.176 1 98.94 170 PHE B C 1
ATOM 3311 O O . PHE B 1 170 ? -1.028 -16.656 -3.852 1 98.94 170 PHE B O 1
ATOM 3318 N N . MET B 1 171 ? -0.351 -18.656 -4.594 1 98.44 171 MET B N 1
ATOM 3319 C CA . MET B 1 171 ? 1.044 -18.234 -4.555 1 98.44 171 MET B CA 1
ATOM 3320 C C . MET B 1 171 ? 1.784 -18.672 -5.809 1 98.44 171 MET B C 1
ATOM 3322 O O . MET B 1 171 ? 1.434 -19.688 -6.418 1 98.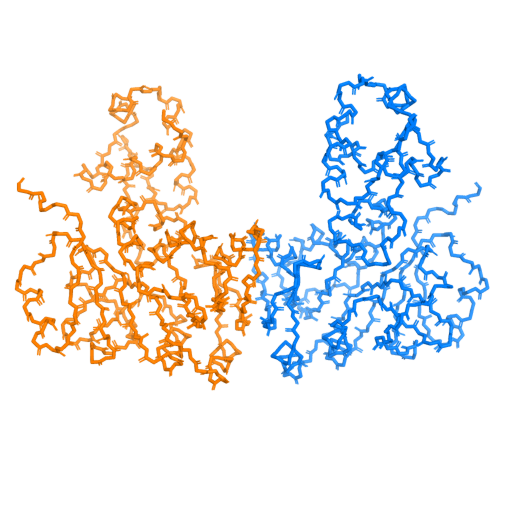44 171 MET B O 1
ATOM 3326 N N . GLY B 1 172 ? 2.705 -17.828 -6.219 1 97.75 172 GLY B N 1
ATOM 3327 C CA . GLY B 1 172 ? 3.627 -18.203 -7.285 1 97.75 172 GLY B CA 1
ATOM 3328 C C . GLY B 1 172 ? 4.93 -18.781 -6.77 1 97.75 172 GLY B C 1
ATOM 3329 O O . GLY B 1 172 ? 5.051 -19.094 -5.586 1 97.75 172 GLY B O 1
ATOM 3330 N N . THR B 1 173 ? 5.887 -18.969 -7.707 1 96.81 173 THR B N 1
ATOM 3331 C CA . THR B 1 173 ? 7.184 -19.531 -7.34 1 96.81 173 THR B CA 1
ATOM 3332 C C . THR B 1 173 ? 8.211 -19.281 -8.445 1 96.81 173 THR B C 1
ATOM 3334 O O . THR B 1 173 ? 7.84 -18.984 -9.586 1 96.81 173 THR B O 1
ATOM 3337 N N . ASP B 1 174 ? 9.445 -19.375 -8.023 1 93.25 174 ASP B N 1
ATOM 3338 C CA . ASP B 1 174 ? 10.531 -19.281 -8.992 1 93.25 174 ASP B CA 1
ATOM 3339 C C . ASP B 1 174 ? 10.961 -20.672 -9.469 1 93.25 174 ASP B C 1
ATOM 3341 O O . ASP B 1 174 ? 11.594 -20.797 -10.516 1 93.25 174 ASP B O 1
ATOM 3345 N N . GLY B 1 175 ? 10.625 -21.656 -8.648 1 94.62 175 GLY B N 1
ATOM 3346 C CA . GLY B 1 175 ? 11.039 -23.016 -9.008 1 94.62 175 GLY B CA 1
ATOM 3347 C C . GLY B 1 175 ? 10.336 -24.078 -8.195 1 94.62 175 GLY B C 1
ATOM 3348 O O . GLY B 1 175 ? 10.078 -23.906 -7.004 1 94.62 175 GLY B O 1
ATOM 3349 N N . ILE B 1 176 ? 10.148 -25.172 -8.914 1 97.25 176 ILE B N 1
ATOM 3350 C CA . ILE B 1 176 ? 9.57 -26.359 -8.289 1 97.25 176 ILE B CA 1
ATOM 3351 C C . ILE B 1 176 ? 10.516 -27.547 -8.445 1 97.25 176 ILE B C 1
ATOM 3353 O O . ILE B 1 176 ? 10.836 -27.953 -9.562 1 97.25 176 ILE B O 1
ATOM 3357 N N . ASP B 1 177 ? 10.883 -28 -7.352 1 93.56 177 ASP B N 1
ATOM 3358 C CA . ASP B 1 177 ? 11.742 -29.188 -7.297 1 93.56 177 ASP B CA 1
ATOM 3359 C C . ASP B 1 177 ? 11.039 -30.344 -6.613 1 93.56 177 ASP B C 1
ATOM 3361 O O . ASP B 1 177 ? 10.367 -30.156 -5.594 1 93.56 177 ASP B O 1
ATOM 3365 N N . LEU B 1 178 ? 11.211 -31.562 -7.203 1 93.94 178 LEU B N 1
ATOM 3366 C CA . LEU B 1 178 ? 10.445 -32.719 -6.727 1 93.94 178 LEU B CA 1
ATOM 3367 C C . LEU B 1 178 ? 10.883 -33.125 -5.32 1 93.94 178 LEU B C 1
ATOM 3369 O O . LEU B 1 178 ? 10.109 -33.719 -4.582 1 93.94 178 LEU B O 1
ATOM 3373 N N . VAL B 1 179 ? 12.023 -32.719 -4.91 1 93.06 179 VAL B N 1
ATOM 3374 C CA . VAL B 1 179 ? 12.547 -33.094 -3.594 1 93.06 179 VAL B CA 1
ATOM 3375 C C . VAL B 1 179 ? 12.477 -31.875 -2.662 1 93.06 179 VAL B C 1
ATOM 3377 O O . VAL B 1 179 ? 11.844 -31.938 -1.605 1 93.06 179 VAL B O 1
ATOM 3380 N N . ALA B 1 180 ? 12.961 -30.766 -3.066 1 93.69 180 ALA B N 1
ATOM 3381 C CA . ALA B 1 180 ? 13.047 -29.594 -2.219 1 93.69 180 ALA B CA 1
ATOM 3382 C C . ALA B 1 180 ? 11.688 -28.922 -2.061 1 93.69 180 ALA B C 1
ATOM 3384 O O . ALA B 1 180 ? 11.406 -28.297 -1.029 1 93.69 180 ALA B O 1
ATOM 3385 N N . GLY B 1 181 ? 10.891 -28.984 -3.168 1 97.5 181 GLY B N 1
ATOM 3386 C CA . GLY B 1 181 ? 9.578 -28.359 -3.115 1 97.5 181 GLY B CA 1
ATOM 3387 C C . GLY B 1 181 ? 9.523 -27.016 -3.82 1 97.5 181 GLY B C 1
ATOM 3388 O O . GLY B 1 181 ? 10.086 -26.859 -4.902 1 97.5 181 GLY B O 1
ATOM 3389 N N . VAL B 1 182 ? 8.789 -26.094 -3.225 1 98 182 VAL B N 1
ATOM 3390 C CA . VAL B 1 182 ? 8.586 -24.766 -3.785 1 98 182 VAL B CA 1
ATOM 3391 C C . VAL B 1 182 ? 9.734 -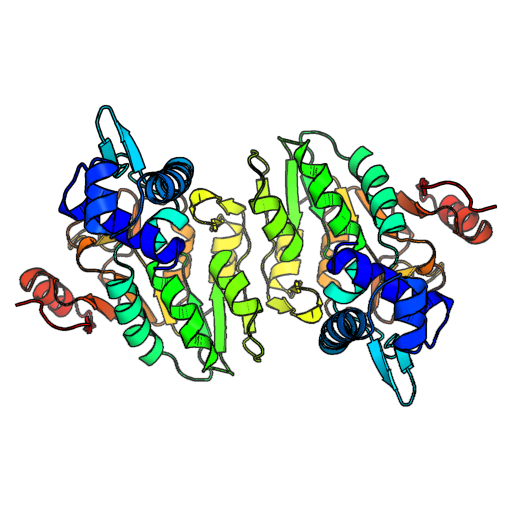23.844 -3.369 1 98 182 VAL B C 1
ATOM 3393 O O . VAL B 1 182 ? 10 -23.672 -2.176 1 98 182 VAL B O 1
ATOM 3396 N N . THR B 1 183 ? 10.414 -23.25 -4.367 1 95.75 183 THR B N 1
ATOM 3397 C CA . THR B 1 183 ? 11.633 -22.516 -4.047 1 95.75 183 THR B CA 1
ATOM 3398 C C . THR B 1 183 ? 11.602 -21.125 -4.684 1 95.75 183 THR B C 1
ATOM 3400 O O . THR B 1 183 ? 10.797 -20.859 -5.574 1 95.75 183 THR B O 1
ATOM 3403 N N . THR B 1 184 ? 12.391 -20.219 -4.109 1 94.69 184 THR B N 1
ATOM 3404 C CA . THR B 1 184 ? 12.43 -18.859 -4.621 1 94.69 184 THR B CA 1
ATOM 3405 C C . THR B 1 184 ? 13.812 -18.25 -4.449 1 94.69 184 THR B C 1
ATOM 3407 O O . THR B 1 184 ? 14.586 -18.688 -3.596 1 94.69 184 THR B O 1
ATOM 3410 N N . PHE B 1 185 ? 14.094 -17.234 -5.277 1 88.81 185 PHE B N 1
ATOM 3411 C CA . PHE B 1 185 ? 15.32 -16.469 -5.148 1 88.81 185 PHE B CA 1
ATOM 3412 C C . PHE B 1 185 ? 15.148 -15.344 -4.121 1 88.81 185 PHE B C 1
ATOM 3414 O O . PHE B 1 185 ? 16.141 -14.766 -3.664 1 88.81 185 PHE B O 1
ATOM 3421 N N . ASN B 1 186 ? 13.898 -15.102 -3.84 1 90.25 186 ASN B N 1
ATOM 3422 C CA . ASN B 1 186 ? 13.609 -14.055 -2.871 1 90.25 186 ASN B CA 1
ATOM 3423 C C . ASN B 1 186 ? 14.172 -14.391 -1.492 1 90.25 186 ASN B C 1
ATOM 3425 O O . ASN B 1 186 ? 13.75 -15.375 -0.873 1 90.25 186 ASN B O 1
ATOM 3429 N N . GLU B 1 187 ? 15 -13.5 -0.92 1 87.88 187 GLU B N 1
ATOM 3430 C CA . GLU B 1 187 ? 15.648 -13.773 0.357 1 87.88 187 GLU B CA 1
ATOM 3431 C C . GLU B 1 187 ? 14.703 -13.523 1.525 1 87.88 187 GLU B C 1
ATOM 3433 O O . GLU B 1 187 ? 14.914 -14.039 2.627 1 87.88 187 GLU B O 1
ATOM 3438 N N . VAL B 1 188 ? 13.734 -12.797 1.314 1 91.94 188 VAL B N 1
ATOM 3439 C CA . VAL B 1 188 ? 12.766 -12.508 2.369 1 91.94 188 VAL B CA 1
ATOM 3440 C C . VAL B 1 188 ? 11.531 -13.383 2.18 1 91.94 188 VAL B C 1
ATOM 3442 O O . VAL B 1 188 ? 10.398 -12.898 2.281 1 91.94 188 VAL B O 1
ATOM 3445 N N . TYR B 1 189 ? 11.781 -14.648 1.984 1 94.44 189 TYR B N 1
ATOM 3446 C CA . TYR B 1 189 ? 10.758 -15.609 1.603 1 94.44 189 TYR B CA 1
ATOM 3447 C C . TYR B 1 189 ? 9.977 -16.094 2.82 1 94.44 189 TYR B C 1
ATOM 3449 O O . TYR B 1 189 ? 8.969 -16.781 2.686 1 94.44 189 TYR B O 1
ATOM 3457 N N . THR B 1 190 ? 10.352 -15.719 4.035 1 97.06 190 THR B N 1
ATOM 3458 C CA . THR B 1 190 ? 9.727 -16.234 5.246 1 97.06 190 THR B CA 1
ATOM 3459 C C . THR B 1 190 ? 8.281 -15.75 5.359 1 97.06 190 THR B C 1
ATOM 3461 O O . THR B 1 190 ? 7.441 -16.422 5.957 1 97.06 190 THR B O 1
ATOM 3464 N N . VAL B 1 191 ? 7.984 -14.68 4.766 1 98.12 191 VAL B N 1
ATOM 3465 C CA . VAL B 1 191 ? 6.605 -14.203 4.754 1 98.12 191 VAL B CA 1
ATOM 3466 C C . VAL B 1 191 ? 5.734 -15.156 3.939 1 98.12 191 VAL B C 1
ATOM 3468 O O . VAL B 1 191 ? 4.586 -15.422 4.297 1 98.12 191 VAL B O 1
ATOM 3471 N N . SER B 1 192 ? 6.273 -15.68 2.875 1 97.94 192 SER B N 1
ATOM 3472 C CA . SER B 1 192 ? 5.543 -16.672 2.088 1 97.94 192 SER B CA 1
ATOM 3473 C C . SER B 1 192 ? 5.309 -17.938 2.885 1 97.94 192 SER B C 1
ATOM 3475 O O . SER B 1 192 ? 4.25 -18.562 2.773 1 97.94 192 SER B O 1
ATOM 3477 N N . LYS B 1 193 ? 6.309 -18.281 3.666 1 97.62 193 LYS B N 1
ATOM 3478 C CA . LYS B 1 193 ? 6.137 -19.422 4.555 1 97.62 193 LYS B CA 1
ATOM 3479 C C . LYS B 1 193 ? 5.004 -19.188 5.547 1 97.62 193 LYS B C 1
ATOM 3481 O O . LYS B 1 193 ? 4.184 -20.078 5.789 1 97.62 193 LYS B O 1
ATOM 3486 N N . ALA B 1 194 ? 4.988 -18.031 6.086 1 98.31 194 ALA B N 1
ATOM 3487 C CA . ALA B 1 194 ? 3.928 -17.656 7.02 1 98.31 194 ALA B CA 1
ATOM 3488 C C . ALA B 1 194 ? 2.561 -17.719 6.344 1 98.31 194 ALA B C 1
ATOM 3490 O O . ALA B 1 194 ? 1.569 -18.109 6.961 1 98.31 194 ALA B O 1
ATOM 3491 N N . MET B 1 195 ? 2.5 -17.359 5.098 1 98.56 195 MET B N 1
ATOM 3492 C CA . MET B 1 195 ? 1.26 -17.422 4.328 1 98.56 195 MET B CA 1
ATOM 3493 C C . MET B 1 195 ? 0.782 -18.875 4.195 1 98.56 195 MET B C 1
ATOM 3495 O O . MET B 1 195 ? -0.406 -19.156 4.359 1 98.56 195 MET B O 1
ATOM 3499 N N . CYS B 1 196 ? 1.712 -19.719 3.902 1 98.25 196 CYS B N 1
ATOM 3500 C CA . CYS B 1 196 ? 1.379 -21.125 3.779 1 98.25 196 CYS B CA 1
ATOM 3501 C C . CYS B 1 196 ? 0.76 -21.656 5.066 1 98.25 196 CYS B C 1
ATOM 3503 O O . CYS B 1 196 ? -0.224 -22.391 5.031 1 98.25 196 CYS B O 1
ATOM 3505 N N . ASN B 1 197 ? 1.311 -21.203 6.129 1 97.94 197 ASN B N 1
ATOM 3506 C CA . ASN B 1 197 ? 0.846 -21.656 7.43 1 97.94 197 ASN B CA 1
ATOM 3507 C C . ASN B 1 197 ? -0.514 -21.062 7.785 1 97.94 197 ASN B C 1
ATOM 3509 O O . ASN B 1 197 ? -1.271 -21.656 8.555 1 97.94 197 ASN B O 1
ATOM 3513 N N . ALA B 1 198 ? -0.859 -20.016 7.23 1 98.38 198 ALA B N 1
ATOM 3514 C CA . ALA B 1 198 ? -2.066 -19.281 7.598 1 98.38 198 ALA B CA 1
ATOM 3515 C C . ALA B 1 198 ? -3.252 -19.703 6.738 1 98.38 198 ALA B C 1
ATOM 3517 O O . ALA B 1 198 ? -4.387 -19.297 6.984 1 98.38 198 ALA B O 1
ATOM 3518 N N . ALA B 1 199 ? -3.051 -20.531 5.762 1 98.56 199 ALA B N 1
ATOM 3519 C CA . ALA B 1 199 ? -4.113 -20.875 4.824 1 98.56 199 ALA B CA 1
ATOM 3520 C C . ALA B 1 199 ? -4.492 -22.359 4.961 1 98.56 199 ALA B C 1
ATOM 3522 O O . ALA B 1 199 ? -3.625 -23.219 5.121 1 98.56 199 ALA B O 1
ATOM 3523 N N . ARG B 1 200 ? -5.73 -22.609 4.855 1 98.38 200 ARG B N 1
ATOM 3524 C CA . ARG B 1 200 ? -6.211 -23.984 4.898 1 98.38 200 ARG B CA 1
ATOM 3525 C C . ARG B 1 200 ? -5.84 -24.734 3.627 1 98.38 200 ARG B C 1
ATOM 3527 O O . ARG B 1 200 ? -5.461 -25.906 3.678 1 98.38 200 ARG B O 1
ATOM 3534 N N . GLU B 1 201 ? -5.996 -24.078 2.555 1 98.75 201 GLU B N 1
ATOM 3535 C CA . GLU B 1 201 ? -5.684 -24.641 1.248 1 98.75 201 GLU B CA 1
ATOM 3536 C C . GLU B 1 201 ? -4.637 -23.812 0.516 1 98.75 201 GLU B C 1
ATOM 3538 O O . GLU B 1 201 ? -4.773 -22.594 0.401 1 98.75 201 GLU B O 1
ATOM 3543 N N . VAL B 1 202 ? -3.611 -24.5 0.019 1 98.88 202 VAL B N 1
ATOM 3544 C CA . VAL B 1 202 ? -2.541 -23.828 -0.712 1 98.88 202 VAL B CA 1
ATOM 3545 C C . VAL B 1 202 ? -2.635 -24.172 -2.197 1 98.88 202 VAL B C 1
ATOM 3547 O O . VAL B 1 202 ? -2.531 -25.344 -2.578 1 98.88 202 VAL B O 1
ATOM 3550 N N . ILE B 1 203 ? -2.797 -23.156 -3.031 1 98.94 203 ILE B N 1
ATOM 3551 C CA . ILE B 1 203 ? -2.887 -23.297 -4.48 1 98.94 203 ILE B CA 1
ATOM 3552 C C . ILE B 1 203 ? -1.673 -22.641 -5.137 1 98.94 203 ILE B C 1
ATOM 3554 O O . ILE B 1 203 ? -1.516 -21.422 -5.086 1 98.94 203 ILE B O 1
ATOM 3558 N N . LEU B 1 204 ? -0.86 -23.469 -5.734 1 98.88 204 LEU B N 1
ATOM 3559 C CA . LEU B 1 204 ? 0.356 -23.031 -6.402 1 98.88 204 LEU B CA 1
ATOM 3560 C C . LEU B 1 204 ? 0.09 -22.734 -7.875 1 98.88 204 LEU B C 1
ATOM 3562 O O . LEU B 1 204 ? -0.526 -23.531 -8.57 1 98.88 204 LEU B O 1
ATOM 3566 N N . MET B 1 205 ? 0.534 -21.531 -8.281 1 98.69 205 MET B N 1
ATOM 3567 C CA . MET B 1 205 ? 0.369 -21.078 -9.656 1 98.69 205 MET B CA 1
ATOM 3568 C C . MET B 1 205 ? 1.721 -20.922 -10.344 1 98.69 205 MET B C 1
ATOM 3570 O O . MET B 1 205 ? 2.494 -20.016 -10 1 98.69 205 MET B O 1
ATOM 3574 N N . ALA B 1 206 ? 1.995 -21.781 -11.344 1 97.75 206 ALA B N 1
ATOM 3575 C CA . ALA B 1 206 ? 3.309 -21.75 -11.977 1 97.75 206 ALA B CA 1
ATOM 3576 C C . ALA B 1 206 ? 3.234 -22.25 -13.414 1 97.75 206 ALA B C 1
ATOM 3578 O O . ALA B 1 206 ? 2.654 -23.312 -13.68 1 97.75 206 ALA B O 1
ATOM 3579 N N . ASP B 1 207 ? 3.807 -21.469 -14.297 1 95.88 207 ASP B N 1
ATOM 3580 C CA . ASP B 1 207 ? 3.918 -22 -15.648 1 95.88 207 ASP B CA 1
ATOM 3581 C C . ASP B 1 207 ? 4.992 -23.094 -15.719 1 95.88 207 ASP B C 1
ATOM 3583 O O . ASP B 1 207 ? 5.824 -23.203 -14.812 1 95.88 207 ASP B O 1
ATOM 3587 N N . SER B 1 208 ? 4.988 -23.812 -16.828 1 94.44 208 SER B N 1
ATOM 3588 C CA . SER B 1 208 ? 5.773 -25.031 -16.953 1 94.44 208 SER B CA 1
ATOM 3589 C C . SER B 1 208 ? 7.266 -24.734 -16.891 1 94.44 208 SER B C 1
ATOM 3591 O O . SER B 1 208 ? 8.07 -25.625 -16.594 1 94.44 208 SER B O 1
ATOM 3593 N N . SER B 1 209 ? 7.688 -23.484 -17.125 1 90.62 209 SER B N 1
ATOM 3594 C CA . SER B 1 209 ? 9.102 -23.125 -17.109 1 90.62 209 SER B CA 1
ATOM 3595 C C . SER B 1 209 ? 9.68 -23.203 -15.703 1 90.62 209 SER B C 1
ATOM 3597 O O . SER B 1 209 ? 10.898 -23.172 -15.516 1 90.62 209 SER B O 1
ATOM 3599 N N . LYS B 1 210 ? 8.844 -23.312 -14.656 1 93.19 210 LYS B N 1
ATOM 3600 C CA . LYS B 1 210 ? 9.305 -23.297 -13.273 1 93.19 210 LYS B CA 1
ATOM 3601 C C . LYS B 1 210 ? 9.664 -24.703 -12.789 1 93.19 210 LYS B C 1
ATOM 3603 O O . LYS B 1 210 ? 10.266 -24.859 -11.727 1 93.19 210 LYS B O 1
ATOM 3608 N N . PHE B 1 211 ? 9.281 -25.734 -13.57 1 93.69 211 PHE B N 1
ATOM 3609 C CA . PHE B 1 211 ? 9.469 -27.109 -13.133 1 93.69 211 PHE B CA 1
ATOM 3610 C C . PHE B 1 211 ? 10.906 -27.562 -13.359 1 93.69 211 PHE B C 1
ATOM 3612 O O . PHE B 1 211 ? 11.5 -27.266 -14.398 1 93.69 211 PHE B O 1
ATOM 3619 N N . GLY B 1 212 ? 11.422 -28.188 -12.391 1 90.38 212 GLY B N 1
ATOM 3620 C CA . GLY B 1 212 ? 12.789 -28.672 -12.469 1 90.38 212 GLY B CA 1
ATOM 3621 C C . GLY B 1 212 ? 13.82 -27.625 -12.102 1 90.38 212 GLY B C 1
ATOM 3622 O O . GLY B 1 212 ? 15.023 -27.859 -12.227 1 90.38 212 GLY B O 1
ATOM 3623 N N . ARG B 1 213 ? 13.32 -26.531 -11.672 1 88.44 213 ARG B N 1
ATOM 3624 C CA . ARG B 1 213 ? 14.188 -25.438 -11.211 1 88.44 213 ARG B CA 1
ATOM 3625 C C . ARG B 1 213 ? 14.258 -25.406 -9.688 1 88.44 213 ARG B C 1
ATOM 3627 O O . ARG B 1 213 ? 13.242 -25.594 -9.016 1 88.44 213 ARG B O 1
ATOM 3634 N N . LYS B 1 214 ? 15.516 -25.266 -9.273 1 87.62 214 LYS B N 1
ATOM 3635 C CA . LYS B 1 214 ? 15.727 -25.156 -7.836 1 87.62 214 LYS B CA 1
ATOM 3636 C C . LYS B 1 214 ? 16.391 -23.828 -7.484 1 87.62 214 LYS B C 1
ATOM 3638 O O . LYS B 1 214 ? 17.484 -23.516 -7.965 1 87.62 214 LYS B O 1
ATOM 3643 N N . SER B 1 215 ? 15.695 -23.062 -6.734 1 89 215 SER B N 1
ATOM 3644 C CA . SER B 1 215 ? 16.219 -21.812 -6.211 1 89 215 SER B CA 1
ATOM 3645 C C . SER B 1 215 ? 16.688 -21.953 -4.77 1 89 215 SER B C 1
ATOM 3647 O O . SER B 1 215 ? 16.328 -22.922 -4.09 1 89 215 SER B O 1
ATOM 3649 N N . PRO B 1 216 ? 17.5 -21.047 -4.242 1 89.31 216 PRO B N 1
ATOM 3650 C CA . PRO B 1 216 ? 18.219 -21.25 -2.977 1 89.31 216 PRO B CA 1
ATOM 3651 C C . PRO B 1 216 ? 17.266 -21.344 -1.778 1 89.31 216 PRO B C 1
ATOM 3653 O O . PRO B 1 216 ? 17.547 -22.062 -0.817 1 89.31 216 PRO B O 1
ATOM 3656 N N . ASN B 1 217 ? 16.172 -20.656 -1.773 1 93.44 217 ASN B N 1
ATOM 3657 C CA . ASN B 1 217 ? 15.297 -20.578 -0.604 1 93.44 217 ASN B CA 1
ATOM 3658 C C . ASN B 1 217 ? 14.078 -21.469 -0.752 1 93.44 217 ASN B C 1
ATOM 3660 O O . ASN B 1 217 ? 13.367 -21.406 -1.758 1 93.44 217 ASN B O 1
ATOM 3664 N N . ILE B 1 218 ? 13.922 -22.266 0.248 1 95.56 218 ILE B N 1
ATOM 3665 C CA . ILE B 1 218 ? 12.805 -23.188 0.224 1 95.56 218 ILE B CA 1
ATOM 3666 C C . ILE B 1 218 ? 11.609 -22.578 0.959 1 95.56 218 ILE B C 1
ATOM 3668 O O . ILE B 1 218 ? 11.68 -22.328 2.164 1 95.56 218 ILE B O 1
ATOM 3672 N N . VAL B 1 219 ? 10.516 -22.406 0.287 1 97.81 219 VAL B N 1
ATOM 3673 C CA . VAL B 1 219 ? 9.312 -21.828 0.876 1 97.81 219 VAL B CA 1
ATOM 3674 C C . VAL B 1 219 ? 8.516 -22.906 1.602 1 97.81 219 VAL B C 1
ATOM 3676 O O . VAL B 1 219 ? 8.133 -22.734 2.762 1 97.81 219 VAL B O 1
ATOM 3679 N N . CYS B 1 220 ? 8.312 -24 0.942 1 97.62 220 CYS B N 1
ATOM 3680 C CA . CYS B 1 220 ? 7.605 -25.125 1.552 1 97.62 220 CYS B CA 1
ATOM 3681 C C . CYS B 1 220 ? 7.816 -26.391 0.752 1 97.62 220 CYS B C 1
ATOM 3683 O O . CYS B 1 220 ? 8.242 -26.344 -0.405 1 97.62 220 CYS B O 1
ATOM 3685 N N . GLY B 1 221 ? 7.539 -27.453 1.449 1 97.5 221 GLY B N 1
ATOM 3686 C CA . GLY B 1 221 ? 7.551 -28.734 0.755 1 97.5 221 GLY B CA 1
ATOM 3687 C C . GLY B 1 221 ? 6.305 -28.969 -0.078 1 97.5 221 GLY B C 1
ATOM 3688 O O . GLY B 1 221 ? 5.301 -28.281 0.083 1 97.5 221 GLY B O 1
ATOM 3689 N N . LEU B 1 222 ? 6.406 -29.969 -0.998 1 97.75 222 LEU B N 1
ATOM 3690 C CA . LEU B 1 222 ? 5.293 -30.266 -1.892 1 97.75 222 LEU B CA 1
ATOM 3691 C C . LEU B 1 222 ? 4.102 -30.812 -1.114 1 97.75 222 LEU B C 1
ATOM 3693 O O . LEU B 1 222 ? 2.965 -30.766 -1.598 1 97.75 222 LEU B O 1
ATOM 3697 N N . GLU B 1 223 ? 4.348 -31.359 0.057 1 97.12 223 GLU B N 1
ATOM 3698 C CA . GLU B 1 223 ? 3.279 -31.891 0.89 1 97.12 223 GLU B CA 1
ATOM 3699 C C . GLU B 1 223 ? 2.326 -30.797 1.348 1 97.12 223 GLU B C 1
ATOM 3701 O O . GLU B 1 223 ? 1.192 -31.078 1.744 1 97.12 223 GLU B O 1
ATOM 3706 N N . ARG B 1 224 ? 2.744 -29.578 1.286 1 97.88 224 ARG B N 1
ATOM 3707 C CA . ARG B 1 224 ? 1.92 -28.453 1.727 1 97.88 224 ARG B CA 1
ATOM 3708 C C . ARG B 1 224 ? 1.051 -27.938 0.587 1 97.88 224 ARG B C 1
ATOM 3710 O O . ARG B 1 224 ? 0.099 -27.188 0.818 1 97.88 224 ARG B O 1
ATOM 3717 N N . VAL B 1 225 ? 1.287 -28.375 -0.572 1 98.69 225 VAL B N 1
ATOM 3718 C CA . VAL B 1 225 ? 0.573 -27.891 -1.746 1 98.69 225 VAL B CA 1
ATOM 3719 C C . VAL B 1 225 ? -0.645 -28.766 -2.016 1 98.69 225 VAL B C 1
ATOM 3721 O O . VAL B 1 225 ? -0.516 -29.984 -2.17 1 98.69 225 VAL B O 1
ATOM 3724 N N . ASP B 1 226 ? -1.761 -28.172 -2.102 1 98.81 226 ASP B N 1
ATOM 3725 C CA . ASP B 1 226 ? -2.99 -28.906 -2.357 1 98.81 226 ASP B CA 1
ATOM 3726 C C . ASP B 1 226 ? -3.289 -28.984 -3.854 1 98.81 226 ASP B C 1
ATOM 3728 O O . ASP B 1 226 ? -3.676 -30.031 -4.367 1 98.81 226 ASP B O 1
ATOM 3732 N N . LYS B 1 227 ? -3.139 -27.844 -4.473 1 98.88 227 LYS B N 1
ATOM 3733 C CA . LYS B 1 227 ? -3.404 -27.734 -5.902 1 98.88 227 LYS B CA 1
ATOM 3734 C C . LYS B 1 227 ? -2.26 -27.016 -6.621 1 98.88 227 LYS B C 1
ATOM 3736 O O . LYS B 1 227 ? -1.633 -2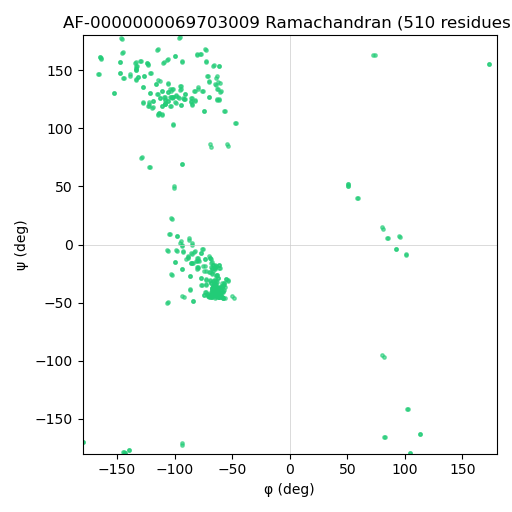6.125 -6.062 1 98.88 227 LYS B O 1
ATOM 3741 N N . LEU B 1 228 ? -2.035 -27.484 -7.781 1 98.81 228 LEU B N 1
ATOM 3742 C CA . LEU B 1 228 ? -1.072 -26.859 -8.68 1 98.81 228 LEU B CA 1
ATOM 3743 C C . LEU B 1 228 ? -1.701 -26.578 -10.039 1 98.81 228 LEU B C 1
ATOM 3745 O O . LEU B 1 228 ? -2.219 -27.484 -10.688 1 98.81 228 LEU B O 1
ATOM 3749 N N . ILE B 1 229 ? -1.689 -25.328 -10.438 1 98.81 229 ILE B N 1
ATOM 3750 C CA . ILE B 1 229 ? -2.225 -24.922 -11.734 1 98.81 229 ILE B CA 1
ATOM 3751 C C . ILE B 1 229 ? -1.077 -24.547 -12.672 1 98.81 229 ILE B C 1
ATOM 3753 O O . ILE B 1 229 ? -0.237 -23.719 -12.336 1 98.81 229 ILE B O 1
ATOM 3757 N N . THR B 1 230 ? -1.025 -25.188 -13.805 1 98.44 230 THR B N 1
ATOM 3758 C CA . THR B 1 230 ? 0.071 -25 -14.75 1 98.44 230 THR B CA 1
ATOM 3759 C C . THR B 1 230 ? -0.427 -25.109 -16.188 1 98.44 230 THR B C 1
ATOM 3761 O O . THR B 1 230 ? -1.634 -25.203 -16.422 1 98.44 230 THR B O 1
ATOM 3764 N N . ASP B 1 231 ? 0.508 -24.891 -17.109 1 97 231 ASP B N 1
ATOM 3765 C CA . ASP B 1 231 ? 0.14 -24.969 -18.516 1 97 231 ASP B CA 1
ATOM 3766 C C . ASP B 1 231 ? 0.444 -26.344 -19.094 1 97 231 ASP B C 1
ATOM 3768 O O . ASP B 1 231 ? 1.019 -27.203 -18.406 1 97 231 ASP B O 1
ATOM 3772 N N . ALA B 1 232 ? 0.116 -26.531 -20.344 1 95.69 232 ALA B N 1
ATOM 3773 C CA . ALA B 1 232 ? 0.085 -27.859 -20.969 1 95.69 232 ALA B CA 1
ATOM 3774 C C . ALA B 1 232 ? 1.493 -28.328 -21.297 1 95.69 232 ALA B C 1
ATOM 3776 O O . ALA B 1 232 ? 1.694 -29.516 -21.625 1 95.69 232 ALA B O 1
ATOM 3777 N N . ASP B 1 233 ? 2.465 -27.516 -21.141 1 94.12 233 ASP B N 1
ATOM 3778 C CA . ASP B 1 233 ? 3.826 -27.875 -21.516 1 94.12 233 ASP B CA 1
ATOM 3779 C C . ASP B 1 233 ? 4.531 -28.594 -20.359 1 94.12 233 ASP B C 1
ATOM 3781 O O . ASP B 1 233 ? 5.707 -28.953 -20.469 1 94.12 233 ASP B O 1
ATOM 3785 N N . ILE B 1 234 ? 3.848 -28.844 -19.312 1 95.5 234 ILE B N 1
ATOM 3786 C CA . ILE B 1 234 ? 4.449 -29.562 -18.188 1 95.5 234 ILE B CA 1
ATOM 3787 C C . ILE B 1 234 ? 4.895 -30.953 -18.656 1 95.5 234 ILE B C 1
ATOM 3789 O O . ILE B 1 234 ? 4.203 -31.609 -19.438 1 95.5 234 ILE B O 1
ATOM 3793 N N . ASP B 1 235 ? 6.078 -31.359 -18.172 1 93.62 235 ASP B N 1
ATOM 3794 C CA . ASP B 1 235 ? 6.547 -32.719 -18.406 1 93.62 235 ASP B CA 1
ATOM 3795 C C . ASP B 1 235 ? 5.598 -33.75 -17.797 1 93.62 235 ASP B C 1
ATOM 3797 O O . ASP B 1 235 ? 5.332 -33.719 -16.594 1 93.62 235 ASP B O 1
ATOM 3801 N N . PRO B 1 236 ? 5.121 -34.688 -18.625 1 95.06 236 PRO B N 1
ATOM 3802 C CA . PRO B 1 236 ? 4.172 -35.656 -18.109 1 95.06 236 PRO B CA 1
ATOM 3803 C C . PRO B 1 236 ? 4.715 -36.438 -16.922 1 95.06 236 PRO B C 1
ATOM 3805 O O . PRO B 1 236 ? 3.951 -36.812 -16.016 1 95.06 236 PRO B O 1
ATOM 3808 N N . GLU B 1 237 ? 5.961 -36.688 -16.906 1 93.5 237 GLU B N 1
ATOM 3809 C CA . GLU B 1 237 ? 6.555 -37.406 -15.781 1 93.5 237 GLU B CA 1
ATOM 3810 C C . GLU B 1 237 ? 6.48 -36.562 -14.508 1 93.5 237 GLU B C 1
ATOM 3812 O O . GLU B 1 237 ? 6.195 -37.094 -13.43 1 93.5 237 GLU B O 1
ATOM 3817 N N . PHE B 1 238 ? 6.711 -35.344 -14.672 1 94.94 238 PHE B N 1
ATOM 3818 C CA . PHE B 1 238 ? 6.605 -34.438 -13.547 1 94.94 238 PHE B CA 1
ATOM 3819 C C . PHE B 1 238 ? 5.18 -34.406 -13.008 1 94.94 238 PHE B C 1
ATOM 3821 O O . PHE B 1 238 ? 4.973 -34.438 -11.789 1 94.94 238 PHE B O 1
ATOM 3828 N N . GLN B 1 239 ? 4.262 -34.312 -13.898 1 96.81 239 GLN B N 1
ATOM 3829 C CA . GLN B 1 239 ? 2.852 -34.312 -13.523 1 96.81 239 GLN B CA 1
ATOM 3830 C C . GLN B 1 239 ? 2.49 -35.562 -12.719 1 96.81 239 GLN B C 1
ATOM 3832 O O . GLN B 1 239 ? 1.83 -35.438 -11.68 1 96.81 239 GLN B O 1
ATOM 3837 N N . ARG B 1 240 ? 2.938 -36.688 -13.195 1 97.12 240 ARG B N 1
ATOM 3838 C CA . ARG B 1 240 ? 2.633 -37.969 -12.555 1 97.12 240 ARG B CA 1
ATOM 3839 C C . ARG B 1 240 ? 3.176 -38 -11.133 1 97.12 240 ARG B C 1
ATOM 3841 O O . ARG B 1 240 ? 2.486 -38.438 -10.211 1 97.12 240 ARG B O 1
ATOM 3848 N N . VAL B 1 241 ? 4.336 -37.531 -11.031 1 96.56 241 VAL B N 1
ATOM 3849 C CA . VAL B 1 241 ? 4.984 -37.562 -9.727 1 96.56 241 VAL B CA 1
ATOM 3850 C C . VAL B 1 241 ? 4.234 -36.625 -8.758 1 96.56 241 VAL B C 1
ATOM 3852 O O . VAL B 1 241 ? 4.016 -37 -7.598 1 96.56 241 VAL B O 1
ATOM 3855 N N . LEU B 1 242 ? 3.834 -35.5 -9.172 1 97.75 242 LEU B N 1
ATOM 3856 C CA . LEU B 1 242 ? 3.098 -34.531 -8.344 1 97.75 242 LEU B CA 1
ATOM 3857 C C . LEU B 1 242 ? 1.759 -35.125 -7.91 1 97.75 242 LEU B C 1
ATOM 3859 O O . LEU B 1 242 ? 1.384 -35.031 -6.738 1 97.75 242 LEU B O 1
ATOM 3863 N N . GLU B 1 243 ? 1.108 -35.75 -8.828 1 98.06 243 GLU B N 1
ATOM 3864 C CA . GLU B 1 243 ? -0.186 -36.344 -8.523 1 98.06 243 GLU B CA 1
ATOM 3865 C C . GLU B 1 243 ? -0.037 -37.5 -7.543 1 98.06 243 GLU B C 1
ATOM 3867 O O . GLU B 1 243 ? -0.887 -37.719 -6.672 1 98.06 243 GLU B O 1
ATOM 3872 N N . ALA B 1 244 ? 0.997 -38.219 -7.703 1 97.38 244 ALA B N 1
ATOM 3873 C CA . ALA B 1 244 ? 1.274 -39.312 -6.781 1 97.38 244 ALA B CA 1
ATOM 3874 C C . ALA B 1 244 ? 1.504 -38.812 -5.363 1 97.38 244 ALA B C 1
ATOM 3876 O O . ALA B 1 244 ? 1.238 -39.5 -4.391 1 97.38 244 ALA B O 1
ATOM 3877 N N . LYS B 1 245 ? 1.934 -37.594 -5.273 1 96.75 245 LYS B N 1
ATOM 3878 C CA . LYS B 1 245 ? 2.184 -36.969 -3.973 1 96.75 245 LYS B CA 1
ATOM 3879 C C . LYS B 1 245 ? 0.907 -36.375 -3.396 1 96.75 245 LYS B C 1
ATOM 3881 O O . LYS B 1 245 ? 0.927 -35.781 -2.312 1 96.75 245 LYS B O 1
ATOM 3886 N N . GLY B 1 246 ? -0.17 -36.5 -4.102 1 97.56 246 GLY B N 1
ATOM 3887 C CA . GLY B 1 246 ? -1.462 -36.062 -3.59 1 97.56 246 GLY B CA 1
ATOM 3888 C C . GLY B 1 246 ? -1.849 -34.656 -4.047 1 97.56 246 GLY B C 1
ATOM 3889 O O . GLY B 1 246 ? -2.84 -34.094 -3.576 1 97.56 246 GLY B O 1
ATOM 3890 N N . ILE B 1 247 ? -1.11 -34.062 -4.91 1 98.62 247 ILE B N 1
ATOM 3891 C CA . ILE B 1 247 ? -1.395 -32.75 -5.418 1 98.62 247 ILE B CA 1
ATOM 3892 C C . ILE B 1 247 ? -2.371 -32.812 -6.59 1 98.62 247 ILE B C 1
ATOM 3894 O O . ILE B 1 247 ? -2.178 -33.625 -7.504 1 98.62 247 ILE B O 1
ATOM 3898 N N . GLU B 1 248 ? -3.443 -32.094 -6.523 1 98.75 248 GLU B N 1
ATOM 3899 C CA . GLU B 1 248 ? -4.312 -31.969 -7.688 1 98.75 248 GLU B CA 1
ATOM 3900 C C . GLU B 1 248 ? -3.693 -31.047 -8.742 1 98.75 248 GLU B C 1
ATOM 3902 O O . GLU B 1 248 ? -3.531 -29.844 -8.508 1 98.75 248 GLU B O 1
ATOM 3907 N N . VAL B 1 249 ? -3.375 -31.609 -9.875 1 98.5 249 VAL B N 1
ATOM 3908 C CA . VAL B 1 249 ? -2.732 -30.828 -10.93 1 98.5 249 VAL B CA 1
ATOM 3909 C C . VAL B 1 249 ? -3.771 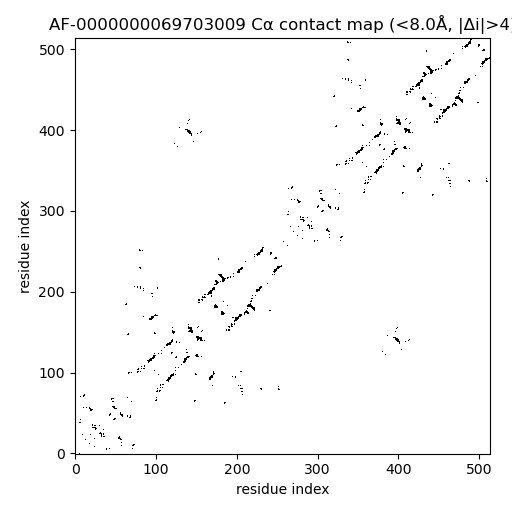-30.391 -11.969 1 98.5 249 VAL B C 1
ATOM 3911 O O . VAL B 1 249 ? -4.457 -31.234 -12.547 1 98.5 249 VAL B O 1
ATOM 3914 N N . ILE B 1 250 ? -3.906 -29.109 -12.195 1 98.5 250 ILE B N 1
ATOM 3915 C CA . ILE B 1 250 ? -4.824 -28.516 -13.164 1 98.5 250 ILE B CA 1
ATOM 3916 C C . ILE B 1 250 ? -4.043 -27.969 -14.352 1 98.5 250 ILE B C 1
ATOM 3918 O O . ILE B 1 250 ? -3.182 -27.094 -14.188 1 98.5 250 ILE B O 1
ATOM 3922 N N . ILE B 1 251 ? -4.328 -28.438 -15.492 1 97.81 251 ILE B N 1
ATOM 3923 C CA . ILE B 1 251 ? -3.621 -28.031 -16.703 1 97.81 251 ILE B CA 1
ATOM 3924 C C . ILE B 1 251 ? -4.48 -27.062 -17.5 1 97.81 251 ILE B C 1
ATOM 3926 O O . ILE B 1 251 ? -5.66 -27.328 -17.75 1 97.81 251 ILE B O 1
ATOM 3930 N N . THR B 1 252 ? -3.842 -25.922 -17.797 1 97.06 252 THR B N 1
ATOM 3931 C CA . THR B 1 252 ? -4.535 -24.906 -18.594 1 97.06 252 THR B CA 1
ATOM 3932 C C . THR B 1 252 ? -3.982 -24.875 -20.016 1 97.06 252 THR B C 1
ATOM 3934 O O . THR B 1 252 ? -2.83 -25.25 -20.25 1 97.06 252 THR B O 1
ATOM 3937 N N . GLY B 1 253 ? -4.793 -24.328 -20.906 1 87.62 253 GLY B N 1
ATOM 3938 C CA . GLY B 1 253 ? -4.371 -24.156 -22.281 1 87.62 253 GLY B CA 1
ATOM 3939 C C . GLY B 1 253 ? -4.309 -25.453 -23.062 1 87.62 253 GLY B C 1
ATOM 3940 O O . GLY B 1 253 ? -4.633 -26.516 -22.531 1 87.62 253 GLY B O 1
ATOM 3941 N N . GLU B 1 254 ? -4.277 -25.359 -24.453 1 71.94 254 GLU B N 1
ATOM 3942 C CA . GLU B 1 254 ? -4.164 -26.5 -25.344 1 71.94 254 GLU B CA 1
ATOM 3943 C C . GLU B 1 254 ? -2.707 -26.938 -25.5 1 71.94 254 GLU B C 1
ATOM 3945 O O . GLU B 1 254 ? -1.793 -26.125 -25.328 1 71.94 254 GLU B O 1
ATOM 3950 N N . HIS B 1 255 ? -2.516 -28.297 -25.359 1 55.94 255 HIS B N 1
ATOM 3951 C CA . HIS B 1 255 ? -1.193 -28.828 -25.672 1 55.94 255 HIS B CA 1
ATOM 3952 C C . HIS B 1 255 ? -0.689 -28.297 -27 1 55.94 255 HIS B C 1
ATOM 3954 O O . HIS B 1 255 ? -1.465 -28.156 -27.953 1 55.94 255 HIS B O 1
ATOM 3960 N N . HIS B 1 256 ? 0.247 -27.359 -26.969 1 43.31 256 HIS B N 1
ATOM 3961 C CA . HIS B 1 256 ? 0.843 -27.172 -28.297 1 43.31 256 HIS B CA 1
ATOM 3962 C C . HIS B 1 256 ? 1.352 -28.5 -28.844 1 43.31 256 HIS B C 1
ATOM 3964 O O . HIS B 1 256 ? 2.24 -29.125 -28.266 1 43.31 256 HIS B O 1
ATOM 3970 N N . GLU B 1 257 ? 0.589 -29.312 -29.5 1 35.53 257 GLU B N 1
ATOM 3971 C CA . GLU B 1 257 ? 1.132 -30.344 -30.359 1 35.53 257 GLU B CA 1
ATOM 3972 C C . GLU B 1 257 ? 2.135 -29.781 -31.359 1 35.53 257 GLU B C 1
ATOM 3974 O O . GLU B 1 257 ? 1.951 -28.672 -31.859 1 35.53 257 GLU B O 1
#

Organism: Klebsiella variicola (NCBI:txid244366)

pLDDT: mean 91.44, std 9.51, range [34.47, 98.94]

Nearest PDB structures (foldseek):
  7l6l-assembly1_E  TM=9.287E-01  e=5.732E-15  Escherichia coli K-12
  3mcz-assembly1_B  TM=3.121E-01  e=2.333E-05  Burkholderia thailandensis E264
  4g65-assembly1_A  TM=4.491E-01  e=9.370E-03  Vibrio vulnificus CMCP6
  6v4k-assembly1_E  TM=3.632E-01  e=7.784E-03  Vibrio parahaemolyticus
  3cgg-assembly2_B  TM=4.235E-01  e=3.225E-02  Corynebacterium glutamicum ATCC 13032

Solvent-accessible surface area (backbone atoms only — not comparable to full-atom values): 26404 Å² total; per-residue (Å²): 126,54,69,70,58,44,46,26,48,50,51,52,48,28,70,73,63,39,65,44,29,58,65,55,51,12,61,73,65,71,52,48,54,67,58,46,49,54,46,48,51,53,37,33,77,61,52,43,34,38,81,48,96,81,26,37,30,61,42,72,82,48,84,65,63,36,42,79,48,51,45,39,53,62,45,69,58,29,42,45,35,19,59,58,54,57,71,75,61,54,80,68,37,33,35,34,43,43,60,38,50,40,43,52,48,31,56,79,68,47,72,80,50,48,44,34,35,41,35,34,40,16,56,64,54,52,56,58,57,68,68,52,96,65,68,50,45,43,32,31,38,18,19,39,57,36,78,57,63,38,25,38,23,53,67,55,18,29,53,45,32,72,75,49,80,28,54,31,26,40,32,45,64,62,7,34,26,98,79,67,11,38,12,24,64,55,85,70,40,61,38,58,32,30,45,58,72,20,22,77,35,31,35,39,42,45,54,44,87,24,60,78,27,78,38,90,34,68,49,41,50,59,83,64,38,44,32,36,34,25,35,48,76,46,55,65,68,58,52,51,52,42,43,73,65,64,26,48,76,43,70,28,78,72,63,82,123,125,54,69,70,58,44,47,27,48,49,52,52,46,28,68,74,63,38,68,42,29,58,65,56,51,12,62,73,66,71,51,47,52,68,58,46,50,55,47,47,52,53,36,34,76,61,52,42,33,38,80,48,96,82,26,36,30,62,42,74,82,48,85,66,62,36,43,78,47,51,43,39,54,62,45,68,58,29,41,44,32,19,59,59,54,56,70,74,61,54,80,68,37,33,34,35,43,42,62,39,49,42,44,50,48,31,56,80,68,46,72,81,51,49,46,34,35,41,34,32,39,18,53,64,55,52,55,58,56,68,68,50,94,66,66,50,44,42,33,32,38,18,18,39,58,36,78,57,61,40,26,37,24,53,68,55,16,28,53,44,35,71,74,48,81,27,55,30,26,39,31,45,66,62,8,34,26,99,78,68,11,38,12,25,64,55,85,67,39,62,36,57,32,30,44,58,72,19,23,75,35,32,36,39,41,44,54,43,86,24,58,79,28,79,40,87,35,70,50,40,50,58,82,64,38,44,31,37,33,24,35,48,75,44,55,66,67,58,53,51,53,44,43,72,66,63,26,47,73,44,71,26,76,73,63,83,122

Foldseek 3Di:
DDLLLLLLVVLVVCVVVFWDALVRSCVVVVHDSVSSVVSVVVCVVQVQWDDDDRTIGGNPPPQQRFQVNQLSYPVVFLLQLLVVVCVVDDAQFEEEEEQHNSSLSNQVVCLVHQHYEYEYQAPSSQVSNVPRPHNYHYHYQAADADRRRNGHADDSSLVSLVVAAGAEYEDEAQAADLFLGGAHQDPRLVSLLSNLVRYPAYEYEYEQVRYPDHHDGRSDHLLSHAEYEYELPHDPVSVVSSVVSNYHYHYGDDPPD/DDLLLLLLVVLVVCVVVFWDALVRSCVVVVHDSVSSVVSVVVCVVQVQWDDDVRTIGGNPPPQQGFQVNQLSYPVVFLLQLLVVVCVVDDAQFEEEEEQHNSSLSNQVVCLVHQHYEYEYQAPSSQVSNVPRPHNYHYHYQAADADRRRNGHADDSSLVSLVVAAGAEYEDEAQAADLFLGGAHQDPRLVSLLSNLVRYPAYEYEYEQVRYPDHHDGRSDHLLSHAEYEYEPPHDPVVVVSSVVSNYHYHYGDDPPD

Sequence (514 aa):
MKPRQRQAAILEHLQSQGKCSVEELAQHFDTTGTTIRKDLVILENAGTVIRTYGGVVLNKDEADPPIDHKTLINTHKKAQIAEAAVRYIHDGDSIILDAGSTVLQMVPLLSRFNNITVMTNSLHIVNALSEFDNEQTILMPGGTFRKKSASFHGQLAENAFEQFSFDKLFMGTDGIDLVAGVTTFNEVYTVSKAMCNAAREVILMADSSKFGRKSPNIVCGLERVDKLITDADIDPEFQRVLEAKGIEVIITGEHHEMKPRQRQAAILEHLQSQGKCSVEELAQHFDTTGTTIRKDLVILENAGTVIRTYGGVVLNKDEADPPIDHKTLINTHKKAQIAEAAVRYIHDGDSIILDAGSTVLQMVPLLSRFNNITVMTNSLHIVNALSEFDNEQTILMPGGTFRKKSASFHGQLAENAFEQFSFDKLFMGTDGIDLVAGVTTFNEVYTVSKAMCNAAREVILMADSSKFGRKSPNIVCGLERVDKLITDADIDPEFQRVLEAKGIEVIITGEHHE

InterPro domains:
  IPR001034 DeoR-type HTH domain [PF08220] (6-60)
  IPR001034 DeoR-type HTH domain [PS51000] (3-58)
  IPR001034 DeoR-type HTH domain [SM00420] (6-58)
  IPR014036 DeoR-like transcriptional repressor, C-terminal sensor domain [PF00455] (74-231)
  IPR018356 Transcription regulator, HTH DeoR-type, conserved site [PS00894] (6-40)
  IPR036388 Winged helix-like DNA-binding domain superfamily [G3DSA:1.10.10.10] (1-58)
  IPR036390 Winged helix DNA-binding domain superfamily [SSF46785] (4-64)
  IPR037171 NagB/RpiA transferase-like [SSF100950] (73-233)
  IPR050313 Carbohydrate Metabolism HTH-type Transcriptional Regulators [PTHR30363] (1-251)